Protein AF-0000000085030312 (afdb_homodimer)

Solvent-accessible surface area (backbone atoms only — not comparable to full-atom values): 20063 Å² total; per-residue (Å²): 125,85,63,44,84,90,44,65,36,48,48,61,49,51,52,49,40,48,62,71,32,66,81,46,55,58,60,67,16,56,67,50,37,46,36,27,36,19,37,31,51,57,42,30,77,76,74,48,66,57,64,68,44,38,46,56,22,34,60,34,30,62,67,14,41,64,50,23,74,74,72,66,47,59,24,31,58,47,12,23,54,49,45,67,59,50,38,62,74,49,67,42,66,71,92,47,46,64,60,22,34,48,22,17,35,18,40,39,80,89,79,29,54,80,55,85,46,67,45,14,33,41,46,27,31,21,51,54,45,58,54,36,22,46,51,13,52,45,33,44,22,13,42,24,23,59,71,63,42,49,69,64,55,39,55,49,44,38,71,74,45,52,69,52,45,41,80,69,38,70,47,70,65,46,28,55,52,28,48,55,22,41,51,49,40,51,50,44,50,53,47,30,50,58,61,57,50,50,34,110,126,84,62,44,84,91,43,66,36,49,48,62,50,50,53,49,41,48,61,71,32,67,82,45,54,58,62,66,17,55,66,50,37,47,37,27,36,18,35,30,51,56,43,29,76,76,74,48,68,58,63,68,43,37,47,55,23,34,60,35,29,61,66,14,42,65,51,23,74,74,71,66,46,59,24,30,57,47,11,22,53,49,45,66,59,49,37,62,74,49,68,42,63,72,92,46,45,64,61,21,33,48,23,16,34,20,41,40,78,90,80,29,53,80,56,84,45,68,44,14,34,42,46,27,31,20,51,53,44,58,52,36,21,46,51,13,52,44,33,44,22,14,43,24,23,58,70,64,44,50,68,64,55,39,54,49,44,37,71,74,46,52,69,54,45,40,80,69,38,70,48,71,64,46,27,55,52,30,47,55,20,40,51,50,41,50,51,43,49,52,46,30,50,58,60,57,49,50,34,112

Radius of gyration: 24.77 Å; Cα contacts (8 Å, |Δi|>4): 655; chains: 2; bounding box: 37×74×55 Å

Organism: Methanopyrus kandleri (strain AV19 / DSM 6324 / JCM 9639 / NBRC 100938) (NCBI:txid190192)

pLDDT: mean 93.35, std 8.47, range [45.31, 98.62]

InterPro domains:
  IPR003607 HD/PDEase domain [SM00471] (25-141)
  IPR003607 HD/PDEase domain [cd00077] (28-136)
  IPR006674 HD domain [PF01966] (30-131)
  IPR006674 HD domain [PS51831] (29-132)
  IPR006675 HDIG domain [TIGR00277] (30-85)

Foldseek 3Di:
DDQDPVANLLVVLLVLLQVLQVPPAPLCGSVLLVQLLVQLVVLCVVFNDDNLLLNLLSSQLQSQVVVCVVPVDDRLQVSLVVLLPRCVVSPHDPVSSVLSSQLSQQLDPPPGDDRDDPSSLSSNLSSLLCCFAPNVLVSLVSVCVVVVHDVVVSVVCCVVPNLCVLVVRDGPVSNVSSVVRSVRVVVVVVVVVVVVVVVD/DDQDPVANLLVVLLVLLQVLQVPPAPLCGSVLLVQLLVQLVVLCVVFNDDNLLLNLLSSQLQSQVVVCVVPVDDRLQVSLVVLLVRCVVSPHDPVSSVLSSLLSQQLDPPPGDDRDDPSSLSSNLSSLLCCFAPNVLVSLVSVCVVVVHDVVVSVVCCVVPNLCVLVVRDGPVSNVSSVVRSVRVVVVVVVVVVVVVVVD

Structure (mmCIF, N/CA/C/O backbone):
data_AF-0000000085030312-model_v1
#
loop_
_entity.id
_entity.type
_entity.pdbx_description
1 polymer 'Predicted HD superfamily hydrolase'
#
loop_
_atom_site.group_PDB
_atom_site.id
_atom_site.type_symbol
_atom_site.label_atom_id
_atom_site.label_alt_id
_atom_site.label_comp_id
_atom_site.label_asym_id
_atom_site.label_entity_id
_atom_site.label_seq_id
_atom_site.pdbx_PDB_ins_code
_atom_site.Cartn_x
_atom_site.Cartn_y
_atom_site.Cartn_z
_atom_site.occupancy
_atom_site.B_iso_or_equiv
_atom_site.auth_seq_id
_atom_site.auth_comp_id
_atom_site.auth_asym_id
_atom_site.auth_atom_id
_atom_site.pdbx_PDB_model_num
ATOM 1 N N . MET A 1 1 ? 16.125 16.266 22.047 1 51.19 1 MET A N 1
ATOM 2 C CA . MET A 1 1 ? 16.047 17.047 20.812 1 51.19 1 MET A CA 1
ATOM 3 C C . MET A 1 1 ? 16.25 18.531 21.094 1 51.19 1 MET A C 1
ATOM 5 O O . MET A 1 1 ? 15.711 19.062 22.078 1 51.19 1 MET A O 1
ATOM 9 N N . LYS A 1 2 ? 17.141 19.188 20.422 1 54.41 2 LYS A N 1
ATOM 10 C CA . LYS A 1 2 ? 17.531 20.562 20.703 1 54.41 2 LYS A CA 1
ATOM 11 C C . LYS A 1 2 ? 16.359 21.516 20.531 1 54.41 2 LYS A C 1
ATOM 13 O O . LYS A 1 2 ? 15.633 21.438 19.531 1 54.41 2 LYS A O 1
ATOM 18 N N . VAL A 1 3 ? 15.938 22.188 21.562 1 63.88 3 VAL A N 1
ATOM 19 C CA . VAL A 1 3 ? 14.883 23.188 21.562 1 63.88 3 VAL A CA 1
ATOM 20 C C . VAL A 1 3 ? 15.156 24.234 20.484 1 63.88 3 VAL A C 1
ATOM 22 O O . VAL A 1 3 ? 16.281 24.703 20.328 1 63.88 3 VAL A O 1
ATOM 25 N N . ASN A 1 4 ? 14.203 24.359 19.547 1 72.5 4 ASN A N 1
ATOM 26 C CA . ASN A 1 4 ? 14.258 25.438 18.578 1 72.5 4 ASN A CA 1
ATOM 27 C C . ASN A 1 4 ? 13.984 26.797 19.219 1 72.5 4 ASN A C 1
ATOM 29 O O . ASN A 1 4 ? 12.898 27.031 19.75 1 72.5 4 ASN A O 1
ATOM 33 N N . PRO A 1 5 ? 15.039 27.609 19.375 1 79.19 5 PRO A N 1
ATOM 34 C CA . PRO A 1 5 ? 14.883 28.875 20.094 1 79.19 5 PRO A CA 1
ATOM 35 C C . PRO A 1 5 ? 13.703 29.703 19.594 1 79.19 5 PRO A C 1
ATOM 37 O O . PRO A 1 5 ? 13.148 30.5 20.328 1 79.19 5 PRO A O 1
ATOM 40 N N . LYS A 1 6 ? 13.391 29.516 18.375 1 87.31 6 LYS A N 1
ATOM 41 C CA . LYS A 1 6 ? 12.281 30.281 17.812 1 87.31 6 LYS A CA 1
ATOM 42 C C . LYS A 1 6 ? 10.938 29.781 18.344 1 87.31 6 LYS A C 1
ATOM 44 O O . LYS A 1 6 ? 9.992 30.547 18.484 1 87.31 6 LYS A O 1
ATOM 49 N N . PHE A 1 7 ? 10.898 28.547 18.594 1 93.06 7 PHE A N 1
ATOM 50 C CA . PHE A 1 7 ? 9.688 27.922 19.109 1 93.06 7 PHE A CA 1
ATOM 51 C C . PHE A 1 7 ? 9.992 27.078 20.344 1 93.06 7 PHE A C 1
ATOM 53 O O . PHE A 1 7 ? 9.953 25.844 20.281 1 93.06 7 PHE A O 1
ATOM 60 N N . PRO A 1 8 ? 10.18 27.641 21.484 1 91.94 8 PRO A N 1
ATOM 61 C CA . PRO A 1 8 ? 10.625 26.938 22.688 1 91.94 8 PRO A CA 1
ATOM 62 C C . PRO A 1 8 ? 9.641 25.844 23.125 1 91.94 8 PRO A C 1
ATOM 64 O O . PRO A 1 8 ? 10.047 24.859 23.75 1 91.94 8 PRO A O 1
ATOM 67 N N . TRP A 1 9 ? 8.383 26.016 22.781 1 95.56 9 TRP A N 1
ATOM 68 C CA . TRP A 1 9 ? 7.328 25.094 23.188 1 95.56 9 TRP A CA 1
ATOM 69 C C . TRP A 1 9 ? 7.359 23.828 22.344 1 95.56 9 TRP A C 1
ATOM 71 O O . TRP A 1 9 ? 6.746 22.828 22.703 1 95.56 9 TRP A O 1
ATOM 81 N N . GLU A 1 10 ? 8 23.828 21.219 1 96.75 10 GLU A N 1
ATOM 82 C CA . GLU A 1 10 ? 7.836 22.812 20.188 1 96.75 10 GLU A CA 1
ATOM 83 C C . GLU A 1 10 ? 8.398 21.469 20.625 1 96.75 10 GLU A C 1
ATOM 85 O O . GLU A 1 10 ? 7.824 20.406 20.328 1 96.75 10 GLU A O 1
ATOM 90 N N . ARG A 1 11 ? 9.492 21.438 21.328 1 95.62 11 ARG A N 1
ATOM 91 C CA . ARG A 1 11 ? 10.125 20.203 21.766 1 95.62 11 ARG A CA 1
ATOM 92 C C . ARG A 1 11 ? 9.188 19.391 22.641 1 95.62 11 ARG A C 1
ATOM 94 O O . ARG A 1 11 ? 9.062 18.172 22.469 1 95.62 11 ARG A O 1
ATOM 101 N N . GLU A 1 12 ? 8.578 20.031 23.578 1 95.94 12 GLU A N 1
ATOM 102 C CA . GLU A 1 12 ? 7.652 19.344 24.484 1 95.94 12 GLU A CA 1
ATOM 103 C C . GLU A 1 12 ? 6.441 18.812 23.719 1 95.94 12 GLU A C 1
ATOM 105 O O . GLU A 1 12 ? 5.957 17.719 24.016 1 95.94 12 GLU A O 1
ATOM 110 N N . VAL A 1 13 ? 6.012 19.578 22.797 1 97.5 13 VAL A N 1
ATOM 111 C CA . VAL A 1 13 ? 4.871 19.156 22 1 97.5 13 VAL A CA 1
ATOM 112 C C . VAL A 1 13 ? 5.25 17.922 21.172 1 97.5 13 VAL A C 1
ATOM 114 O O . VAL A 1 13 ? 4.5 16.953 21.125 1 97.5 13 VAL A O 1
ATOM 117 N N . ILE A 1 14 ? 6.371 17.953 20.547 1 96.81 14 ILE A N 1
ATOM 118 C CA . ILE A 1 14 ? 6.852 16.859 19.719 1 96.81 14 ILE A CA 1
ATOM 119 C C . ILE A 1 14 ? 6.957 15.586 20.562 1 96.81 14 ILE A C 1
ATOM 121 O O . ILE A 1 14 ? 6.504 14.516 20.156 1 96.81 14 ILE A O 1
ATOM 125 N N . GLU A 1 15 ? 7.512 15.695 21.719 1 95.88 15 GLU A N 1
ATOM 126 C CA . GLU A 1 15 ? 7.66 14.547 22.609 1 95.88 15 GLU A CA 1
ATOM 127 C C . GLU A 1 15 ? 6.301 14 23.031 1 95.88 15 GLU A C 1
ATOM 129 O O . GLU A 1 15 ? 6.105 12.781 23.094 1 95.88 15 GLU A O 1
ATOM 134 N N . PHE A 1 16 ? 5.434 14.906 23.328 1 96 16 PHE A N 1
ATOM 135 C CA . PHE 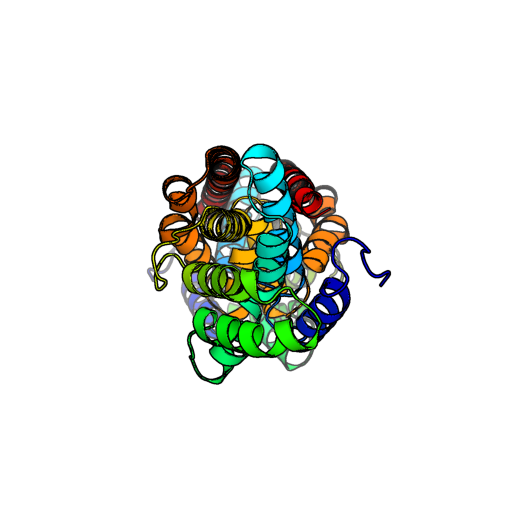A 1 16 ? 4.082 14.516 23.719 1 96 16 PHE A CA 1
ATOM 136 C C . PHE A 1 16 ? 3.396 13.758 22.578 1 96 16 PHE A C 1
ATOM 138 O O . PHE A 1 16 ? 2.83 12.688 22.812 1 96 16 PHE A O 1
ATOM 145 N N . VAL A 1 17 ? 3.457 14.32 21.375 1 96.38 17 VAL A N 1
ATOM 146 C CA . VAL A 1 17 ? 2.816 13.711 20.219 1 96.38 17 VAL A CA 1
ATOM 147 C C . VAL A 1 17 ? 3.447 12.352 19.922 1 96.38 17 VAL A C 1
ATOM 149 O O . VAL A 1 17 ? 2.742 11.375 19.688 1 96.38 17 VAL A O 1
ATOM 152 N N . ARG A 1 18 ? 4.734 12.281 19.938 1 94.69 18 ARG A N 1
ATOM 153 C CA . ARG A 1 18 ? 5.453 11.039 19.688 1 94.69 18 ARG A CA 1
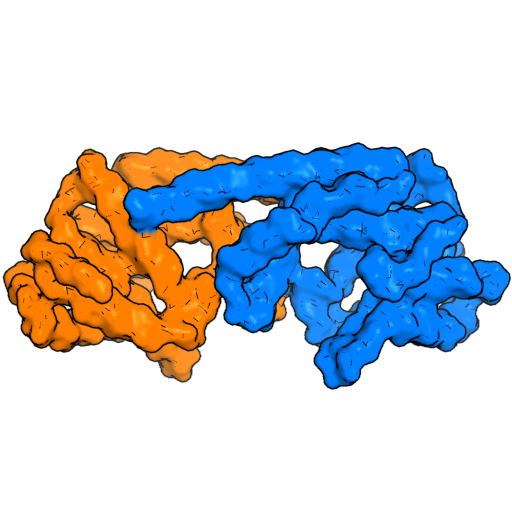ATOM 154 C C . ARG A 1 18 ? 5.008 9.945 20.656 1 94.69 18 ARG A C 1
ATOM 156 O O . ARG A 1 18 ? 4.766 8.805 20.25 1 94.69 18 ARG A O 1
ATOM 163 N N . THR A 1 19 ? 4.879 10.266 21.906 1 93.94 19 THR A N 1
ATOM 164 C CA . THR A 1 19 ? 4.484 9.32 22.938 1 93.94 19 THR A CA 1
ATOM 165 C C . THR A 1 19 ? 3.035 8.875 22.75 1 93.94 19 THR A C 1
ATOM 167 O O . THR A 1 19 ? 2.734 7.684 22.781 1 93.94 19 THR A O 1
ATOM 170 N N . GLU A 1 20 ? 2.15 9.82 22.5 1 91.62 20 GLU A N 1
ATOM 171 C CA . GLU A 1 20 ? 0.722 9.539 22.391 1 91.62 20 GLU A CA 1
ATOM 172 C C . GLU A 1 20 ? 0.405 8.711 21.156 1 91.62 20 GLU A C 1
ATOM 174 O O . GLU A 1 20 ? -0.546 7.93 21.141 1 91.62 20 GLU A O 1
ATOM 179 N N . MET A 1 21 ? 1.251 8.898 20.141 1 89.06 21 MET A N 1
ATOM 180 C CA . MET A 1 21 ? 0.926 8.266 18.859 1 89.06 21 MET A CA 1
ATOM 181 C C . MET A 1 21 ? 1.759 7.012 18.641 1 89.06 21 MET A C 1
ATOM 183 O O . MET A 1 21 ? 1.824 6.488 17.531 1 89.06 21 MET A O 1
ATOM 187 N N . SER A 1 22 ? 2.373 6.504 19.641 1 85.94 22 SER A N 1
ATOM 188 C CA . SER A 1 22 ? 3.279 5.367 19.547 1 85.94 22 SER A CA 1
ATOM 189 C C . SER A 1 22 ? 2.529 4.098 19.156 1 85.94 22 SER A C 1
ATOM 191 O O . SER A 1 22 ? 3.115 3.168 18.594 1 85.94 22 SER A O 1
ATOM 193 N N . GLU A 1 23 ? 1.256 4.035 19.375 1 81.5 23 GLU A N 1
ATOM 194 C CA . GLU A 1 23 ? 0.522 2.801 19.094 1 81.5 23 GLU A CA 1
ATOM 195 C C . GLU A 1 23 ? -0.492 2.996 17.969 1 81.5 23 GLU A C 1
ATOM 197 O O . GLU A 1 23 ? -1.322 2.119 17.719 1 81.5 23 GLU A O 1
ATOM 202 N N . VAL A 1 24 ? -0.347 4.141 17.375 1 82.5 24 VAL A N 1
ATOM 203 C CA . VAL A 1 24 ? -1.28 4.426 16.281 1 82.5 24 VAL A CA 1
ATOM 204 C C . VAL A 1 24 ? -0.843 3.689 15.023 1 82.5 24 VAL A C 1
ATOM 206 O O . VAL A 1 24 ? 0.329 3.334 14.875 1 82.5 24 VAL A O 1
ATOM 209 N N . SER A 1 25 ? -1.757 3.426 14.164 1 84.62 25 SER A N 1
ATOM 210 C CA . SER A 1 25 ? -1.537 2.672 12.938 1 84.62 25 SER A CA 1
ATOM 211 C C . SER A 1 25 ? -0.506 3.355 12.047 1 84.62 25 SER A C 1
ATOM 213 O O . SER A 1 25 ? -0.427 4.586 12.008 1 84.62 25 SER A O 1
ATOM 215 N N . PRO A 1 26 ? 0.219 2.576 11.344 1 85.56 26 PRO A N 1
ATOM 216 C CA . PRO A 1 26 ? 1.294 3.123 10.508 1 85.56 26 PRO A CA 1
ATOM 217 C C . PRO A 1 26 ? 0.781 4.082 9.438 1 85.56 26 PRO A C 1
ATOM 219 O O . PRO A 1 26 ? 1.525 4.949 8.969 1 85.56 26 PRO A O 1
ATOM 222 N N . SER A 1 27 ? -0.441 3.955 9.07 1 87.19 27 SER A N 1
ATOM 223 C CA . SER A 1 27 ? -0.995 4.832 8.047 1 87.19 27 SER A CA 1
ATOM 224 C C . SER A 1 27 ? -1.277 6.223 8.602 1 87.19 27 SER A C 1
ATOM 226 O O . SER A 1 27 ? -1.505 7.168 7.848 1 87.19 27 SER A O 1
ATOM 228 N N . HIS A 1 28 ? -1.249 6.395 9.93 1 86.56 28 HIS A N 1
ATOM 229 C CA . HIS A 1 28 ? -1.527 7.676 10.562 1 86.56 28 HIS A CA 1
ATOM 230 C C . HIS A 1 28 ? -0.555 7.949 11.703 1 86.56 28 HIS A C 1
ATOM 232 O O . HIS A 1 28 ? -0.902 8.633 12.672 1 86.56 28 HIS A O 1
ATOM 238 N N . ASP A 1 29 ? 0.643 7.531 11.547 1 87.38 29 ASP A N 1
ATOM 239 C CA . ASP A 1 29 ? 1.552 7.555 12.688 1 87.38 29 ASP A CA 1
ATOM 240 C C . ASP A 1 29 ? 2.324 8.875 12.742 1 87.38 29 ASP A C 1
ATOM 242 O O . ASP A 1 29 ? 1.975 9.836 12.055 1 87.38 29 ASP A O 1
ATOM 246 N N . PHE A 1 30 ? 3.232 8.898 13.711 1 93.31 30 PHE A N 1
ATOM 247 C CA . PHE A 1 30 ? 4.043 10.078 13.984 1 93.31 30 PHE A CA 1
ATOM 248 C C . PHE A 1 30 ? 4.727 10.57 12.711 1 93.31 30 PHE A C 1
ATOM 250 O O . PHE A 1 30 ? 4.887 11.781 12.516 1 93.31 30 PHE A O 1
ATOM 257 N N . GLU A 1 31 ? 5.066 9.672 11.836 1 92.31 31 GLU A N 1
ATOM 258 C CA . GLU A 1 31 ? 5.723 10.047 10.586 1 92.31 31 GLU A CA 1
ATOM 259 C C . GLU A 1 31 ? 4.789 10.852 9.688 1 92.31 31 GLU A C 1
ATOM 261 O O . GLU A 1 31 ? 5.227 11.766 8.984 1 92.31 31 GLU A O 1
ATOM 266 N N . HIS A 1 32 ? 3.52 10.492 9.68 1 94.38 32 HIS A N 1
ATOM 267 C CA . HIS A 1 32 ? 2.531 11.289 8.969 1 94.38 32 HIS A CA 1
ATOM 268 C C . HIS A 1 32 ? 2.51 12.727 9.484 1 94.38 32 HIS A C 1
ATOM 270 O O . HIS A 1 32 ? 2.51 13.672 8.695 1 94.38 32 HIS A O 1
ATOM 276 N N . VAL A 1 33 ? 2.529 12.906 10.82 1 95.81 33 VAL A N 1
ATOM 277 C CA . VAL A 1 33 ? 2.486 14.234 11.43 1 95.81 33 VAL A CA 1
ATOM 278 C C . VAL A 1 33 ? 3.711 15.039 11.008 1 95.81 33 VAL A C 1
ATOM 280 O O . VAL A 1 33 ? 3.592 16.203 10.617 1 95.81 33 VAL A O 1
ATOM 283 N N . LYS A 1 34 ? 4.871 14.398 11.008 1 94.75 34 LYS A N 1
ATOM 284 C CA . LYS A 1 34 ? 6.102 15.062 10.594 1 94.75 34 LYS A CA 1
ATOM 285 C C . LYS A 1 34 ? 6 15.555 9.148 1 94.75 34 LYS A C 1
ATOM 287 O O . LYS A 1 34 ? 6.418 16.672 8.836 1 94.75 34 LYS A O 1
ATOM 292 N N . ARG A 1 35 ? 5.461 14.703 8.359 1 95.12 35 ARG A N 1
ATOM 293 C CA . ARG A 1 35 ? 5.328 15.078 6.953 1 95.12 35 ARG A CA 1
ATOM 294 C C . ARG A 1 35 ? 4.359 16.25 6.793 1 95.12 35 ARG A C 1
ATOM 296 O O . ARG A 1 35 ? 4.605 17.156 6.004 1 95.12 35 ARG A O 1
ATOM 303 N N . VAL A 1 36 ? 3.309 16.234 7.52 1 97.06 36 VAL A N 1
ATOM 304 C CA . VAL A 1 36 ? 2.328 17.312 7.441 1 97.06 36 VAL A CA 1
ATOM 305 C C . VAL A 1 36 ? 2.955 18.625 7.926 1 97.06 36 VAL A C 1
ATOM 307 O O . VAL A 1 36 ? 2.744 19.672 7.324 1 97.06 36 VAL A O 1
ATOM 310 N N . VAL A 1 37 ? 3.75 18.547 8.992 1 96.94 37 VAL A N 1
ATOM 311 C CA . VAL A 1 37 ? 4.453 19.734 9.477 1 96.94 37 VAL A CA 1
ATOM 312 C C . VAL A 1 37 ? 5.363 20.281 8.375 1 96.94 37 VAL A C 1
ATOM 314 O O . VAL A 1 37 ? 5.375 21.484 8.117 1 96.94 37 VAL A O 1
ATOM 317 N N . GLY A 1 38 ? 6.09 19.391 7.754 1 96.31 38 GLY A N 1
ATOM 318 C CA . GLY A 1 38 ? 6.965 19.797 6.664 1 96.31 38 GLY A CA 1
ATOM 319 C C . GLY A 1 38 ? 6.215 20.422 5.5 1 96.31 38 GLY A C 1
ATOM 320 O O . GLY A 1 38 ? 6.645 21.438 4.953 1 96.31 38 GLY A O 1
ATOM 321 N N . LEU A 1 39 ? 5.121 19.859 5.117 1 97.25 39 LEU A N 1
ATOM 322 C CA . LEU A 1 39 ? 4.305 20.359 4.023 1 97.25 39 LEU A CA 1
ATOM 323 C C . LEU A 1 39 ? 3.725 21.734 4.367 1 97.25 39 LEU A C 1
ATOM 325 O O . LEU A 1 39 ? 3.66 22.609 3.512 1 97.25 39 LEU A O 1
ATOM 329 N N . CYS A 1 40 ? 3.295 21.844 5.602 1 97.62 40 CYS A N 1
ATOM 330 C CA . CYS A 1 40 ? 2.814 23.141 6.059 1 97.62 40 CYS A CA 1
ATOM 331 C C . CYS A 1 40 ? 3.887 24.219 5.879 1 97.62 40 CYS A C 1
ATOM 333 O O . CYS A 1 40 ? 3.605 25.297 5.363 1 97.62 40 CYS A O 1
ATOM 335 N N . GLU A 1 41 ? 5.027 23.891 6.312 1 96.56 41 GLU A N 1
ATOM 336 C CA . GLU A 1 41 ? 6.125 24.844 6.195 1 96.56 41 GLU A CA 1
ATOM 337 C C . GLU A 1 41 ? 6.422 25.172 4.734 1 96.56 41 GLU A C 1
ATOM 339 O O . GLU A 1 41 ? 6.66 26.328 4.387 1 96.56 41 GLU A O 1
ATOM 344 N N . PHE A 1 42 ? 6.414 24.188 3.934 1 96.56 42 PHE A N 1
ATOM 345 C CA . PHE A 1 42 ? 6.672 24.391 2.512 1 96.56 42 PHE A CA 1
ATOM 346 C C . PHE A 1 42 ? 5.648 25.344 1.906 1 96.56 42 PHE A C 1
ATOM 348 O O . PHE A 1 42 ? 6.016 26.297 1.22 1 96.56 42 PHE A O 1
ATOM 355 N N . ILE A 1 43 ? 4.387 25.078 2.129 1 97.81 43 ILE A N 1
ATOM 356 C CA . ILE A 1 43 ? 3.318 25.891 1.582 1 97.81 43 ILE A CA 1
ATOM 357 C C . ILE A 1 43 ? 3.404 27.312 2.164 1 97.81 43 ILE A C 1
ATOM 359 O O . ILE A 1 43 ? 3.289 28.297 1.435 1 97.81 43 ILE A O 1
ATOM 363 N N . ARG A 1 44 ? 3.637 27.422 3.475 1 97.75 44 ARG A N 1
ATOM 364 C CA . ARG A 1 44 ? 3.717 28.703 4.164 1 97.75 44 ARG A CA 1
ATOM 365 C C . ARG A 1 44 ? 4.781 29.594 3.533 1 97.75 44 ARG A C 1
ATOM 367 O O . ARG A 1 44 ? 4.59 30.812 3.414 1 97.75 44 ARG A O 1
ATOM 374 N N . ARG A 1 45 ? 5.895 29.016 3.186 1 97.12 45 ARG A N 1
ATOM 375 C CA . ARG A 1 45 ? 7 29.766 2.615 1 97.12 45 ARG A CA 1
ATOM 376 C C . ARG A 1 45 ? 6.586 30.453 1.313 1 97.12 45 ARG A C 1
ATOM 378 O O . ARG A 1 45 ? 7.125 31.5 0.955 1 97.12 45 ARG A O 1
ATOM 385 N N . LYS A 1 46 ? 5.605 29.953 0.662 1 97.44 46 LYS A N 1
ATOM 386 C CA . LYS A 1 46 ? 5.168 30.484 -0.624 1 97.44 46 LYS A CA 1
ATOM 387 C C . LYS A 1 46 ? 3.893 31.312 -0.47 1 97.44 46 LYS A C 1
ATOM 389 O O . LYS A 1 46 ? 3.67 32.25 -1.222 1 97.44 46 LYS A O 1
ATOM 394 N N . GLU A 1 47 ? 3.053 30.906 0.48 1 97.75 47 GLU A N 1
ATOM 395 C CA . GLU A 1 47 ? 1.707 31.469 0.562 1 97.75 47 GLU A CA 1
ATOM 396 C C . GLU A 1 47 ? 1.58 32.406 1.744 1 97.75 47 GLU A C 1
ATOM 398 O O . GLU A 1 47 ? 0.636 33.219 1.811 1 97.75 47 GLU A O 1
ATOM 403 N N . GLY A 1 48 ? 2.508 32.344 2.711 1 97.81 48 GLY A N 1
ATOM 404 C CA . GLY A 1 48 ? 2.43 33.125 3.922 1 97.81 48 GLY A CA 1
ATOM 405 C C . GLY A 1 48 ? 1.814 32.375 5.09 1 97.81 48 GLY A C 1
ATOM 406 O O . GLY A 1 48 ? 1.66 31.172 5.043 1 97.81 48 GLY A O 1
ATOM 407 N N . GLY A 1 49 ? 1.56 33.125 6.211 1 97.44 49 GLY A N 1
ATOM 408 C CA . GLY A 1 49 ? 0.982 32.531 7.414 1 97.44 49 GLY A CA 1
ATOM 409 C C . GLY A 1 49 ? 1.916 32.594 8.609 1 97.44 49 GLY A C 1
ATOM 410 O O . GLY A 1 49 ? 3.133 32.719 8.445 1 97.44 49 GLY A O 1
ATOM 411 N N . ASP A 1 50 ? 1.345 32.5 9.719 1 98.06 50 ASP A N 1
ATOM 412 C CA . ASP A 1 50 ? 2.109 32.562 10.961 1 98.06 50 ASP A CA 1
ATOM 413 C C . ASP A 1 50 ? 2.725 31.188 11.273 1 98.06 50 ASP A C 1
ATOM 415 O O . ASP A 1 50 ? 2.006 30.203 11.5 1 98.06 50 ASP A O 1
ATOM 419 N N . PRO A 1 51 ? 4.02 31.062 11.273 1 97 51 PRO A N 1
ATOM 420 C CA . PRO A 1 51 ? 4.664 29.766 11.438 1 97 51 PRO A CA 1
ATOM 421 C C . PRO A 1 51 ? 4.375 29.125 12.789 1 97 51 PRO A C 1
ATOM 423 O O . PRO A 1 51 ? 4.32 27.906 12.906 1 97 51 PRO A O 1
ATOM 426 N N . GLU A 1 52 ? 4.215 29.953 13.75 1 97.12 52 GLU A N 1
ATOM 427 C CA . GLU A 1 52 ? 3.98 29.406 15.086 1 97.12 52 GLU A CA 1
ATOM 428 C C . GLU A 1 52 ? 2.615 28.734 15.18 1 97.12 52 GLU A C 1
ATOM 430 O O . GLU A 1 52 ? 2.492 27.641 15.734 1 97.12 52 GLU A O 1
ATOM 435 N N . ILE A 1 53 ? 1.588 29.391 14.617 1 98.12 53 ILE A N 1
ATOM 436 C CA . ILE A 1 53 ? 0.243 28.812 14.586 1 98.12 53 ILE A CA 1
ATOM 437 C C . ILE A 1 53 ? 0.244 27.531 13.758 1 98.12 53 ILE A C 1
ATOM 439 O O . ILE A 1 53 ? -0.272 26.5 14.203 1 98.12 53 ILE A O 1
ATOM 443 N N . LEU A 1 54 ? 0.875 27.594 12.664 1 97.88 54 LEU A N 1
ATOM 444 C CA . LEU A 1 54 ? 0.875 26.469 11.734 1 97.88 54 LEU A CA 1
ATOM 445 C C . LEU A 1 54 ? 1.593 25.266 12.328 1 97.88 54 LEU A C 1
ATOM 447 O O . LEU A 1 54 ? 1.09 24.141 12.266 1 97.88 54 LEU A O 1
ATOM 451 N N . ARG A 1 55 ? 2.74 25.469 12.891 1 97.62 55 ARG A N 1
ATOM 452 C CA . ARG A 1 55 ? 3.521 24.375 13.453 1 97.62 55 ARG A CA 1
ATOM 453 C C . ARG A 1 55 ? 2.783 23.703 14.617 1 97.62 55 ARG A C 1
ATOM 455 O O . ARG A 1 55 ? 2.68 22.484 14.672 1 97.62 55 ARG A O 1
ATOM 462 N N . ALA A 1 56 ? 2.277 24.531 15.516 1 98.44 56 ALA A N 1
ATOM 463 C CA . ALA A 1 56 ? 1.547 23.984 16.656 1 98.44 56 ALA A CA 1
ATOM 464 C C . ALA A 1 56 ? 0.341 23.172 16.188 1 98.44 56 ALA A C 1
ATOM 466 O O . ALA A 1 56 ? 0.134 22.031 16.641 1 98.44 56 ALA A O 1
ATOM 467 N N . ALA A 1 57 ? -0.433 23.719 15.258 1 98.62 57 ALA A N 1
ATOM 468 C CA . ALA A 1 57 ? -1.622 23.047 14.75 1 98.62 57 ALA A CA 1
ATOM 469 C C . ALA A 1 57 ? -1.252 21.75 14.031 1 98.62 57 ALA A C 1
ATOM 471 O O . ALA A 1 57 ? -1.913 20.719 14.211 1 98.62 57 ALA A O 1
ATOM 472 N N . ALA A 1 58 ? -0.226 21.797 13.258 1 98.25 58 ALA A N 1
ATOM 473 C CA . ALA A 1 58 ? 0.195 20.641 12.477 1 98.25 58 ALA A CA 1
ATOM 474 C C . ALA A 1 58 ? 0.652 19.5 13.391 1 98.25 58 ALA A C 1
ATOM 476 O O . ALA A 1 58 ? 0.26 18.344 13.195 1 98.25 58 ALA A O 1
ATOM 477 N N . TRP A 1 59 ? 1.445 19.812 14.398 1 97.75 59 TRP A N 1
ATOM 478 C CA . TRP A 1 59 ? 1.93 18.797 15.32 1 97.75 59 TRP A CA 1
ATOM 479 C C . TRP A 1 59 ? 0.771 18.141 16.062 1 97.75 59 TRP A C 1
ATOM 481 O O . TRP A 1 59 ? 0.812 16.953 16.375 1 97.75 59 TRP A O 1
ATOM 491 N N . LEU A 1 60 ? -0.306 18.875 16.281 1 98.25 60 LEU A N 1
ATOM 492 C CA . LEU A 1 60 ? -1.302 18.406 17.234 1 98.25 60 LEU A CA 1
ATOM 493 C C . LEU A 1 60 ? -2.586 17.984 16.516 1 98.25 60 LEU A C 1
ATOM 495 O O . LEU A 1 60 ? -3.508 17.469 17.141 1 98.25 60 LEU A O 1
ATOM 499 N N . HIS A 1 61 ? -2.693 18.156 15.203 1 97.88 61 HIS A N 1
ATOM 500 C CA . HIS A 1 61 ? -3.969 18.047 14.508 1 97.88 61 HIS A CA 1
ATOM 501 C C . HIS A 1 61 ? -4.574 16.656 14.664 1 97.88 61 HIS A C 1
ATOM 503 O O . HIS A 1 61 ? -5.793 16.516 14.758 1 97.88 61 HIS A O 1
ATOM 509 N N . ASP A 1 62 ? -3.742 15.688 14.766 1 95.88 62 ASP A N 1
ATOM 510 C CA . ASP A 1 62 ? -4.223 14.305 14.781 1 95.88 62 ASP A CA 1
ATOM 511 C C . ASP A 1 62 ? -4 13.656 16.141 1 95.88 62 ASP A C 1
ATOM 513 O O . ASP A 1 62 ? -4.129 12.438 16.281 1 95.88 62 ASP A O 1
ATOM 517 N N . ILE A 1 63 ? -3.666 14.383 17.156 1 95.81 63 ILE A N 1
ATOM 518 C CA . ILE A 1 63 ? -3.281 13.836 18.438 1 95.81 63 ILE A CA 1
ATOM 519 C C . ILE A 1 63 ? -4.48 13.148 19.094 1 95.81 63 ILE A C 1
ATOM 521 O O . ILE A 1 63 ? -4.32 12.336 20 1 95.81 63 ILE A O 1
ATOM 525 N N . GLY A 1 64 ? -5.672 13.43 18.641 1 94.44 64 GLY A N 1
ATOM 526 C CA . GLY A 1 64 ? -6.895 12.836 19.156 1 94.44 64 GLY A CA 1
ATOM 527 C C . GLY A 1 64 ? -7.27 11.547 18.438 1 94.44 64 GLY A C 1
ATOM 528 O O . GLY A 1 64 ? -8.297 10.938 18.75 1 94.44 64 GLY A O 1
ATOM 529 N N . ARG A 1 65 ? -6.473 11.031 17.562 1 91.06 65 ARG A N 1
ATOM 530 C CA . ARG A 1 65 ? -6.773 9.844 16.766 1 91.06 65 ARG A CA 1
ATOM 531 C C . ARG A 1 65 ? -6.898 8.609 17.641 1 91.06 65 ARG A C 1
ATOM 533 O O . ARG A 1 65 ? -7.801 7.793 17.453 1 91.06 65 ARG A O 1
ATOM 540 N N . PRO A 1 66 ? -6.012 8.383 18.594 1 88.12 66 PRO A N 1
ATOM 541 C CA . PRO A 1 66 ? -6.18 7.23 19.469 1 88.12 66 PRO A CA 1
ATOM 542 C C . PRO A 1 66 ? -7.547 7.203 20.156 1 88.12 66 PRO A C 1
ATOM 544 O O . PRO A 1 66 ? -8.148 6.137 20.297 1 88.12 66 PRO A O 1
ATOM 547 N N . ALA A 1 67 ? -7.988 8.375 20.562 1 88.62 67 ALA A N 1
ATOM 548 C CA . ALA A 1 67 ? -9.305 8.469 21.188 1 88.62 67 ALA A CA 1
ATOM 549 C C . ALA A 1 67 ? -10.406 8.078 20.203 1 88.62 67 ALA A C 1
ATOM 551 O O . ALA A 1 67 ? -11.359 7.383 20.562 1 88.62 67 ALA A O 1
ATOM 552 N N . GLU A 1 68 ? -10.289 8.516 19.016 1 87.62 68 GLU A N 1
ATOM 553 C CA . GLU A 1 68 ? -11.266 8.148 18 1 87.62 68 GLU A CA 1
ATOM 554 C C . GLU A 1 68 ? -11.273 6.641 17.766 1 87.62 68 GLU A C 1
ATOM 556 O O . GLU A 1 68 ? -12.344 6.039 17.594 1 87.62 68 GLU A O 1
ATOM 561 N N . GLU A 1 69 ? -10.133 6.047 17.766 1 83.56 69 GLU A N 1
ATOM 562 C CA . GLU A 1 69 ? -10.031 4.605 17.562 1 83.56 69 GLU A CA 1
ATOM 563 C C . GLU A 1 69 ? -10.672 3.842 18.719 1 83.56 69 GLU A C 1
ATOM 565 O O . GLU A 1 69 ? -11.289 2.795 18.516 1 83.56 69 GLU A O 1
ATOM 570 N N . ARG A 1 70 ? -10.578 4.352 19.875 1 85.69 70 ARG A N 1
ATOM 571 C CA . ARG A 1 70 ? -11.055 3.672 21.078 1 85.69 70 ARG A CA 1
ATOM 572 C C . ARG A 1 70 ? -12.547 3.914 21.281 1 85.69 70 ARG A C 1
ATOM 574 O O . ARG A 1 70 ? -13.297 2.988 21.609 1 85.69 70 ARG A O 1
ATOM 581 N N . SER A 1 71 ? -13 5.215 21.094 1 91 71 SER A N 1
ATOM 582 C CA . SER A 1 71 ? -14.352 5.543 21.547 1 91 71 SER A CA 1
ATOM 583 C C . SER A 1 71 ? -15.18 6.152 20.422 1 91 71 SER A C 1
ATOM 585 O O . SER A 1 71 ? -16.344 6.488 20.625 1 91 71 SER A O 1
ATOM 587 N N . GLY A 1 72 ? -14.656 6.391 19.266 1 88.5 72 GLY A N 1
ATOM 588 C CA . GLY A 1 72 ? -15.398 6.914 18.125 1 88.5 72 GLY A CA 1
ATOM 589 C C . GLY A 1 72 ? -15.531 8.422 18.141 1 88.5 72 GLY A C 1
ATOM 590 O O . GLY A 1 72 ? -16.203 9.008 17.297 1 88.5 72 GLY A O 1
ATOM 591 N N . GLU A 1 73 ? -14.891 9.086 19.125 1 90.06 73 GLU A N 1
ATOM 592 C CA . GLU A 1 73 ? -14.922 10.547 19.203 1 90.06 73 GLU A CA 1
ATOM 593 C C . GLU A 1 73 ? -14.258 11.18 17.984 1 90.06 73 GLU A C 1
ATOM 595 O O . GLU A 1 73 ? -13.359 10.586 17.391 1 90.06 73 GLU A O 1
ATOM 600 N N . ASP A 1 74 ? -14.727 12.32 17.688 1 92.25 74 ASP A N 1
ATOM 601 C CA . ASP A 1 74 ? -14.117 13.055 16.594 1 92.25 74 ASP A CA 1
ATOM 602 C C . ASP A 1 74 ? -12.695 13.484 16.938 1 92.25 74 ASP A C 1
ATOM 604 O O . ASP A 1 74 ? -12.484 14.305 17.828 1 92.25 74 ASP A O 1
ATOM 608 N N . HIS A 1 75 ? -11.742 13.039 16.188 1 93.25 75 HIS A N 1
ATOM 609 C CA . HIS A 1 75 ? -10.352 13.281 16.562 1 93.25 75 HIS A CA 1
ATOM 610 C C . HIS A 1 75 ? -9.984 14.75 16.422 1 93.25 75 HIS A C 1
ATOM 612 O O . HIS A 1 75 ? -9.102 15.25 17.125 1 93.25 75 HIS A O 1
ATOM 618 N N . ALA A 1 76 ? -10.656 15.461 15.492 1 95.19 76 ALA A N 1
ATOM 619 C CA . ALA A 1 76 ? -10.344 16.875 15.344 1 95.19 76 ALA A CA 1
ATOM 620 C C . ALA A 1 76 ? -10.734 17.656 16.594 1 95.19 76 ALA A C 1
ATOM 622 O O . ALA A 1 76 ? -9.969 18.5 17.078 1 95.19 76 ALA A O 1
ATOM 623 N N . GLU A 1 77 ? -11.883 17.344 17.109 1 95.62 77 GLU A N 1
ATOM 624 C CA . GLU A 1 77 ? -12.352 18.016 18.328 1 95.62 77 GLU A CA 1
ATOM 625 C C . GLU A 1 77 ? -11.484 17.641 19.531 1 95.62 77 GLU A C 1
ATOM 627 O O . GLU A 1 77 ? -11.07 18.516 20.297 1 95.62 77 GLU A O 1
ATOM 632 N N . VAL A 1 78 ? -11.234 16.375 19.688 1 96.19 78 VAL A N 1
ATOM 633 C CA . VAL A 1 78 ? -10.406 15.906 20.781 1 96.19 78 VAL A CA 1
ATOM 634 C C . VAL A 1 78 ? -9.016 16.531 20.688 1 96.19 78 VAL A C 1
ATOM 636 O O . VAL A 1 78 ? -8.438 16.953 21.688 1 96.19 78 VAL A O 1
ATOM 639 N N . SER A 1 79 ? -8.492 16.594 19.484 1 97.62 79 SER A N 1
ATOM 640 C CA . SER A 1 79 ? -7.176 17.203 19.266 1 97.62 79 SER A CA 1
ATOM 641 C C . SER A 1 79 ? -7.16 18.672 19.672 1 97.62 79 SER A C 1
ATOM 643 O O . SER A 1 79 ? -6.203 19.125 20.297 1 97.62 79 SER A O 1
ATOM 645 N N . ALA A 1 80 ? -8.195 19.375 19.312 1 97.56 80 ALA A N 1
ATOM 646 C CA . ALA A 1 80 ? -8.289 20.781 19.688 1 97.56 80 ALA A CA 1
ATOM 647 C C . ALA A 1 80 ? -8.336 20.953 21.203 1 97.56 80 ALA A C 1
ATOM 649 O O . ALA A 1 80 ? -7.695 21.844 21.75 1 97.56 80 ALA A O 1
ATOM 650 N N . GLU A 1 81 ? -9.07 20.109 21.875 1 97.62 81 GLU A N 1
ATOM 651 C CA . GLU A 1 81 ? -9.164 20.156 23.328 1 97.62 81 GLU A CA 1
ATOM 652 C C . GLU A 1 81 ? -7.816 19.875 23.984 1 97.62 81 GLU A C 1
ATOM 654 O O . GLU A 1 81 ? -7.426 20.562 24.938 1 97.62 81 GLU A O 1
ATOM 659 N N . ILE A 1 82 ? -7.164 18.922 23.484 1 97.62 82 ILE A N 1
ATOM 660 C CA . ILE A 1 82 ? -5.84 18.594 24 1 97.62 82 ILE A CA 1
ATOM 661 C C . ILE A 1 82 ? -4.895 19.766 23.797 1 97.62 82 ILE A C 1
ATOM 663 O O . ILE A 1 82 ? -4.121 20.125 24.688 1 97.62 82 ILE A O 1
ATOM 667 N N . ALA A 1 83 ? -4.973 20.359 22.625 1 98.06 83 ALA A N 1
ATOM 668 C CA . ALA A 1 83 ? -4.137 21.516 22.328 1 98.06 83 ALA A CA 1
ATOM 669 C C . ALA A 1 83 ? -4.43 22.672 23.297 1 98.06 83 ALA A C 1
ATOM 671 O O . ALA A 1 83 ? -3.508 23.328 23.781 1 98.06 83 ALA A O 1
ATOM 672 N N . GLU A 1 84 ? -5.66 22.906 23.594 1 97.75 84 GLU A N 1
ATOM 673 C CA . GLU A 1 84 ? -6.086 23.969 24.484 1 97.75 84 GLU A CA 1
ATOM 674 C C . GLU A 1 84 ? -5.5 23.781 25.891 1 97.75 84 GLU A C 1
ATOM 676 O O . GLU A 1 84 ? -5.211 24.75 26.578 1 97.75 84 GLU A O 1
ATOM 681 N N . ASP A 1 85 ? -5.352 22.578 26.25 1 97.44 85 ASP A N 1
ATOM 682 C CA . ASP A 1 85 ? -4.836 22.266 27.578 1 97.44 85 ASP A CA 1
ATOM 683 C C . ASP A 1 85 ? -3.309 22.266 27.578 1 97.44 85 ASP A C 1
ATOM 685 O O . ASP A 1 85 ? -2.689 22.797 28.5 1 97.44 85 ASP A O 1
ATOM 689 N N . LEU A 1 86 ? -2.709 21.688 26.578 1 97.81 86 LEU A N 1
ATOM 690 C CA . LEU A 1 86 ? -1.273 21.438 26.547 1 97.81 86 LEU A CA 1
ATOM 691 C C . LEU A 1 86 ? -0.5 22.719 26.25 1 97.81 86 LEU A C 1
ATOM 693 O O . LEU A 1 86 ? 0.506 23 26.891 1 97.81 86 LEU A O 1
ATOM 697 N N . LEU A 1 87 ? -0.953 23.5 25.281 1 98.12 87 LEU A N 1
ATOM 698 C CA . LEU A 1 87 ? -0.149 24.578 24.719 1 98.12 87 LEU A CA 1
ATOM 699 C C . LEU A 1 87 ? 0.126 25.656 25.766 1 98.12 87 LEU A C 1
ATOM 701 O O . LEU A 1 87 ? 1.264 26.109 25.906 1 98.12 87 LEU A O 1
ATOM 705 N N . PRO A 1 88 ? -0.9 26.062 26.609 1 97 88 PRO A N 1
ATOM 706 C CA . PRO A 1 88 ? -0.595 27.031 27.672 1 97 88 PRO A CA 1
ATOM 707 C C . PRO A 1 88 ? 0.454 26.516 28.656 1 97 88 PRO A C 1
ATOM 709 O O . PRO A 1 88 ? 1.308 27.297 29.109 1 97 88 PRO A O 1
ATOM 712 N N . ARG A 1 89 ? 0.499 25.297 28.859 1 96.31 89 ARG A N 1
ATOM 713 C CA . ARG A 1 89 ? 1.387 24.703 29.844 1 96.31 89 ARG A CA 1
ATOM 714 C C . ARG A 1 89 ? 2.83 24.703 29.359 1 96.31 89 ARG A C 1
ATOM 716 O O . ARG A 1 89 ? 3.766 24.703 30.156 1 96.31 89 ARG A O 1
ATOM 723 N N . VAL A 1 90 ? 2.955 24.75 28.078 1 96.12 90 VAL A N 1
ATOM 724 C CA . VAL A 1 90 ? 4.312 24.641 27.562 1 96.12 90 VAL A CA 1
ATOM 725 C C . VAL A 1 90 ? 4.789 26 27.062 1 96.12 90 VAL A C 1
ATOM 727 O O . VAL A 1 90 ? 5.781 26.094 26.344 1 96.12 90 VAL A O 1
ATOM 730 N N . GLY A 1 91 ? 4.074 27.031 27.328 1 94.94 91 GLY A N 1
ATOM 731 C CA . GLY A 1 91 ? 4.539 28.375 27.078 1 94.94 91 GLY A CA 1
ATOM 732 C C . GLY A 1 91 ? 4.16 28.906 25.719 1 94.94 91 GLY A C 1
ATOM 733 O O . GLY A 1 91 ? 4.781 29.844 25.203 1 94.94 91 GLY A O 1
ATOM 734 N N . PHE A 1 92 ? 3.189 28.281 25.031 1 96.81 92 PHE A N 1
ATOM 735 C CA . PHE A 1 92 ? 2.711 28.781 23.75 1 96.81 92 PHE A CA 1
ATOM 736 C C . PHE A 1 92 ? 1.955 30.094 23.922 1 96.81 92 PHE A C 1
ATOM 738 O O . PHE A 1 92 ? 1.224 30.266 24.906 1 96.81 92 PHE A O 1
ATOM 745 N N . PRO A 1 93 ? 2.164 31.016 23.016 1 95.94 93 PRO A N 1
ATOM 746 C CA . PRO A 1 93 ? 1.49 32.312 23.125 1 95.94 93 PRO A CA 1
ATOM 747 C C . PRO A 1 93 ? -0.029 32.188 23.203 1 95.94 93 PRO A C 1
ATOM 749 O O . PRO A 1 93 ? -0.651 31.641 22.281 1 95.94 93 PRO A O 1
ATOM 752 N N . SER A 1 94 ? -0.639 32.75 24.203 1 94.88 94 SER A N 1
ATOM 753 C CA . SER A 1 94 ? -2.064 32.594 24.469 1 94.88 94 SER A CA 1
ATOM 754 C C . SER A 1 94 ? -2.906 33.281 23.406 1 94.88 94 SER A C 1
ATOM 756 O O . SER A 1 94 ? -4.016 32.844 23.109 1 94.88 94 SER A O 1
ATOM 758 N N . ASP A 1 95 ? -2.389 34.375 22.828 1 96.75 95 ASP A N 1
ATOM 759 C CA . ASP A 1 95 ? -3.146 35.156 21.859 1 96.75 95 ASP A CA 1
ATOM 760 C C . ASP A 1 95 ? -3.291 34.406 20.547 1 96.75 95 ASP A C 1
ATOM 762 O O . ASP A 1 95 ? -4.113 34.781 19.703 1 96.75 95 ASP A O 1
ATOM 766 N N . LYS A 1 96 ? -2.57 33.344 20.375 1 97.75 96 LYS A N 1
ATOM 767 C CA . LYS A 1 96 ? -2.607 32.562 19.125 1 97.75 96 LYS A CA 1
ATOM 768 C C . LYS A 1 96 ? -3.357 31.25 19.312 1 97.75 96 LYS A C 1
ATOM 770 O O . LYS A 1 96 ? -3.59 30.531 18.344 1 97.75 96 LYS A O 1
ATOM 775 N N . LEU A 1 97 ? -3.719 30.938 20.516 1 98.12 97 LEU A N 1
ATOM 776 C CA . LEU A 1 97 ? -4.305 29.656 20.859 1 98.12 97 LEU A CA 1
ATOM 777 C C . LEU A 1 97 ? -5.609 29.438 20.094 1 98.12 97 LEU A C 1
ATOM 779 O O . LEU A 1 97 ? -5.871 28.328 19.609 1 98.12 97 LEU A O 1
ATOM 783 N N . GLY A 1 98 ? -6.418 30.438 19.984 1 98.06 98 GLY A N 1
ATOM 784 C CA . GLY A 1 98 ? -7.684 30.328 19.281 1 98.06 98 GLY A CA 1
ATOM 785 C C . GLY A 1 98 ? -7.527 29.938 17.828 1 98.06 98 GLY A C 1
ATOM 786 O O . GLY A 1 98 ? -8.266 29.078 17.328 1 98.06 98 GLY A O 1
ATOM 787 N N . GLU A 1 99 ? -6.586 30.469 17.156 1 98.19 99 GLU A N 1
ATOM 788 C CA . GLU A 1 99 ? -6.355 30.172 15.758 1 98.19 99 GLU A CA 1
ATOM 789 C C . GLU A 1 99 ? -5.809 28.75 15.578 1 98.19 99 GLU A C 1
ATOM 791 O O . GLU A 1 99 ? -6.129 28.078 14.602 1 98.19 99 GLU A O 1
ATOM 796 N N . VAL A 1 100 ? -4.977 28.344 16.531 1 98.62 100 VAL A N 1
ATOM 797 C CA . VAL A 1 100 ? -4.453 26.984 16.484 1 98.62 100 VAL A CA 1
ATOM 798 C C . VAL A 1 100 ? -5.602 25.984 16.609 1 98.62 100 VAL A C 1
ATOM 800 O O . VAL A 1 100 ? -5.719 25.062 15.797 1 98.62 100 VAL A O 1
ATOM 803 N N . THR A 1 101 ? -6.441 26.203 17.594 1 98.19 101 THR A N 1
ATOM 804 C CA . THR A 1 101 ? -7.527 25.266 17.844 1 98.19 101 THR A CA 1
ATOM 805 C C . THR A 1 101 ? -8.547 25.312 16.719 1 98.19 101 THR A C 1
ATOM 807 O O . THR A 1 101 ? -9.133 24.281 16.359 1 98.19 101 THR A O 1
ATOM 810 N N . HIS A 1 102 ? -8.742 26.453 16.125 1 97.94 102 HIS A N 1
ATOM 811 C CA . HIS A 1 102 ? -9.602 26.547 14.953 1 97.94 102 HIS A CA 1
ATOM 812 C C . HIS A 1 102 ? -9.047 25.719 13.797 1 97.94 102 HIS A C 1
ATOM 814 O O . HIS A 1 102 ? -9.781 24.953 13.164 1 97.94 102 HIS A O 1
ATOM 820 N N . ALA A 1 103 ? -7.762 25.891 13.523 1 98.31 103 ALA A N 1
ATOM 821 C CA . ALA A 1 103 ? -7.129 25.156 12.438 1 98.31 103 ALA A CA 1
ATOM 822 C C . ALA A 1 103 ? -7.262 23.656 12.656 1 98.31 103 ALA A C 1
ATOM 824 O O . ALA A 1 103 ? -7.535 22.906 11.711 1 98.31 103 ALA A O 1
ATOM 825 N N . ILE A 1 104 ? -7.062 23.188 13.883 1 98.31 104 ILE A N 1
ATOM 826 C CA . ILE A 1 104 ? -7.148 21.781 14.211 1 98.31 104 ILE A CA 1
ATOM 827 C C . ILE A 1 104 ? -8.578 21.281 13.992 1 98.31 104 ILE A C 1
ATOM 829 O O . ILE A 1 104 ? -8.789 20.25 13.344 1 98.31 104 ILE A O 1
ATOM 833 N N . ARG A 1 105 ? -9.539 22.031 14.414 1 97.12 105 ARG A N 1
ATOM 834 C CA . ARG A 1 105 ? -10.938 21.625 14.281 1 97.12 105 ARG A CA 1
ATOM 835 C C . ARG A 1 105 ? -11.359 21.594 12.82 1 97.12 105 ARG A C 1
ATOM 837 O O . ARG A 1 105 ? -12.172 20.766 12.422 1 97.12 105 ARG A O 1
ATOM 844 N N . ALA A 1 106 ? -10.781 22.422 12.062 1 96.12 106 ALA A N 1
ATOM 845 C CA . ALA A 1 106 ? -11.234 22.625 10.688 1 96.12 106 ALA A CA 1
ATOM 846 C C . ALA A 1 106 ? -10.453 21.734 9.719 1 96.12 106 ALA A C 1
ATOM 848 O O . ALA A 1 106 ? -10.672 21.797 8.5 1 96.12 106 ALA A O 1
ATOM 849 N N . HIS A 1 107 ? -9.531 20.922 10.188 1 94.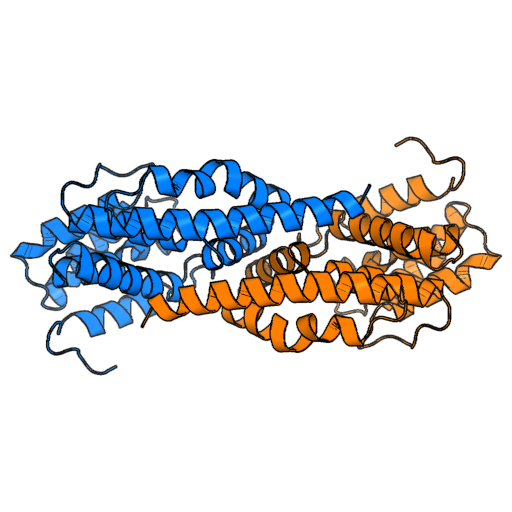56 107 HIS A N 1
ATOM 850 C CA . HIS A 1 107 ? -8.617 20.312 9.234 1 94.56 107 HIS A CA 1
ATOM 851 C C . HIS A 1 107 ? -9.273 19.141 8.508 1 94.56 107 HIS A C 1
ATOM 853 O O . HIS A 1 107 ? -8.758 18.656 7.504 1 94.56 107 HIS A O 1
ATOM 859 N N . ARG A 1 108 ? -10.445 18.844 9.039 1 89.38 108 ARG A N 1
ATOM 860 C CA . ARG A 1 108 ? -11.195 17.797 8.352 1 89.38 108 ARG A CA 1
ATOM 861 C C . ARG A 1 108 ? -12.125 18.391 7.301 1 89.38 108 ARG A C 1
ATOM 863 O O . ARG A 1 108 ? -12.891 19.312 7.598 1 89.38 108 ARG A O 1
ATOM 870 N N . PHE A 1 109 ? -12.062 18 6.129 1 73.5 109 PHE A N 1
ATOM 871 C CA . PHE A 1 109 ? -12.914 18.547 5.082 1 73.5 109 PHE A CA 1
ATOM 872 C C . PHE A 1 109 ? -14.359 18.109 5.273 1 73.5 109 PHE A C 1
ATOM 874 O O . PHE A 1 109 ? -15.281 18.906 5.16 1 73.5 109 PHE A O 1
ATOM 881 N N . SER A 1 110 ? -14.57 16.938 5.574 1 72.06 110 SER A N 1
ATOM 882 C CA . SER A 1 110 ? -15.898 16.344 5.516 1 72.06 110 SER A CA 1
ATOM 883 C C . SER A 1 110 ? -16.719 16.703 6.742 1 72.06 110 SER A C 1
ATOM 885 O O . SER A 1 110 ? -17.938 16.891 6.648 1 72.06 110 SER A O 1
ATOM 887 N N . THR A 1 111 ? -16.078 16.844 7.793 1 72 111 THR A N 1
ATOM 888 C CA . THR A 1 111 ? -16.875 16.938 9.008 1 72 111 THR A CA 1
ATOM 889 C C . THR A 1 111 ? -16.562 18.219 9.766 1 72 111 THR A C 1
ATOM 891 O O . THR A 1 111 ? -17.297 18.594 10.688 1 72 111 THR A O 1
ATOM 894 N N . GLY A 1 112 ? -15.539 18.891 9.328 1 76.06 112 GLY A N 1
ATOM 895 C CA . GLY A 1 112 ? -15.141 20.062 10.102 1 76.06 112 GLY A CA 1
ATOM 896 C C . GLY A 1 112 ? -15.695 21.359 9.562 1 76.06 112 GLY A C 1
ATOM 897 O O . GLY A 1 112 ? -16.344 21.375 8.508 1 76.06 112 GLY A O 1
ATOM 898 N N . PRO A 1 113 ? -15.586 22.359 10.438 1 84.31 113 PRO A N 1
ATOM 899 C CA . PRO A 1 113 ? -15.93 23.703 9.945 1 84.31 113 PRO A CA 1
ATOM 900 C C . PRO A 1 113 ? -15.047 24.156 8.789 1 84.31 113 PRO A C 1
ATOM 902 O O . PRO A 1 113 ? -13.977 23.594 8.57 1 84.31 113 PRO A O 1
ATOM 905 N N . GLU A 1 114 ? -15.578 25.109 8.109 1 92.75 114 GLU A N 1
ATOM 906 C CA . GLU A 1 114 ? -14.773 25.703 7.039 1 92.75 114 GLU A CA 1
ATOM 907 C C . GLU A 1 114 ? -13.555 26.438 7.598 1 92.75 114 GLU A C 1
ATOM 909 O O . GLU A 1 114 ? -13.664 27.172 8.578 1 92.75 114 GLU A O 1
ATOM 914 N N . PRO A 1 115 ? -12.43 26.172 7.055 1 96.5 115 PRO A N 1
ATOM 915 C CA . PRO A 1 115 ? -11.258 26.922 7.504 1 96.5 115 PRO A CA 1
ATOM 916 C C . PRO A 1 115 ? -11.359 28.406 7.199 1 96.5 115 PRO A C 1
ATOM 918 O O . PRO A 1 115 ? -11.547 28.797 6.047 1 96.5 115 PRO A O 1
ATOM 921 N N . GLN A 1 116 ? -11.133 29.203 8.219 1 96.31 116 GLN A N 1
ATOM 922 C CA . GLN A 1 116 ? -11.344 30.641 8.094 1 96.31 116 GLN A CA 1
ATOM 923 C C . GLN A 1 116 ? -10.016 31.391 7.98 1 96.31 116 GLN A C 1
ATOM 925 O O . GLN A 1 116 ? -9.977 32.531 7.496 1 96.31 116 GLN A O 1
ATOM 930 N N . THR A 1 117 ? -8.969 30.875 8.469 1 97.75 117 THR A N 1
ATOM 931 C CA . THR A 1 117 ? -7.664 31.516 8.453 1 97.75 117 THR A CA 1
ATOM 932 C C . THR A 1 117 ? -6.75 30.875 7.418 1 97.75 117 THR A C 1
ATOM 934 O O . THR A 1 117 ? -7.004 29.75 6.98 1 97.75 117 THR A O 1
ATOM 937 N N . LEU A 1 118 ? -5.836 31.594 7.004 1 98.38 118 LEU A N 1
ATOM 938 C CA . LEU A 1 118 ? -4.863 31.047 6.062 1 98.38 118 LEU A CA 1
ATOM 939 C C . LEU A 1 118 ? -4.172 29.828 6.645 1 98.38 118 LEU A C 1
ATOM 941 O O . LEU A 1 118 ? -3.957 28.828 5.938 1 98.38 118 LEU A O 1
ATOM 945 N N . GLU A 1 119 ? -3.818 29.891 7.93 1 98.62 119 GLU A N 1
ATOM 946 C CA . GLU A 1 119 ? -3.164 28.781 8.602 1 98.62 119 GLU A CA 1
ATOM 947 C C . GLU A 1 119 ? -4.043 27.531 8.578 1 98.62 119 GLU A C 1
ATOM 949 O O . GLU A 1 119 ? -3.553 26.422 8.336 1 98.62 119 GLU A O 1
ATOM 954 N N . ALA A 1 120 ? -5.324 27.719 8.82 1 98.38 120 ALA A N 1
ATOM 955 C CA . ALA A 1 120 ? -6.254 26.594 8.781 1 98.38 120 ALA A CA 1
ATOM 956 C C . ALA A 1 120 ? -6.328 26 7.379 1 98.38 120 ALA A C 1
ATOM 958 O O . ALA A 1 120 ? -6.348 24.766 7.219 1 98.38 120 ALA A O 1
ATOM 959 N N . LYS A 1 121 ? -6.352 26.859 6.398 1 98.44 121 LYS A N 1
ATOM 960 C CA . LYS A 1 121 ? -6.383 26.406 5.008 1 98.44 121 LYS A CA 1
ATOM 961 C C . LYS A 1 121 ? -5.109 25.656 4.645 1 98.44 121 LYS A C 1
ATOM 963 O O . LYS A 1 121 ? -5.176 24.594 4.008 1 98.44 121 LYS A O 1
ATOM 968 N N . ILE A 1 122 ? -3.971 26.141 5.059 1 98.5 122 ILE A N 1
ATOM 969 C CA . ILE A 1 122 ? -2.688 25.5 4.77 1 98.5 122 ILE A CA 1
ATOM 970 C C . ILE A 1 122 ? -2.619 24.141 5.449 1 98.5 122 ILE A C 1
ATOM 972 O O . ILE A 1 122 ? -2.158 23.156 4.852 1 98.5 122 ILE A O 1
ATOM 976 N N . LEU A 1 123 ? -3.059 24.062 6.711 1 98.5 123 LEU A N 1
ATOM 977 C CA . LEU A 1 123 ? -3.033 22.797 7.418 1 98.5 123 LEU A CA 1
ATOM 978 C C . LEU A 1 123 ? -3.889 21.75 6.699 1 98.5 123 LEU A C 1
ATOM 980 O O . LEU A 1 123 ? -3.457 20.625 6.5 1 98.5 123 LEU A O 1
ATOM 984 N N . GLN A 1 124 ? -5.102 22.141 6.332 1 97.88 124 GLN A N 1
ATOM 985 C CA . GLN A 1 124 ? -5.977 21.219 5.602 1 97.88 124 GLN A CA 1
ATOM 986 C C . GLN A 1 124 ? -5.336 20.781 4.293 1 97.88 124 GLN A C 1
ATOM 988 O O . GLN A 1 124 ? -5.363 19.594 3.957 1 97.88 124 GLN A O 1
ATOM 993 N N . ASP A 1 125 ? -4.766 21.719 3.562 1 97.94 125 ASP A N 1
ATOM 994 C CA . ASP A 1 125 ? -4.07 21.406 2.318 1 97.94 125 ASP A CA 1
ATOM 995 C C . ASP A 1 125 ? -2.945 20.406 2.551 1 97.94 125 ASP A C 1
ATOM 997 O O . ASP A 1 125 ? -2.838 19.406 1.831 1 97.94 125 ASP A O 1
ATOM 1001 N N . ALA A 1 126 ? -2.137 20.719 3.525 1 97.75 126 ALA A N 1
ATOM 1002 C CA . ALA A 1 126 ? -0.976 19.875 3.816 1 97.75 126 ALA A CA 1
ATOM 1003 C C . ALA A 1 126 ? -1.399 18.453 4.168 1 97.75 126 ALA A C 1
ATOM 1005 O O . ALA A 1 126 ? -0.808 17.484 3.684 1 97.75 126 ALA A O 1
ATOM 1006 N N . ASP A 1 127 ? -2.369 18.359 5.004 1 97 127 ASP A N 1
ATOM 1007 C CA . ASP A 1 127 ? -2.881 17.047 5.398 1 97 127 ASP A CA 1
ATOM 1008 C C . ASP A 1 127 ? -3.402 16.281 4.191 1 97 127 ASP A C 1
ATOM 1010 O O . ASP A 1 127 ? -3.111 15.086 4.035 1 97 127 ASP A O 1
ATOM 1014 N N . ASN A 1 128 ? -4.137 16.938 3.367 1 96.75 128 ASN A N 1
ATOM 1015 C CA . ASN A 1 128 ? -4.676 16.312 2.164 1 96.75 128 ASN A CA 1
ATOM 1016 C C . ASN A 1 128 ? -3.572 15.969 1.169 1 96.75 128 ASN A C 1
ATOM 1018 O O . ASN A 1 128 ? -3.666 14.969 0.461 1 96.75 128 ASN A O 1
ATOM 1022 N N . LEU A 1 129 ? -2.549 16.812 1.095 1 97.31 129 LEU A N 1
ATOM 1023 C CA . LEU A 1 129 ? -1.429 16.547 0.198 1 97.31 129 LEU A CA 1
ATOM 1024 C C . LEU A 1 129 ? -0.724 15.242 0.579 1 97.31 129 LEU A C 1
ATOM 1026 O O . LEU A 1 129 ? -0.262 14.508 -0.293 1 97.31 129 LEU A O 1
ATOM 1030 N N . ASP A 1 130 ? -0.657 15.008 1.884 1 96.44 130 ASP A N 1
ATOM 1031 C CA . ASP A 1 130 ? 0.015 13.797 2.346 1 96.44 130 ASP A CA 1
ATOM 1032 C C . ASP A 1 130 ? -0.782 12.547 1.969 1 96.44 130 ASP A C 1
ATOM 1034 O O . ASP A 1 130 ? -0.259 11.438 2.018 1 96.44 130 ASP A O 1
ATOM 1038 N N . ALA A 1 131 ? -2.037 12.695 1.592 1 96.44 131 ALA A N 1
ATOM 1039 C CA . ALA A 1 131 ? -2.885 11.586 1.156 1 96.44 131 ALA A CA 1
ATOM 1040 C C . ALA A 1 131 ? -2.764 11.367 -0.349 1 96.44 131 ALA A C 1
ATOM 1042 O O . ALA A 1 131 ? -3.393 10.461 -0.9 1 96.44 131 ALA A O 1
ATOM 1043 N N . LEU A 1 132 ? -1.966 12.133 -1.014 1 97.69 132 LEU A N 1
ATOM 1044 C CA . LEU A 1 132 ? -1.821 12.047 -2.463 1 97.69 132 LEU A CA 1
ATOM 1045 C C . LEU A 1 132 ? -0.417 11.594 -2.842 1 97.69 132 LEU A C 1
ATOM 1047 O O . LEU A 1 132 ? 0.471 11.523 -1.99 1 97.69 132 LEU A O 1
ATOM 1051 N N . GLY A 1 133 ? -0.245 11.227 -4.152 1 97.88 133 GLY A N 1
ATOM 1052 C CA . GLY A 1 133 ? 1.059 10.859 -4.68 1 97.88 133 GLY A CA 1
ATOM 1053 C C . GLY A 1 133 ? 1.501 9.469 -4.258 1 97.88 133 GLY A C 1
ATOM 1054 O O . GLY A 1 133 ? 0.667 8.602 -3.998 1 97.88 133 GLY A O 1
ATOM 1055 N N . ALA A 1 134 ? 2.824 9.273 -4.301 1 98.06 134 ALA A N 1
ATOM 1056 C CA . ALA A 1 134 ? 3.396 7.98 -3.92 1 98.06 134 ALA A CA 1
ATOM 1057 C C . ALA A 1 134 ? 3.135 7.68 -2.447 1 98.06 134 ALA A C 1
ATOM 1059 O O . ALA A 1 134 ? 2.818 6.543 -2.086 1 98.06 134 ALA A O 1
ATOM 1060 N N . MET A 1 135 ? 3.26 8.703 -1.657 1 96.69 135 MET A N 1
ATOM 1061 C CA . MET A 1 135 ? 2.975 8.539 -0.235 1 96.69 135 MET A CA 1
ATOM 1062 C C . MET A 1 135 ? 1.517 8.148 -0.014 1 96.69 135 MET A C 1
ATOM 1064 O O . MET A 1 135 ? 1.225 7.254 0.781 1 96.69 135 MET A O 1
ATOM 1068 N N . GLY A 1 136 ? 0.646 8.836 -0.713 1 96.94 136 GLY A N 1
ATOM 1069 C CA . GLY A 1 136 ? -0.764 8.492 -0.63 1 96.94 136 GLY A CA 1
ATOM 1070 C C . GLY A 1 136 ? -1.055 7.062 -1.041 1 96.94 136 GLY A C 1
ATOM 1071 O O . GLY A 1 136 ? -1.871 6.383 -0.413 1 96.94 136 GLY A O 1
ATOM 1072 N N . ILE A 1 137 ? -0.42 6.633 -2.078 1 98.06 137 ILE A N 1
ATOM 1073 C CA . ILE A 1 137 ? -0.554 5.25 -2.531 1 98.06 137 ILE A CA 1
ATOM 1074 C C . ILE A 1 137 ? -0.125 4.301 -1.417 1 98.06 137 ILE A C 1
ATOM 1076 O O . ILE A 1 137 ? -0.866 3.383 -1.057 1 98.06 137 ILE A O 1
ATOM 1080 N N . ALA A 1 138 ? 1.049 4.531 -0.872 1 97.38 138 ALA A N 1
ATOM 1081 C CA . ALA A 1 138 ? 1.59 3.684 0.189 1 97.38 138 ALA A CA 1
ATOM 1082 C C . ALA A 1 138 ? 0.657 3.656 1.396 1 97.38 138 ALA A C 1
ATOM 1084 O O . ALA A 1 138 ? 0.329 2.584 1.911 1 97.38 138 ALA A O 1
ATOM 1085 N N . ARG A 1 139 ? 0.207 4.766 1.747 1 96.12 139 ARG A N 1
ATOM 1086 C CA . ARG A 1 139 ? -0.636 4.879 2.932 1 96.12 139 ARG A CA 1
ATOM 1087 C C . ARG A 1 139 ? -1.999 4.234 2.699 1 96.12 139 ARG A C 1
ATOM 1089 O O . ARG A 1 139 ? -2.57 3.631 3.609 1 96.12 139 ARG A O 1
ATOM 1096 N N . CYS A 1 140 ? -2.541 4.43 1.566 1 96.88 140 CYS A N 1
ATOM 1097 C CA . CYS A 1 140 ? -3.84 3.855 1.238 1 96.88 140 CYS A CA 1
ATOM 1098 C C . CYS A 1 140 ? -3.809 2.336 1.354 1 96.88 140 CYS A C 1
ATOM 1100 O O . CYS A 1 140 ? -4.656 1.742 2.021 1 96.88 140 CYS A O 1
ATOM 1102 N N . PHE A 1 141 ? -2.826 1.731 0.777 1 97.38 141 PHE A N 1
ATOM 1103 C CA . PHE A 1 141 ? -2.785 0.274 0.805 1 97.38 141 PHE A CA 1
ATOM 1104 C C . PHE A 1 141 ? -2.344 -0.229 2.174 1 97.38 141 PHE A C 1
ATOM 1106 O O . PHE A 1 141 ? -2.756 -1.307 2.607 1 97.38 141 PHE A O 1
ATOM 1113 N N . CYS A 1 142 ? -1.521 0.535 2.846 1 96.56 142 CYS A N 1
ATOM 1114 C CA . CYS A 1 142 ? -1.234 0.215 4.238 1 96.56 142 CYS A CA 1
ATOM 1115 C C . CYS A 1 142 ? -2.516 0.155 5.059 1 96.56 142 CYS A C 1
ATOM 1117 O O . CYS A 1 142 ? -2.734 -0.798 5.812 1 96.56 142 CYS A O 1
ATOM 1119 N N . ALA A 1 143 ? -3.383 1.134 4.906 1 95.38 143 ALA A N 1
ATOM 1120 C CA . ALA A 1 143 ? -4.66 1.173 5.613 1 95.38 143 ALA A CA 1
ATOM 1121 C C . ALA A 1 143 ? -5.531 -0.022 5.234 1 95.38 143 ALA A C 1
ATOM 1123 O O . ALA A 1 143 ? -6.25 -0.565 6.078 1 95.38 143 ALA A O 1
ATOM 1124 N N . VAL A 1 144 ? -5.508 -0.385 3.99 1 95.5 144 VAL A N 1
ATOM 1125 C CA . VAL A 1 144 ? -6.23 -1.56 3.514 1 95.5 144 VAL A CA 1
ATOM 1126 C C . VAL A 1 144 ? -5.789 -2.791 4.301 1 95.5 144 VAL A C 1
ATOM 1128 O O . VAL A 1 144 ? -6.625 -3.572 4.762 1 95.5 144 VAL A O 1
ATOM 1131 N N . GLY A 1 145 ? -4.469 -2.965 4.41 1 94.94 145 GLY A N 1
ATOM 1132 C CA . GLY A 1 145 ? -3.928 -4.066 5.188 1 94.94 145 GLY A CA 1
ATOM 1133 C C . GLY A 1 145 ? -4.34 -4.027 6.648 1 94.94 145 GLY A C 1
ATOM 1134 O O . GLY A 1 145 ? -4.699 -5.055 7.227 1 94.94 145 GLY A O 1
ATOM 1135 N N . GLU A 1 146 ? -4.336 -2.834 7.227 1 93.38 146 GLU A N 1
ATOM 1136 C CA . GLU A 1 146 ? -4.727 -2.641 8.617 1 93.38 146 GLU A CA 1
ATOM 1137 C C . GLU A 1 146 ? -6.176 -3.059 8.852 1 93.38 146 GLU A C 1
ATOM 1139 O O . GLU A 1 146 ? -6.496 -3.674 9.867 1 93.38 146 GLU A O 1
ATOM 1144 N N . ARG A 1 147 ? -7.02 -2.744 7.902 1 93.06 147 ARG A N 1
ATOM 1145 C CA . ARG A 1 147 ? -8.453 -2.98 8.039 1 93.06 147 ARG A CA 1
ATOM 1146 C C . ARG A 1 147 ? -8.82 -4.395 7.602 1 93.06 147 ARG A C 1
ATOM 1148 O O . ARG A 1 147 ? -9.914 -4.875 7.895 1 93.06 147 ARG A O 1
ATOM 1155 N N . GLY A 1 148 ? -7.953 -4.98 6.855 1 92.38 148 GLY A N 1
ATOM 1156 C CA . GLY A 1 148 ? -8.242 -6.312 6.348 1 92.38 148 GLY A CA 1
ATOM 1157 C C . GLY A 1 148 ? -9.234 -6.312 5.203 1 92.38 148 GLY A C 1
ATOM 1158 O O . GLY A 1 148 ? -10.055 -7.23 5.086 1 92.38 148 GLY A O 1
ATOM 1159 N N . THR A 1 149 ? -9.258 -5.266 4.469 1 92.31 149 THR A N 1
ATOM 1160 C CA . THR A 1 149 ? -10.133 -5.184 3.309 1 92.31 149 THR A CA 1
ATOM 1161 C C . THR A 1 149 ? -9.383 -5.566 2.035 1 92.31 149 THR A C 1
ATOM 1163 O O . THR A 1 149 ? -8.18 -5.84 2.074 1 92.31 149 THR A O 1
ATOM 1166 N N . SER A 1 150 ? -10.078 -5.605 0.971 1 91.94 150 SER A N 1
ATOM 1167 C CA . SER A 1 150 ? -9.492 -6.051 -0.289 1 91.94 150 SER A CA 1
ATOM 1168 C C . SER A 1 150 ? -8.688 -4.938 -0.949 1 91.94 150 SER A C 1
ATOM 1170 O O . SER A 1 150 ? -8.93 -3.758 -0.694 1 91.94 150 SER A O 1
ATOM 1172 N N . LEU A 1 151 ? -7.742 -5.297 -1.814 1 93.5 151 LEU A N 1
ATOM 1173 C CA . LEU A 1 151 ? -6.992 -4.32 -2.594 1 93.5 151 LEU A CA 1
ATOM 1174 C C . LEU A 1 151 ? -7.926 -3.469 -3.445 1 93.5 151 LEU A C 1
ATOM 1176 O O . LEU A 1 151 ? -7.668 -2.281 -3.662 1 93.5 151 LEU A O 1
ATOM 1180 N N . GLU A 1 152 ? -9 -4.031 -3.906 1 92.44 152 GLU A N 1
ATOM 1181 C CA . GLU A 1 152 ? -10.008 -3.326 -4.695 1 92.44 152 GLU A CA 1
ATOM 1182 C C . GLU A 1 152 ? -10.602 -2.158 -3.916 1 92.44 152 GLU A C 1
ATOM 1184 O O . GLU A 1 152 ? -10.93 -1.12 -4.492 1 92.44 152 GLU A O 1
ATOM 1189 N N . SER A 1 153 ? -10.727 -2.416 -2.682 1 93.94 153 SER A N 1
ATOM 1190 C CA . SER A 1 153 ? -11.258 -1.337 -1.855 1 93.94 153 SER A CA 1
ATOM 1191 C C . SER A 1 153 ? -10.32 -0.135 -1.844 1 93.94 153 SER A C 1
ATOM 1193 O O . SER A 1 153 ? -10.773 1.01 -1.775 1 93.94 153 SER A O 1
ATOM 1195 N N . GLY A 1 154 ? -9.008 -0.372 -1.83 1 94.31 154 GLY A N 1
ATOM 1196 C CA . GLY A 1 154 ? -8.047 0.711 -1.947 1 94.31 154 GLY A CA 1
ATOM 1197 C C . GLY A 1 154 ? -8.18 1.492 -3.24 1 94.31 154 GLY A C 1
ATOM 1198 O O . GLY A 1 154 ? -8.156 2.725 -3.232 1 94.31 154 GLY A O 1
ATOM 1199 N N . VAL A 1 155 ? -8.398 0.783 -4.309 1 95 155 VAL A N 1
ATOM 1200 C CA . VAL A 1 155 ? -8.57 1.4 -5.621 1 95 155 VAL A CA 1
ATOM 1201 C C . VAL A 1 155 ? -9.844 2.238 -5.641 1 95 155 VAL A C 1
ATOM 1203 O O . VAL A 1 155 ? -9.867 3.34 -6.191 1 95 155 VAL A O 1
ATOM 1206 N N . GLU A 1 156 ? -10.867 1.691 -5.094 1 95.31 156 GLU A N 1
ATOM 1207 C CA . GLU A 1 156 ? -12.125 2.434 -4.992 1 95.31 156 GLU A CA 1
ATOM 1208 C C . GLU A 1 156 ? -11.938 3.736 -4.223 1 95.31 156 GLU A C 1
ATOM 1210 O O . GLU A 1 156 ? -12.508 4.766 -4.586 1 95.31 156 GLU A O 1
ATOM 1215 N N . HIS A 1 157 ? -11.172 3.602 -3.18 1 95 157 HIS A N 1
ATOM 1216 C CA . HIS A 1 157 ? -10.906 4.781 -2.363 1 95 157 HIS A CA 1
ATOM 1217 C C . HIS A 1 157 ? -10.203 5.867 -3.174 1 95 157 HIS A C 1
ATOM 1219 O O . HIS A 1 157 ? -10.477 7.055 -2.988 1 95 157 HIS A O 1
ATOM 1225 N N . PHE A 1 158 ? -9.297 5.496 -4.055 1 94.94 158 PHE A N 1
ATOM 1226 C CA . PHE A 1 158 ? -8.664 6.453 -4.953 1 94.94 158 PHE A CA 1
ATOM 1227 C C . PHE A 1 158 ? -9.711 7.258 -5.707 1 94.94 158 PHE A C 1
ATOM 1229 O O . PHE A 1 158 ? -9.711 8.492 -5.668 1 94.94 158 PHE A O 1
ATOM 1236 N N . HIS A 1 159 ? -10.609 6.543 -6.324 1 93.38 159 HIS A N 1
ATOM 1237 C CA . HIS A 1 159 ? -11.586 7.152 -7.223 1 93.38 159 HIS A CA 1
ATOM 1238 C C . HIS A 1 159 ? -12.625 7.953 -6.441 1 93.38 159 HIS A C 1
ATOM 1240 O O . HIS A 1 159 ? -13.062 9.016 -6.887 1 93.38 159 HIS A O 1
ATOM 1246 N N . GLU A 1 160 ? -12.961 7.5 -5.352 1 91.69 160 GLU A N 1
ATOM 1247 C CA . GLU A 1 160 ? -14.031 8.117 -4.574 1 91.69 160 GLU A CA 1
ATOM 1248 C C . GLU A 1 160 ? -13.547 9.383 -3.871 1 91.69 160 GLU A C 1
ATOM 1250 O O . GLU A 1 160 ? -14.32 10.328 -3.684 1 91.69 160 GLU A O 1
ATOM 1255 N N . LYS A 1 161 ? -12.297 9.398 -3.518 1 91.12 161 LYS A N 1
ATOM 1256 C CA . LYS A 1 161 ? -11.898 10.477 -2.623 1 91.12 161 LYS A CA 1
ATOM 1257 C C . LYS A 1 161 ? -10.57 11.086 -3.057 1 91.12 161 LYS A C 1
ATOM 1259 O O . LYS A 1 161 ? -10.484 12.289 -3.314 1 91.12 161 LYS A O 1
ATOM 1264 N N . LEU A 1 162 ? -9.586 10.336 -3.234 1 93.81 162 LEU A N 1
ATOM 1265 C CA . LEU A 1 162 ? -8.227 10.859 -3.318 1 93.81 162 LEU A CA 1
ATOM 1266 C C . LEU A 1 162 ? -8.023 11.648 -4.609 1 93.81 162 LEU A C 1
ATOM 1268 O O . LEU A 1 162 ? -7.43 12.727 -4.594 1 93.81 162 LEU A O 1
ATOM 1272 N N . LEU A 1 163 ? -8.547 11.18 -5.652 1 95.62 163 LEU A N 1
ATOM 1273 C CA . LEU A 1 163 ? -8.312 11.805 -6.945 1 95.62 163 LEU A CA 1
ATOM 1274 C C . LEU A 1 163 ? -9.062 13.125 -7.059 1 95.62 163 LEU A C 1
ATOM 1276 O O . LEU A 1 163 ? -8.797 13.93 -7.961 1 95.62 163 LEU A O 1
ATOM 1280 N N . ARG A 1 164 ? -9.922 13.438 -6.133 1 94.62 164 ARG A N 1
ATOM 1281 C CA . ARG A 1 164 ? -10.688 14.68 -6.148 1 94.62 164 ARG A CA 1
ATOM 1282 C C . ARG A 1 164 ? -10.055 15.727 -5.242 1 94.62 164 ARG A C 1
ATOM 1284 O O . ARG A 1 164 ? -10.445 16.891 -5.27 1 94.62 164 ARG A O 1
ATOM 1291 N N . LEU A 1 165 ? -9.062 15.391 -4.535 1 94.88 165 LEU A N 1
ATOM 1292 C CA . LEU A 1 165 ? -8.484 16.25 -3.498 1 94.88 165 LEU A CA 1
ATOM 1293 C C . LEU A 1 165 ? -7.891 17.516 -4.102 1 94.88 165 LEU A C 1
ATOM 1295 O O . LEU A 1 165 ? -7.98 18.594 -3.51 1 94.88 165 LEU A O 1
ATOM 1299 N N . PRO A 1 166 ? -7.309 17.438 -5.309 1 95.88 166 PRO A N 1
ATOM 1300 C CA . PRO A 1 166 ? -6.742 18.672 -5.867 1 95.88 166 PRO A CA 1
ATOM 1301 C C . PRO A 1 166 ? -7.777 19.781 -6.02 1 95.88 166 PRO A C 1
ATOM 1303 O O . PRO A 1 166 ? -7.461 20.953 -5.816 1 95.88 166 PRO A O 1
ATOM 1306 N N . GLU A 1 167 ? -9.031 19.406 -6.277 1 95 167 GLU A N 1
ATOM 1307 C CA . GLU A 1 167 ? -10.102 20.391 -6.449 1 95 167 GLU A CA 1
ATOM 1308 C C . GLU A 1 167 ? -10.469 21.031 -5.121 1 95 167 GLU A C 1
ATOM 1310 O O . GLU A 1 167 ? -11.117 22.094 -5.098 1 95 167 GLU A O 1
ATOM 1315 N N . LEU A 1 168 ? -10.055 20.469 -4.039 1 94.38 168 LEU A N 1
ATOM 1316 C CA . LEU A 1 168 ? -10.453 20.922 -2.713 1 94.38 168 LEU A CA 1
ATOM 1317 C C . LEU A 1 168 ? -9.336 21.734 -2.055 1 94.38 168 LEU A C 1
ATOM 1319 O O . LEU A 1 168 ? -9.5 22.219 -0.937 1 94.38 168 LEU A O 1
ATOM 1323 N N . MET A 1 169 ? -8.211 21.891 -2.764 1 97.31 169 MET A N 1
ATOM 1324 C CA . MET A 1 169 ? -7.094 22.656 -2.201 1 97.31 169 MET A CA 1
ATOM 1325 C C . MET A 1 169 ? -7.441 24.125 -2.098 1 97.31 169 MET A C 1
ATOM 1327 O O . MET A 1 169 ? -8.109 24.672 -2.979 1 97.31 169 MET A O 1
ATOM 1331 N N . HIS A 1 170 ? -6.941 24.75 -1.109 1 97.75 170 HIS A N 1
ATOM 1332 C CA . HIS A 1 170 ? -7.223 26.156 -0.886 1 97.75 170 HIS A CA 1
ATOM 1333 C C . HIS A 1 170 ? -6.125 27.047 -1.479 1 97.75 170 HIS A C 1
ATOM 1335 O O . HIS A 1 170 ? -6.414 28.078 -2.086 1 97.75 170 HIS A O 1
ATOM 1341 N N . THR A 1 171 ? -4.902 26.734 -1.301 1 98.25 171 THR A N 1
ATOM 1342 C CA . THR A 1 171 ? -3.783 27.578 -1.711 1 98.25 171 THR A CA 1
ATOM 1343 C C . THR A 1 171 ? -3.283 27.172 -3.096 1 98.25 171 THR A C 1
ATOM 1345 O O . THR A 1 171 ? -3.404 26.016 -3.492 1 98.25 171 THR A O 1
ATOM 1348 N N . GLU A 1 172 ? -2.715 28.109 -3.807 1 98.06 172 GLU A N 1
ATOM 1349 C CA . GLU A 1 172 ? -2.195 27.844 -5.145 1 98.06 172 GLU A CA 1
ATOM 1350 C C . GLU A 1 172 ? -1.05 26.828 -5.102 1 98.06 172 GLU A C 1
ATOM 1352 O O . GLU A 1 172 ? -0.978 25.938 -5.941 1 98.06 172 GLU A O 1
ATOM 1357 N N . THR A 1 173 ? -0.197 26.984 -4.109 1 98 173 THR A N 1
ATOM 1358 C CA . THR A 1 173 ? 0.932 26.078 -3.959 1 98 173 THR A CA 1
ATOM 1359 C C . THR A 1 173 ? 0.448 24.641 -3.758 1 98 173 THR A C 1
ATOM 1361 O O . THR A 1 173 ? 0.943 23.719 -4.406 1 98 173 THR A O 1
ATOM 1364 N N . ALA A 1 174 ? -0.486 24.469 -2.9 1 98.19 174 ALA A N 1
ATOM 1365 C CA . ALA A 1 174 ? -1.02 23.141 -2.627 1 98.19 174 ALA A CA 1
ATOM 1366 C C . ALA A 1 174 ? -1.71 22.562 -3.859 1 98.19 174 ALA A C 1
ATOM 1368 O O . ALA A 1 174 ? -1.605 21.359 -4.133 1 98.19 174 ALA A O 1
ATOM 1369 N N . ARG A 1 175 ? -2.402 23.422 -4.574 1 98.12 175 ARG A N 1
ATOM 1370 C CA . ARG A 1 175 ? -3.096 22.969 -5.773 1 98.12 175 ARG A CA 1
ATOM 1371 C C . ARG A 1 175 ? -2.109 22.438 -6.805 1 98.12 175 ARG A C 1
ATOM 1373 O O . ARG A 1 175 ? -2.34 21.375 -7.402 1 98.12 175 ARG A O 1
ATOM 1380 N N . ARG A 1 176 ? -1.056 23.078 -7.016 1 97.75 176 ARG A N 1
ATOM 1381 C CA . ARG A 1 176 ? -0.036 22.641 -7.969 1 97.75 176 ARG A CA 1
ATOM 1382 C C . ARG A 1 176 ? 0.577 21.312 -7.555 1 97.75 176 ARG A C 1
ATOM 1384 O O . ARG A 1 176 ? 0.708 20.406 -8.375 1 97.75 176 ARG A O 1
ATOM 1391 N N . LEU A 1 177 ? 0.948 21.234 -6.297 1 97.38 177 LEU A N 1
ATOM 1392 C CA . LEU A 1 177 ? 1.534 20 -5.785 1 97.38 177 LEU A CA 1
ATOM 1393 C C . LEU A 1 177 ? 0.539 18.859 -5.879 1 97.38 177 LEU A C 1
ATOM 1395 O O . LEU A 1 177 ? 0.911 17.734 -6.238 1 97.38 177 LEU A O 1
ATOM 1399 N N . ALA A 1 178 ? -0.692 19.156 -5.543 1 98.25 178 ALA A N 1
ATOM 1400 C CA . ALA A 1 178 ? -1.736 18.125 -5.555 1 98.25 178 ALA A CA 1
ATOM 1401 C C . ALA A 1 178 ? -1.953 17.578 -6.961 1 98.25 178 ALA A C 1
ATOM 1403 O O . ALA A 1 178 ? -2.158 16.375 -7.141 1 98.25 178 ALA A O 1
ATOM 1404 N N . GLU A 1 179 ? -1.933 18.453 -7.918 1 98.31 179 GLU A N 1
ATOM 1405 C CA 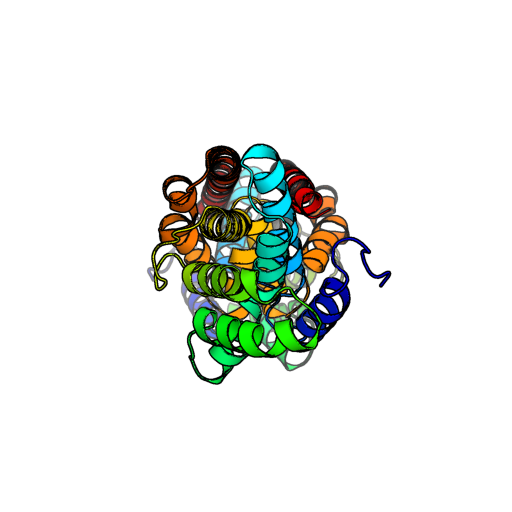. GLU A 1 179 ? -2.123 18.016 -9.297 1 98.31 179 GLU A CA 1
ATOM 1406 C C . GLU A 1 179 ? -0.979 17.109 -9.758 1 98.31 179 GLU A C 1
ATOM 1408 O O . GLU A 1 179 ? -1.205 16.125 -10.453 1 98.31 179 GLU A O 1
ATOM 1413 N N . GLU A 1 180 ? 0.189 17.5 -9.391 1 97.75 180 GLU A N 1
ATOM 1414 C CA . GLU A 1 180 ? 1.341 16.656 -9.695 1 97.75 180 GLU A CA 1
ATOM 1415 C C . GLU A 1 180 ? 1.198 15.273 -9.055 1 97.75 180 GLU A C 1
ATOM 1417 O O . GLU A 1 180 ? 1.442 14.25 -9.703 1 97.75 180 GLU A O 1
ATOM 1422 N N . ARG A 1 181 ? 0.822 15.258 -7.84 1 97.94 181 ARG A N 1
ATOM 1423 C CA . ARG A 1 181 ? 0.683 14.008 -7.102 1 97.94 181 ARG A CA 1
ATOM 1424 C C . ARG A 1 181 ? -0.491 13.188 -7.629 1 97.94 181 ARG A C 1
ATOM 1426 O O . ARG A 1 181 ? -0.434 11.961 -7.652 1 97.94 181 ARG A O 1
ATOM 1433 N N . ARG A 1 182 ? -1.531 13.883 -8.008 1 98.12 182 ARG A N 1
ATOM 1434 C CA . ARG A 1 182 ? -2.652 13.203 -8.641 1 98.12 182 ARG A CA 1
ATOM 1435 C C . ARG A 1 182 ? -2.211 12.492 -9.914 1 98.12 182 ARG A C 1
ATOM 1437 O O . ARG A 1 182 ? -2.619 11.359 -10.172 1 98.12 182 ARG A O 1
ATOM 1444 N N . ARG A 1 183 ? -1.381 13.109 -10.727 1 98 183 ARG A N 1
ATOM 1445 C CA . ARG A 1 183 ? -0.887 12.508 -11.961 1 98 183 ARG A CA 1
ATOM 1446 C C . ARG A 1 183 ? -0.112 11.227 -11.672 1 98 183 ARG A C 1
ATOM 1448 O O . ARG A 1 183 ? -0.222 10.242 -12.414 1 98 183 ARG A O 1
ATOM 1455 N N . ARG A 1 184 ? 0.671 11.25 -10.602 1 98.38 184 ARG A N 1
ATOM 1456 C CA . ARG A 1 184 ? 1.396 10.055 -10.195 1 98.38 184 ARG A CA 1
ATOM 1457 C C . ARG A 1 184 ? 0.435 8.922 -9.852 1 98.38 184 ARG A C 1
ATOM 1459 O O . ARG A 1 184 ? 0.648 7.777 -10.25 1 98.38 184 ARG A O 1
ATOM 1466 N N . MET A 1 185 ? -0.607 9.273 -9.195 1 98.44 185 MET A N 1
ATOM 1467 C CA . MET A 1 185 ? -1.59 8.273 -8.781 1 98.44 185 MET A CA 1
ATOM 1468 C C . MET A 1 185 ? -2.332 7.707 -9.984 1 98.44 185 MET A C 1
ATOM 1470 O O . MET A 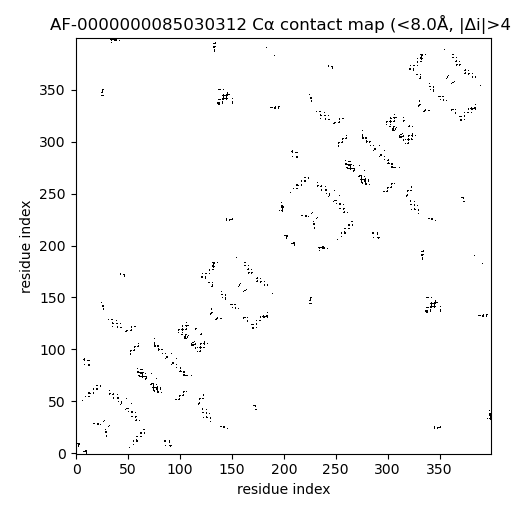1 185 ? -2.609 6.508 -10.039 1 98.44 185 MET A O 1
ATOM 1474 N N . VAL A 1 186 ? -2.658 8.562 -10.883 1 98.31 186 VAL A N 1
ATOM 1475 C CA . VAL A 1 186 ? -3.352 8.125 -12.086 1 98.31 186 VAL A CA 1
ATOM 1476 C C . VAL A 1 186 ? -2.459 7.164 -12.875 1 98.31 186 VAL A C 1
ATOM 1478 O O . VAL A 1 186 ? -2.924 6.129 -13.359 1 98.31 186 VAL A O 1
ATOM 1481 N N . LEU A 1 187 ? -1.229 7.512 -13.016 1 98.38 187 LEU A N 1
ATOM 1482 C CA . LEU A 1 187 ? -0.295 6.629 -13.703 1 98.38 187 LEU A CA 1
ATOM 1483 C C . LEU A 1 187 ? -0.196 5.285 -12.992 1 98.38 187 LEU A C 1
ATOM 1485 O O . LEU A 1 187 ? -0.206 4.234 -13.641 1 98.38 187 LEU A O 1
ATOM 1489 N N . PHE A 1 188 ? -0.107 5.285 -11.711 1 98.56 188 PHE A N 1
ATOM 1490 C CA . PHE A 1 188 ? -0.095 4.066 -10.914 1 98.56 188 PHE A CA 1
ATOM 1491 C C . PHE A 1 188 ? -1.33 3.221 -11.195 1 98.56 188 PHE A C 1
ATOM 1493 O O . PHE A 1 188 ? -1.229 2.006 -11.383 1 98.56 188 PHE A O 1
ATOM 1500 N N . LEU A 1 189 ? -2.449 3.84 -11.203 1 97.56 189 LEU A N 1
ATOM 1501 C CA . LEU A 1 189 ? -3.695 3.125 -11.453 1 97.56 189 LEU A CA 1
ATOM 1502 C C . LEU A 1 189 ? -3.701 2.518 -12.852 1 97.56 189 LEU A C 1
ATOM 1504 O O . LEU A 1 189 ? -4.254 1.435 -13.055 1 97.56 189 LEU A O 1
ATOM 1508 N N . GLU A 1 190 ? -3.158 3.211 -13.828 1 97.25 190 GLU A N 1
ATOM 1509 C CA . GLU A 1 190 ? -3.031 2.664 -15.172 1 97.25 190 GLU A CA 1
ATOM 1510 C C . GLU A 1 190 ? -2.178 1.398 -15.18 1 97.25 190 GLU A C 1
ATOM 1512 O O . GLU A 1 190 ? -2.535 0.406 -15.812 1 97.25 190 GLU A O 1
ATOM 1517 N N . TRP A 1 191 ? -1.031 1.514 -14.469 1 97.31 191 TRP A N 1
ATOM 1518 C CA . TRP A 1 191 ? -0.186 0.332 -14.336 1 97.31 191 TRP A CA 1
ATOM 1519 C C . TRP A 1 191 ? -0.954 -0.817 -13.695 1 97.31 191 TRP A C 1
ATOM 1521 O O . TRP A 1 191 ? -0.891 -1.956 -14.164 1 97.31 191 TRP A O 1
ATOM 1531 N N . LEU A 1 192 ? -1.639 -0.506 -12.602 1 96.75 192 LEU A N 1
ATOM 1532 C CA . LEU A 1 192 ? -2.365 -1.511 -11.828 1 96.75 192 LEU A CA 1
ATOM 1533 C C . LEU A 1 192 ? -3.436 -2.182 -12.688 1 96.75 192 LEU A C 1
ATOM 1535 O O . LEU A 1 192 ? -3.594 -3.404 -12.641 1 96.75 192 LEU A O 1
ATOM 1539 N N . GLU A 1 193 ? -4.156 -1.398 -13.438 1 93.75 193 GLU A N 1
ATOM 1540 C CA . GLU A 1 193 ? -5.195 -1.922 -14.32 1 93.75 193 GLU A CA 1
ATOM 1541 C C . GLU A 1 193 ? -4.605 -2.859 -15.367 1 93.75 193 GLU A C 1
ATOM 1543 O O . GLU A 1 193 ? -5.172 -3.918 -15.648 1 93.75 193 GLU A O 1
ATOM 1548 N N . LYS A 1 194 ? -3.516 -2.488 -15.961 1 92.44 194 LYS A N 1
ATOM 1549 C CA . LYS A 1 194 ? -2.836 -3.326 -16.938 1 92.44 194 LYS A CA 1
ATOM 1550 C C . LYS A 1 194 ? -2.406 -4.656 -16.328 1 92.44 194 LYS A C 1
ATOM 1552 O O . LYS A 1 194 ? -2.518 -5.703 -16.969 1 92.44 194 LYS A O 1
ATOM 1557 N N . GLU A 1 195 ? -1.944 -4.582 -15.102 1 92.31 195 GLU A N 1
ATOM 1558 C CA . GLU A 1 195 ? -1.464 -5.781 -14.422 1 92.31 195 GLU A CA 1
ATOM 1559 C C . GLU A 1 195 ? -2.625 -6.645 -13.938 1 92.31 195 GLU A C 1
ATOM 1561 O O . GLU A 1 195 ? -2.518 -7.875 -13.891 1 92.31 195 GLU A O 1
ATOM 1566 N N . TRP A 1 196 ? -3.725 -5.98 -13.547 1 84.38 196 TRP A N 1
ATOM 1567 C CA . TRP A 1 196 ? -4.918 -6.684 -13.086 1 84.38 196 TRP A CA 1
ATOM 1568 C C . TRP A 1 196 ? -5.562 -7.469 -14.219 1 84.38 196 TRP A C 1
ATOM 1570 O O . TRP A 1 196 ? -6.086 -8.562 -14 1 84.38 196 TRP A O 1
ATOM 1580 N N . ARG A 1 197 ? -5.516 -6.961 -15.453 1 73.94 197 ARG A N 1
ATOM 1581 C CA . ARG A 1 197 ? -6.129 -7.566 -16.625 1 73.94 197 ARG A CA 1
ATOM 1582 C C . ARG A 1 197 ? -5.34 -8.789 -17.094 1 73.94 197 ARG A C 1
ATOM 1584 O O . ARG A 1 197 ? -5.871 -9.648 -17.797 1 73.94 197 ARG A O 1
ATOM 1591 N N . MET A 1 198 ? -4.047 -8.773 -16.797 1 65.12 198 MET A N 1
ATOM 1592 C CA . MET A 1 198 ? -3.309 -9.969 -17.203 1 65.12 198 MET A CA 1
ATOM 1593 C C . MET A 1 198 ? -3.848 -11.211 -16.5 1 65.12 198 MET A C 1
ATOM 1595 O O . MET A 1 198 ? -3.41 -12.328 -16.766 1 65.12 198 MET A O 1
ATOM 1599 N N . ARG A 1 199 ? -4.859 -11.109 -15.445 1 56.5 199 ARG A N 1
ATOM 1600 C CA . ARG A 1 199 ? -5.562 -12.203 -14.789 1 56.5 199 ARG A CA 1
ATOM 1601 C C . ARG A 1 199 ? -6.445 -12.961 -15.773 1 56.5 199 ARG A C 1
ATOM 1603 O O . ARG A 1 199 ? -6.695 -14.156 -15.602 1 56.5 199 ARG A O 1
ATOM 1610 N N . SER A 1 200 ? -7.273 -12.148 -16.703 1 45.34 200 SER A N 1
ATOM 1611 C CA . SER A 1 200 ? -8.352 -12.773 -17.453 1 45.34 200 SER A CA 1
ATOM 1612 C C . SER A 1 200 ? -7.887 -13.188 -18.844 1 45.34 200 SER A C 1
ATOM 1614 O O . SER A 1 200 ? -7.043 -12.523 -19.453 1 45.34 200 SER A O 1
ATOM 1616 N N . MET B 1 1 ? -19.969 -22.234 -10.836 1 52.34 1 MET B N 1
ATOM 1617 C CA . MET B 1 1 ? -19.062 -21.859 -11.914 1 52.34 1 MET B CA 1
ATOM 1618 C C . MET B 1 1 ? -18.984 -22.969 -12.969 1 52.34 1 MET B C 1
ATOM 1620 O O . MET B 1 1 ? -18.922 -24.141 -12.633 1 52.34 1 MET B O 1
ATOM 1624 N N . LYS B 1 2 ? -19.172 -22.641 -14.219 1 55.03 2 LYS B N 1
ATOM 1625 C CA . LYS B 1 2 ? -19.266 -23.609 -15.297 1 55.03 2 LYS B CA 1
ATOM 1626 C C . LYS B 1 2 ? -17.969 -24.406 -15.438 1 55.03 2 LYS B C 1
ATOM 1628 O O . LYS B 1 2 ? -16.875 -23.844 -15.445 1 55.03 2 LYS B O 1
ATOM 1633 N N . VAL B 1 3 ? -18.016 -25.703 -15.25 1 64.5 3 VAL B N 1
ATOM 1634 C CA . VAL B 1 3 ? -16.891 -26.625 -15.422 1 64.5 3 VAL B CA 1
ATOM 1635 C C . VAL B 1 3 ? -16.25 -26.406 -16.781 1 64.5 3 VAL B C 1
ATOM 1637 O O . VAL B 1 3 ? -16.953 -26.281 -17.797 1 64.5 3 VAL B O 1
ATOM 1640 N N . ASN B 1 4 ? -14.945 -26.094 -16.781 1 72.5 4 ASN B N 1
ATOM 1641 C CA . ASN B 1 4 ? -14.172 -26.047 -18.016 1 72.5 4 ASN B CA 1
ATOM 1642 C C . ASN B 1 4 ? -13.938 -27.438 -18.578 1 72.5 4 ASN B C 1
ATOM 1644 O O . ASN B 1 4 ? -13.281 -28.266 -17.938 1 72.5 4 ASN B O 1
ATOM 1648 N N . PRO B 1 5 ? -14.625 -27.781 -19.672 1 79.5 5 PRO B N 1
ATOM 1649 C CA . PRO B 1 5 ? -14.531 -29.141 -20.203 1 79.5 5 PRO B CA 1
ATOM 1650 C C . PRO B 1 5 ? -13.094 -29.609 -20.391 1 79.5 5 PRO B C 1
ATOM 1652 O O . PRO B 1 5 ? -12.82 -30.812 -20.359 1 79.5 5 PRO B O 1
ATOM 1655 N N . LYS B 1 6 ? -12.242 -28.688 -20.609 1 87.31 6 LYS B N 1
ATOM 1656 C CA . LYS B 1 6 ? -10.844 -29.062 -20.812 1 87.31 6 LYS B CA 1
ATOM 1657 C C . LYS B 1 6 ? -10.195 -29.484 -19.5 1 87.31 6 LYS B C 1
ATOM 1659 O O . LYS B 1 6 ? -9.297 -30.328 -19.484 1 87.31 6 LYS B O 1
ATOM 1664 N N . PHE B 1 7 ? -10.641 -28.906 -18.469 1 93 7 PHE B N 1
ATOM 1665 C CA . PHE B 1 7 ? -10.117 -29.203 -17.141 1 93 7 PHE B CA 1
ATOM 1666 C C . PHE B 1 7 ? -11.25 -29.484 -16.156 1 93 7 PHE B C 1
ATOM 1668 O O . PHE B 1 7 ? -11.531 -28.672 -15.281 1 93 7 PHE B O 1
ATOM 1675 N N . PRO B 1 8 ? -11.844 -30.625 -16.172 1 91.88 8 PRO B N 1
ATOM 1676 C CA . PRO B 1 8 ? -13.039 -30.922 -15.383 1 91.88 8 PRO B CA 1
ATOM 1677 C C . PRO B 1 8 ? -12.789 -30.828 -13.883 1 91.88 8 PRO B C 1
ATOM 1679 O O . PRO B 1 8 ? -13.719 -30.562 -13.117 1 91.88 8 PRO B O 1
ATOM 1682 N N . TRP B 1 9 ? -11.555 -31.031 -13.484 1 95.5 9 TRP B N 1
ATOM 1683 C CA . TRP B 1 9 ? -11.172 -31.031 -12.07 1 95.5 9 TRP B CA 1
ATOM 1684 C C . TRP B 1 9 ? -11.086 -29.594 -11.539 1 95.5 9 TRP B C 1
ATOM 1686 O O . TRP B 1 9 ? -11.062 -29.391 -10.32 1 95.5 9 TRP B O 1
ATOM 1696 N N . GLU B 1 10 ? -11.016 -28.609 -12.367 1 96.69 10 GLU B N 1
ATOM 1697 C CA . GLU B 1 10 ? -10.602 -27.25 -12 1 96.69 10 GLU B CA 1
ATOM 1698 C C . GLU B 1 10 ? -11.656 -26.578 -11.125 1 96.69 10 GLU B C 1
ATOM 1700 O O . GLU B 1 10 ? -11.32 -25.844 -10.188 1 96.69 10 GLU B O 1
ATOM 1705 N N . ARG B 1 11 ? -12.906 -26.766 -11.391 1 95.56 11 ARG B N 1
ATOM 1706 C CA . ARG B 1 11 ? -13.984 -26.141 -10.641 1 95.56 11 ARG B CA 1
ATOM 1707 C C . ARG B 1 11 ? -13.922 -26.516 -9.164 1 95.56 11 ARG B C 1
ATOM 1709 O O . ARG B 1 11 ? -14.055 -25.656 -8.289 1 95.56 11 ARG B O 1
ATOM 1716 N N . GLU B 1 12 ? -13.758 -27.766 -8.906 1 95.88 12 GLU B N 1
ATOM 1717 C CA . GLU B 1 12 ? -13.68 -28.234 -7.527 1 95.88 12 GLU B CA 1
ATOM 1718 C C . GLU B 1 12 ? -12.453 -27.672 -6.816 1 95.88 12 GLU B C 1
ATOM 1720 O O . GLU B 1 12 ? -12.516 -27.328 -5.637 1 95.88 12 GLU B O 1
ATOM 1725 N N . VAL B 1 13 ? -11.414 -27.625 -7.543 1 97.44 13 VAL B N 1
ATOM 1726 C CA . VAL B 1 13 ? -10.18 -27.078 -6.98 1 97.44 13 VAL B CA 1
ATOM 1727 C C . VAL B 1 13 ? -10.375 -25.594 -6.645 1 97.44 13 VAL B C 1
ATOM 1729 O O . VAL B 1 13 ? -10.016 -25.156 -5.551 1 97.44 13 VAL B O 1
ATOM 1732 N N . ILE B 1 14 ? -10.938 -24.859 -7.543 1 96.75 14 ILE B N 1
ATOM 1733 C CA . ILE B 1 14 ? -11.18 -23.422 -7.359 1 96.75 14 ILE B CA 1
ATOM 1734 C C . ILE B 1 14 ? -12.062 -23.203 -6.129 1 96.75 14 ILE B C 1
ATOM 1736 O O . ILE B 1 14 ? -11.758 -22.359 -5.289 1 96.75 14 ILE B O 1
ATOM 1740 N N . GLU B 1 15 ? -13.086 -23.969 -6 1 95.81 15 GLU B N 1
ATOM 1741 C CA . GLU B 1 15 ? -13.984 -23.844 -4.859 1 95.81 15 GLU B CA 1
ATOM 1742 C C . GLU B 1 15 ? -13.273 -24.172 -3.553 1 95.81 15 GLU B C 1
ATOM 1744 O O . GLU B 1 15 ? -13.484 -23.5 -2.539 1 95.81 15 GLU B O 1
ATOM 1749 N N . PHE B 1 16 ? -12.492 -25.203 -3.623 1 95.94 16 PHE B N 1
ATOM 1750 C CA . PHE B 1 16 ? -11.727 -25.594 -2.449 1 95.94 16 PHE B CA 1
ATOM 1751 C C . PHE B 1 16 ? -10.773 -24.484 -2.021 1 95.94 16 PHE B C 1
ATOM 1753 O O . PHE B 1 16 ? -10.727 -24.125 -0.844 1 95.94 16 PHE B O 1
ATOM 1760 N N . VAL B 1 17 ? -10.016 -23.953 -2.984 1 96.31 17 VAL B N 1
ATOM 1761 C CA . VAL B 1 17 ? -9.047 -22.891 -2.707 1 96.31 17 VAL B CA 1
ATOM 1762 C C . VAL B 1 17 ? -9.766 -21.656 -2.186 1 96.31 17 VAL B C 1
ATOM 1764 O O . VAL B 1 17 ? -9.328 -21.047 -1.207 1 96.31 17 VAL B O 1
ATOM 1767 N N . ARG B 1 18 ? -10.828 -21.266 -2.816 1 94.62 18 ARG B N 1
ATOM 1768 C CA . ARG B 1 18 ? -11.609 -20.094 -2.406 1 94.62 18 ARG B CA 1
ATOM 1769 C C . ARG B 1 18 ? -12.062 -20.234 -0.955 1 94.62 18 ARG B C 1
ATOM 1771 O O . ARG B 1 18 ? -11.961 -19.281 -0.182 1 94.62 18 ARG B O 1
ATOM 1778 N N . THR B 1 19 ? -12.523 -21.359 -0.578 1 93.75 19 THR B N 1
ATOM 1779 C CA . THR B 1 19 ? -13.016 -21.625 0.771 1 93.75 19 THR B CA 1
ATOM 1780 C C . THR B 1 19 ? -11.867 -21.594 1.778 1 93.75 19 THR B C 1
ATOM 1782 O O . THR B 1 19 ? -11.969 -20.938 2.82 1 93.75 19 THR B O 1
ATOM 1785 N N . GLU B 1 20 ? -10.773 -22.25 1.456 1 91.44 20 GLU B N 1
ATOM 1786 C CA . GLU B 1 20 ? -9.648 -22.375 2.377 1 91.44 20 GLU B CA 1
ATOM 1787 C C . GLU B 1 20 ? -8.961 -21.031 2.598 1 91.44 20 GLU B C 1
ATOM 1789 O O . GLU B 1 20 ? -8.406 -20.781 3.67 1 91.44 20 GLU B O 1
ATOM 1794 N N . MET B 1 21 ? -9.055 -20.203 1.566 1 88.75 21 MET B N 1
ATOM 1795 C CA . MET B 1 21 ? -8.281 -18.953 1.631 1 88.75 21 MET B CA 1
ATOM 1796 C C . MET B 1 21 ? -9.172 -17.781 2.016 1 88.75 21 MET B C 1
ATOM 1798 O O . MET B 1 21 ? -8.773 -16.625 1.878 1 88.75 21 MET B O 1
ATOM 1802 N N . SER B 1 22 ? -10.336 -18.016 2.496 1 85.69 22 SER B N 1
ATOM 1803 C CA . SER B 1 22 ? -11.312 -16.984 2.799 1 85.69 22 SER B CA 1
ATOM 1804 C C . SER B 1 22 ? -10.852 -16.109 3.959 1 85.69 22 SER B C 1
ATOM 1806 O O . SER B 1 22 ? -11.266 -14.953 4.082 1 85.69 22 SER B O 1
ATOM 1808 N N . GLU B 1 23 ? -9.969 -16.562 4.77 1 81.06 23 GLU B N 1
ATOM 1809 C CA . GLU B 1 23 ? -9.57 -15.789 5.945 1 81.06 23 GLU B CA 1
ATOM 1810 C C . GLU B 1 23 ? -8.102 -15.375 5.863 1 81.06 23 GLU B C 1
ATOM 1812 O O . GLU B 1 23 ? -7.543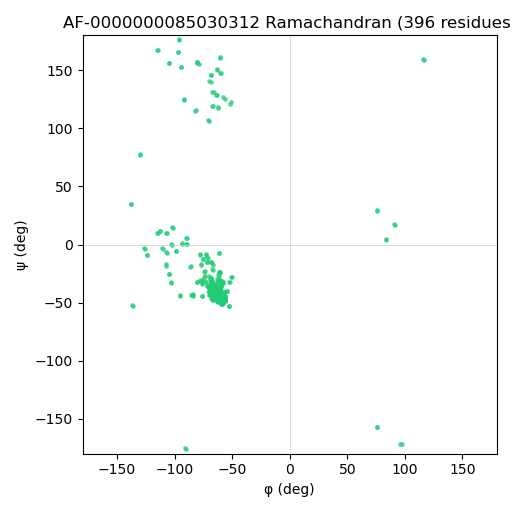 -14.867 6.836 1 81.06 23 GLU B O 1
ATOM 1817 N N . VAL B 1 24 ? -7.586 -15.609 4.691 1 82.25 24 VAL B N 1
ATOM 1818 C CA . VAL B 1 24 ? -6.184 -15.25 4.52 1 82.25 24 VAL B CA 1
ATOM 1819 C C . VAL B 1 24 ? -6.055 -13.758 4.262 1 82.25 24 VAL B C 1
ATOM 1821 O O . VAL B 1 24 ? -7.016 -13.109 3.84 1 82.25 24 VAL B O 1
ATOM 1824 N N . SER B 1 25 ? -4.934 -13.211 4.555 1 84.44 25 SER B N 1
ATOM 1825 C CA . SER B 1 25 ? -4.652 -11.781 4.449 1 84.44 25 SER B CA 1
ATOM 1826 C C . SER B 1 25 ? -4.82 -11.297 3.014 1 84.44 25 SER B C 1
ATOM 1828 O O . SER B 1 25 ? -4.547 -12.031 2.062 1 84.44 25 SER B O 1
ATOM 1830 N N . PRO B 1 26 ? -5.234 -10.102 2.889 1 85.44 26 PRO B N 1
ATOM 1831 C CA . PRO B 1 26 ? -5.492 -9.555 1.557 1 85.44 26 PRO B CA 1
ATOM 1832 C C . PRO B 1 26 ? -4.246 -9.531 0.673 1 85.44 26 PRO B C 1
ATOM 1834 O O . PRO B 1 26 ? -4.355 -9.539 -0.555 1 85.44 26 PRO B O 1
ATOM 1837 N N . SER B 1 27 ? -3.117 -9.523 1.26 1 86.88 27 SER B N 1
ATOM 1838 C CA . SER B 1 27 ? -1.885 -9.5 0.478 1 86.88 27 SER B CA 1
ATOM 1839 C C . SER B 1 27 ? -1.589 -10.867 -0.127 1 86.88 27 SER B C 1
ATOM 1841 O O . SER B 1 27 ? -0.741 -10.992 -1.014 1 86.88 27 SER B O 1
ATOM 1843 N N . HIS B 1 28 ? -2.281 -11.914 0.313 1 86.31 28 HIS B N 1
ATOM 1844 C CA . HIS B 1 28 ? -2.062 -13.273 -0.185 1 86.31 28 HIS B CA 1
ATOM 1845 C C . HIS B 1 28 ? -3.385 -13.992 -0.417 1 86.31 28 HIS B C 1
ATOM 1847 O O . HIS B 1 28 ? -3.455 -15.219 -0.304 1 86.31 28 HIS B O 1
ATOM 1853 N N . ASP B 1 29 ? -4.355 -13.289 -0.824 1 87.19 29 ASP B N 1
ATOM 1854 C CA . ASP B 1 29 ? -5.691 -13.867 -0.843 1 87.19 29 ASP B CA 1
ATOM 1855 C C . ASP B 1 29 ? -5.98 -14.539 -2.184 1 87.19 29 ASP B C 1
ATOM 1857 O O . ASP B 1 29 ? -5.07 -14.75 -2.988 1 87.19 29 ASP B O 1
ATOM 1861 N N . PHE B 1 30 ? -7.223 -15.008 -2.271 1 93.19 30 PHE B N 1
ATOM 1862 C CA . PHE B 1 30 ? -7.695 -15.734 -3.441 1 93.19 30 PHE B CA 1
ATOM 1863 C C . PHE B 1 30 ? -7.426 -14.945 -4.715 1 93.19 30 PHE B C 1
ATOM 1865 O O . PHE B 1 30 ? -7.117 -15.523 -5.762 1 93.19 30 PHE B O 1
ATOM 1872 N N . GLU B 1 31 ? -7.469 -13.648 -4.633 1 92.19 31 GLU B N 1
ATOM 1873 C CA . GLU B 1 31 ? -7.219 -12.805 -5.797 1 92.19 31 GLU B CA 1
ATOM 1874 C C . GLU B 1 31 ? -5.77 -12.914 -6.262 1 92.19 31 GLU B C 1
ATOM 1876 O O . GLU B 1 31 ? -5.492 -12.875 -7.461 1 92.19 31 GLU B O 1
ATOM 1881 N N . HIS B 1 32 ? -4.859 -13.016 -5.316 1 94.31 32 HIS B N 1
ATOM 1882 C CA . HIS B 1 32 ? -3.469 -13.273 -5.668 1 94.31 32 HIS B CA 1
ATOM 1883 C C . HIS B 1 32 ? -3.336 -14.562 -6.477 1 94.31 32 HIS B C 1
ATOM 1885 O O . HIS B 1 32 ? -2.65 -14.594 -7.5 1 94.31 32 HIS B O 1
ATOM 1891 N N . VAL B 1 33 ? -4.02 -15.648 -6.035 1 95.75 33 VAL B N 1
ATOM 1892 C CA . VAL B 1 33 ? -3.951 -16.938 -6.703 1 95.75 33 VAL B CA 1
ATOM 1893 C C . VAL B 1 33 ? -4.477 -16.812 -8.133 1 95.75 33 VAL B C 1
ATOM 1895 O O . VAL B 1 33 ? -3.855 -17.297 -9.078 1 95.75 33 VAL B O 1
ATOM 1898 N N . LYS B 1 34 ? -5.574 -16.094 -8.297 1 94.62 34 LYS B N 1
ATOM 1899 C CA . LYS B 1 34 ? -6.152 -15.891 -9.617 1 94.62 34 LYS B CA 1
ATOM 1900 C C . LYS B 1 34 ? -5.164 -15.18 -10.547 1 94.62 34 LYS B C 1
ATOM 1902 O O . LYS B 1 34 ? -5.027 -15.555 -11.711 1 94.62 34 LYS B O 1
ATOM 1907 N N . ARG B 1 35 ? -4.543 -14.211 -9.992 1 95.06 35 ARG B N 1
ATOM 1908 C CA . ARG B 1 35 ? -3.578 -13.477 -10.797 1 95.06 35 ARG B CA 1
ATOM 1909 C C . ARG B 1 35 ? -2.402 -14.359 -11.195 1 95.06 35 ARG B C 1
ATOM 1911 O O . ARG B 1 35 ? -1.928 -14.305 -12.328 1 95.06 35 ARG B O 1
ATOM 1918 N N . VAL B 1 36 ? -1.957 -15.164 -10.289 1 97 36 VAL B N 1
ATOM 1919 C CA . VAL B 1 36 ? -0.84 -16.062 -10.586 1 97 36 VAL B CA 1
ATOM 1920 C C . VAL B 1 36 ? -1.249 -17.062 -11.656 1 97 36 VAL B C 1
ATOM 1922 O O . VAL B 1 36 ? -0.473 -17.359 -12.562 1 97 36 VAL B O 1
ATOM 1925 N N . VAL B 1 37 ? -2.473 -17.562 -11.57 1 96.94 37 VAL B N 1
ATOM 1926 C CA . VAL B 1 37 ? -2.977 -18.484 -12.594 1 96.94 37 VAL B CA 1
ATOM 1927 C C . VAL B 1 37 ? -2.963 -17.781 -13.953 1 96.94 37 VAL B C 1
ATOM 1929 O O . VAL B 1 37 ? -2.508 -18.359 -14.945 1 96.94 37 VAL B O 1
ATOM 1932 N N . GLY B 1 38 ? -3.455 -16.578 -13.984 1 96.31 38 GLY B N 1
ATOM 1933 C CA . GLY B 1 38 ? -3.455 -15.82 -15.219 1 96.31 38 GLY B CA 1
ATOM 1934 C C . GLY B 1 38 ? -2.062 -15.578 -15.773 1 96.31 38 GLY B C 1
ATOM 1935 O O . GLY B 1 38 ? -1.837 -15.711 -16.969 1 96.31 38 GLY B O 1
ATOM 1936 N N . LEU B 1 39 ? -1.138 -15.219 -14.93 1 97.25 39 LEU B N 1
ATOM 1937 C CA . LEU B 1 39 ? 0.242 -14.977 -15.336 1 97.25 39 LEU B CA 1
ATOM 1938 C C . LEU B 1 39 ? 0.891 -16.25 -15.867 1 97.25 39 LEU B C 1
ATOM 1940 O O . LEU B 1 39 ? 1.642 -16.203 -16.844 1 97.25 39 LEU B O 1
ATOM 1944 N N . CYS B 1 40 ? 0.602 -17.344 -15.18 1 97.62 40 CYS B N 1
ATOM 1945 C CA . CYS B 1 40 ? 1.091 -18.641 -15.664 1 97.62 40 CYS B CA 1
ATOM 1946 C C . CYS B 1 40 ? 0.621 -18.891 -17.094 1 97.62 40 CYS B C 1
ATOM 1948 O O . CYS B 1 40 ? 1.414 -19.281 -17.953 1 97.62 40 CYS B O 1
ATOM 1950 N N . GLU B 1 41 ? -0.612 -18.672 -17.281 1 96.56 41 GLU B N 1
ATOM 1951 C CA . GLU B 1 41 ? -1.168 -18.906 -18.625 1 96.56 41 GLU B CA 1
ATOM 1952 C C . GLU B 1 41 ? -0.53 -17.969 -19.641 1 96.56 41 GLU B C 1
ATOM 1954 O O . GLU B 1 41 ? -0.218 -18.391 -20.766 1 96.56 41 GLU B O 1
ATOM 1959 N N . PHE B 1 42 ? -0.364 -16.766 -19.281 1 96.56 42 PHE B N 1
ATOM 1960 C CA . PHE B 1 42 ? 0.251 -15.797 -20.172 1 96.56 42 PHE B CA 1
ATOM 1961 C C . PHE B 1 42 ? 1.65 -16.234 -20.578 1 96.56 42 PHE B C 1
ATOM 1963 O O . PHE B 1 42 ? 1.983 -16.25 -21.766 1 96.56 42 PHE B O 1
ATOM 1970 N N . ILE B 1 43 ? 2.459 -16.578 -19.609 1 97.81 43 ILE B N 1
ATOM 1971 C CA . ILE B 1 43 ? 3.832 -17 -19.875 1 97.81 43 ILE B CA 1
ATOM 1972 C C . ILE B 1 43 ? 3.828 -18.281 -20.688 1 97.81 43 ILE B C 1
ATOM 1974 O O . ILE B 1 43 ? 4.578 -18.422 -21.656 1 97.81 43 ILE B O 1
ATOM 1978 N N . ARG B 1 44 ? 2.967 -19.25 -20.328 1 97.75 44 ARG B N 1
ATOM 1979 C CA . ARG B 1 44 ? 2.877 -20.531 -21 1 97.75 44 ARG B CA 1
ATOM 1980 C C . ARG B 1 44 ? 2.607 -20.359 -22.484 1 97.75 44 ARG B C 1
ATOM 1982 O O . ARG B 1 44 ? 3.152 -21.094 -23.312 1 97.75 44 ARG B O 1
ATOM 1989 N N . ARG B 1 45 ? 1.746 -19.422 -22.812 1 97.12 45 ARG B N 1
ATOM 1990 C CA . ARG B 1 45 ? 1.372 -19.203 -24.203 1 97.12 45 ARG B CA 1
ATOM 1991 C C . ARG B 1 45 ? 2.584 -18.797 -25.031 1 97.12 45 ARG B C 1
ATOM 1993 O O . ARG B 1 45 ? 2.627 -19.047 -26.25 1 97.12 45 ARG B O 1
ATOM 2000 N N . LYS B 1 46 ? 3.584 -18.266 -24.438 1 97.44 46 LYS B N 1
ATOM 2001 C CA . LYS B 1 46 ? 4.77 -17.797 -25.141 1 97.44 46 LYS B CA 1
ATOM 2002 C C . LYS B 1 46 ? 5.93 -18.766 -25 1 97.44 46 LYS B C 1
ATOM 2004 O O . LYS B 1 46 ? 6.77 -18.891 -25.891 1 97.44 46 LYS B O 1
ATOM 2009 N N . GLU B 1 47 ? 5.988 -19.438 -23.844 1 97.75 47 GLU B N 1
ATOM 2010 C CA . GLU B 1 47 ? 7.172 -20.219 -23.484 1 97.75 47 GLU B CA 1
ATOM 2011 C C . GLU B 1 47 ? 6.895 -21.719 -23.594 1 97.75 47 GLU B C 1
ATOM 2013 O O . GLU B 1 47 ? 7.828 -22.531 -23.641 1 97.75 47 GLU B O 1
ATOM 2018 N N . GLY B 1 48 ? 5.609 -22.109 -23.609 1 97.81 48 GLY B N 1
ATOM 2019 C CA . GLY B 1 48 ? 5.238 -23.516 -23.609 1 97.81 48 GLY B CA 1
ATOM 2020 C C . GLY B 1 48 ? 4.902 -24.047 -22.234 1 97.81 48 GLY B C 1
ATOM 2021 O O . GLY B 1 48 ? 4.715 -23.281 -21.297 1 97.81 48 GLY B O 1
ATOM 2022 N N . GLY B 1 49 ? 4.711 -25.391 -22.141 1 97.44 49 GLY B N 1
ATOM 2023 C CA . GLY B 1 49 ? 4.371 -26.062 -20.891 1 97.44 49 GLY B CA 1
ATOM 2024 C C . GLY B 1 49 ? 2.996 -26.703 -20.922 1 97.44 49 GLY B C 1
ATOM 2025 O O . GLY B 1 49 ? 2.145 -26.344 -21.734 1 97.44 49 GLY B O 1
ATOM 2026 N N . ASP B 1 50 ? 2.84 -27.609 -20.062 1 98.06 50 ASP B N 1
ATOM 2027 C CA . ASP B 1 50 ? 1.571 -28.328 -19.969 1 98.06 50 ASP B CA 1
ATOM 2028 C C . ASP B 1 50 ? 0.544 -27.516 -19.172 1 98.06 50 ASP B C 1
ATOM 2030 O O . ASP B 1 50 ? 0.732 -27.25 -17.984 1 98.06 50 ASP B O 1
ATOM 2034 N N . PRO B 1 51 ? -0.524 -27.094 -19.781 1 97 51 PRO B N 1
ATOM 2035 C CA . PRO B 1 51 ? -1.481 -26.219 -19.125 1 97 51 PRO B CA 1
ATOM 2036 C C . PRO B 1 51 ? -2.15 -26.875 -17.922 1 97 51 PRO B C 1
ATOM 2038 O O . PRO B 1 51 ? -2.5 -26.188 -16.953 1 97 51 PRO B O 1
ATOM 2041 N N . GLU B 1 52 ? -2.318 -28.125 -18 1 97.12 52 GLU B N 1
ATOM 2042 C CA . GLU B 1 52 ? -2.994 -28.812 -16.906 1 97.12 52 GLU B CA 1
ATOM 2043 C C . GLU B 1 52 ? -2.133 -28.812 -15.648 1 97.12 52 GLU B C 1
ATOM 2045 O O . GLU B 1 52 ? -2.631 -28.562 -14.555 1 97.12 52 GLU B O 1
ATOM 2050 N N . ILE B 1 53 ? -0.842 -29.109 -15.812 1 98.12 53 ILE B N 1
ATOM 2051 C CA . ILE B 1 53 ? 0.101 -29.094 -14.695 1 98.12 53 ILE B CA 1
ATOM 2052 C C . ILE B 1 53 ? 0.193 -27.672 -14.125 1 98.12 53 ILE B C 1
ATOM 2054 O O . ILE B 1 53 ? 0.091 -27.484 -12.906 1 98.12 53 ILE B O 1
ATOM 2058 N N . LEU B 1 54 ? 0.292 -26.734 -14.977 1 97.94 54 LEU B N 1
ATOM 2059 C CA . LEU B 1 54 ? 0.489 -25.359 -14.57 1 97.94 54 LEU B CA 1
ATOM 2060 C C . LEU B 1 54 ? -0.732 -24.828 -13.82 1 97.94 54 LEU B C 1
ATOM 2062 O O . LEU B 1 54 ? -0.597 -24.203 -12.766 1 97.94 54 LEU B O 1
ATOM 2066 N N . ARG B 1 55 ? -1.89 -25.062 -14.344 1 97.56 55 ARG B N 1
ATOM 2067 C CA . ARG B 1 55 ? -3.113 -24.562 -13.719 1 97.56 55 ARG B CA 1
ATOM 2068 C C . ARG B 1 55 ? -3.324 -25.172 -12.344 1 97.56 55 ARG B C 1
ATOM 2070 O O . ARG B 1 55 ? -3.605 -24.469 -11.375 1 97.56 55 ARG B O 1
ATOM 2077 N N . ALA B 1 56 ? -3.182 -26.484 -12.281 1 98.44 56 ALA B N 1
ATOM 2078 C CA . ALA B 1 56 ? -3.359 -27.156 -10.992 1 98.44 56 ALA B CA 1
ATOM 2079 C C . ALA B 1 56 ? -2.365 -26.641 -9.961 1 98.44 56 ALA B C 1
ATOM 2081 O O . ALA B 1 56 ? -2.746 -26.297 -8.836 1 98.44 56 ALA B O 1
ATOM 2082 N N . ALA B 1 57 ? -1.103 -26.531 -10.352 1 98.62 57 ALA B N 1
ATOM 2083 C CA . ALA B 1 57 ? -0.058 -26.062 -9.445 1 98.62 57 ALA B CA 1
ATOM 2084 C C . ALA B 1 57 ? -0.322 -24.625 -9.016 1 98.62 57 ALA B C 1
ATOM 2086 O O . ALA B 1 57 ? -0.162 -24.281 -7.84 1 98.62 57 ALA B O 1
ATOM 2087 N N . ALA B 1 58 ? -0.719 -23.812 -9.945 1 98.25 58 ALA B N 1
ATOM 2088 C CA . ALA B 1 58 ? -0.948 -22.391 -9.664 1 98.25 58 ALA B CA 1
ATOM 2089 C C . ALA B 1 58 ? -2.109 -22.203 -8.695 1 98.25 58 ALA B C 1
ATOM 2091 O O . ALA B 1 58 ? -2.006 -21.438 -7.73 1 98.25 58 ALA B O 1
ATOM 2092 N N . TRP B 1 59 ? -3.191 -22.922 -8.898 1 97.75 59 TRP B N 1
ATOM 2093 C CA . TRP B 1 59 ? -4.352 -22.812 -8.023 1 97.75 59 TRP B CA 1
ATOM 2094 C C . TRP B 1 59 ? -4 -23.25 -6.605 1 97.75 59 TRP B C 1
ATOM 2096 O O . TRP B 1 59 ? -4.516 -22.703 -5.629 1 97.75 59 TRP B O 1
ATOM 2106 N N . LEU B 1 60 ? -3.053 -24.156 -6.469 1 98.25 60 LEU B N 1
ATOM 2107 C CA . LEU B 1 60 ? -2.898 -24.812 -5.18 1 98.25 60 LEU B CA 1
ATOM 2108 C C . LEU B 1 60 ? -1.601 -24.391 -4.5 1 98.25 60 LEU B C 1
ATOM 2110 O O . LEU B 1 60 ? -1.344 -24.766 -3.352 1 98.25 60 LEU B O 1
ATOM 2114 N N . HIS B 1 61 ? -0.771 -23.578 -5.129 1 97.81 61 HIS B N 1
ATOM 2115 C CA . HIS B 1 61 ? 0.598 -23.359 -4.68 1 97.81 61 HIS B CA 1
ATOM 2116 C C . HIS B 1 61 ? 0.624 -22.75 -3.279 1 97.81 61 HIS B C 1
ATOM 2118 O O . HIS B 1 61 ? 1.512 -23.062 -2.48 1 97.81 61 HIS B O 1
ATOM 2124 N N . ASP B 1 62 ? -0.363 -21.984 -2.967 1 95.81 62 ASP B N 1
ATOM 2125 C CA . ASP B 1 62 ? -0.35 -21.25 -1.708 1 95.81 62 ASP B CA 1
ATOM 2126 C C . ASP B 1 62 ? -1.43 -21.75 -0.758 1 95.81 62 ASP B C 1
ATOM 2128 O O . ASP B 1 62 ? -1.721 -21.125 0.26 1 95.81 62 ASP B O 1
ATOM 2132 N N . ILE B 1 63 ? -2.051 -22.859 -1.027 1 95.75 63 ILE B N 1
ATOM 2133 C CA . ILE B 1 63 ? -3.201 -23.328 -0.27 1 95.75 63 ILE B CA 1
ATOM 2134 C C . ILE B 1 63 ? -2.77 -23.703 1.149 1 95.75 63 ILE B C 1
ATOM 2136 O O . ILE B 1 63 ? -3.604 -23.797 2.053 1 95.75 63 ILE B O 1
ATOM 2140 N N . GLY B 1 64 ? -1.491 -23.859 1.383 1 94.31 64 GLY B N 1
ATOM 2141 C CA . GLY B 1 64 ? -0.946 -24.188 2.689 1 94.31 64 GLY B CA 1
ATOM 2142 C C . GLY B 1 64 ? -0.609 -22.969 3.521 1 94.31 64 GLY B C 1
ATOM 2143 O O . GLY B 1 64 ? -0.11 -23.094 4.641 1 94.31 64 GLY B O 1
ATOM 2144 N N . ARG B 1 65 ? -0.922 -21.797 3.084 1 91 65 ARG B N 1
ATOM 2145 C CA . ARG B 1 65 ? -0.567 -20.547 3.76 1 91 65 ARG B CA 1
ATOM 2146 C C . ARG B 1 65 ? -1.271 -20.438 5.109 1 91 65 ARG B C 1
ATOM 2148 O O . ARG B 1 65 ? -0.663 -20.031 6.102 1 91 65 ARG B O 1
ATOM 2155 N N . PRO B 1 66 ? -2.533 -20.734 5.219 1 88.06 66 PRO B N 1
ATOM 2156 C CA . PRO B 1 66 ? -3.18 -20.688 6.535 1 88.06 66 PRO B CA 1
ATOM 2157 C C . PRO B 1 66 ? -2.457 -21.547 7.574 1 88.06 66 PRO B C 1
ATOM 2159 O O . PRO B 1 66 ? -2.332 -21.141 8.734 1 88.06 66 PRO B O 1
ATOM 2162 N N . ALA B 1 67 ? -2.008 -22.703 7.129 1 88.62 67 ALA B N 1
ATOM 2163 C CA . ALA B 1 67 ? -1.256 -23.578 8.031 1 88.62 67 ALA B CA 1
ATOM 2164 C C . ALA B 1 67 ? 0.045 -22.906 8.477 1 88.62 67 ALA B C 1
ATOM 2166 O O . ALA B 1 67 ? 0.428 -23 9.648 1 88.62 67 ALA B O 1
ATOM 2167 N N . GLU B 1 68 ? 0.699 -22.297 7.586 1 87.62 68 GLU B N 1
ATOM 2168 C CA . GLU B 1 68 ? 1.929 -21.594 7.93 1 87.62 68 GLU B CA 1
ATOM 2169 C C . GLU B 1 68 ? 1.66 -20.469 8.93 1 87.62 68 GLU B C 1
ATOM 2171 O O . GLU B 1 68 ? 2.438 -20.266 9.859 1 87.62 68 GLU B O 1
ATOM 2176 N N . GLU B 1 69 ? 0.583 -19.781 8.758 1 83.56 69 GLU B N 1
ATOM 2177 C CA . GLU B 1 69 ? 0.217 -18.703 9.664 1 83.56 69 GLU B CA 1
ATOM 2178 C C . GLU B 1 69 ? -0.094 -19.234 11.062 1 83.56 69 GLU B C 1
ATOM 2180 O O . GLU B 1 69 ? 0.235 -18.594 12.062 1 83.56 69 GLU B O 1
ATOM 2185 N N . ARG B 1 70 ? -0.66 -20.375 11.133 1 85.75 70 ARG B N 1
ATOM 2186 C CA . ARG B 1 70 ? -1.102 -20.938 12.406 1 85.75 70 ARG B CA 1
ATOM 2187 C C . ARG B 1 70 ? 0.046 -21.656 13.117 1 85.75 70 ARG B C 1
ATOM 2189 O O . ARG B 1 70 ? 0.218 -21.5 14.328 1 85.75 70 ARG B O 1
ATOM 2196 N N . SER B 1 71 ? 0.863 -22.453 12.32 1 91 71 SER B N 1
ATOM 2197 C CA . SER B 1 71 ? 1.781 -23.359 13 1 91 71 SER B CA 1
ATOM 2198 C C . SER B 1 71 ? 3.213 -23.172 12.508 1 91 71 SER B C 1
ATOM 2200 O O . SER B 1 71 ? 4.129 -23.859 12.969 1 91 71 SER B O 1
ATOM 2202 N N . GLY B 1 72 ? 3.482 -22.344 11.555 1 88.44 72 GLY B N 1
ATOM 2203 C CA . GLY B 1 72 ? 4.824 -22.062 11.07 1 88.44 72 GLY B CA 1
ATOM 2204 C C . GLY B 1 72 ? 5.32 -23.062 10.055 1 88.44 72 GLY B C 1
ATOM 2205 O O . GLY B 1 72 ? 6.469 -23 9.617 1 88.44 72 GLY B O 1
ATOM 2206 N N . GLU B 1 73 ? 4.445 -24.016 9.664 1 90.06 73 GLU B N 1
ATOM 2207 C CA . GLU B 1 73 ? 4.809 -25 8.656 1 90.06 73 GLU B CA 1
ATOM 2208 C C . GLU B 1 73 ? 5.105 -24.344 7.312 1 90.06 73 GLU B C 1
ATOM 2210 O O . GLU B 1 73 ? 4.547 -23.281 7 1 90.06 73 GLU B O 1
ATOM 2215 N N . ASP B 1 74 ? 5.949 -24.969 6.605 1 92.31 74 ASP B N 1
ATOM 2216 C CA . ASP B 1 74 ? 6.254 -24.469 5.27 1 92.31 74 ASP B CA 1
ATOM 2217 C C . ASP B 1 74 ? 5.043 -24.594 4.348 1 92.31 74 ASP B C 1
ATOM 2219 O O . ASP B 1 74 ? 4.613 -25.703 4.027 1 92.31 74 ASP B O 1
ATOM 2223 N N . HIS B 1 75 ? 4.574 -23.5 3.84 1 93.25 75 HIS B N 1
ATOM 2224 C CA . HIS B 1 75 ? 3.322 -23.562 3.094 1 93.25 75 HIS B CA 1
ATOM 2225 C C . HIS B 1 75 ? 3.5 -24.281 1.765 1 93.25 75 HIS B C 1
ATOM 2227 O O . HIS B 1 75 ? 2.549 -24.859 1.24 1 93.25 75 HIS B O 1
ATOM 2233 N N . ALA B 1 76 ? 4.715 -24.25 1.201 1 95.19 76 ALA B N 1
ATOM 2234 C CA . ALA B 1 76 ? 4.93 -24.953 -0.058 1 95.19 76 ALA B CA 1
ATOM 2235 C C . ALA B 1 76 ? 4.777 -26.469 0.13 1 95.19 76 ALA B C 1
ATOM 2237 O O . ALA B 1 76 ? 4.133 -27.141 -0.68 1 95.19 76 ALA B O 1
ATOM 2238 N N . GLU B 1 77 ? 5.34 -26.953 1.2 1 95.62 77 GLU B N 1
ATOM 2239 C CA . GLU B 1 77 ? 5.238 -28.375 1.493 1 95.62 77 GLU B CA 1
ATOM 2240 C C . GLU B 1 77 ? 3.803 -28.766 1.817 1 95.62 77 GLU B C 1
ATOM 2242 O O . GLU B 1 77 ? 3.293 -29.766 1.294 1 95.62 77 GLU B O 1
ATOM 2247 N N . VAL B 1 78 ? 3.184 -28.016 2.672 1 96.19 78 VAL B N 1
ATOM 2248 C CA . VAL B 1 78 ? 1.798 -28.297 3.043 1 96.19 78 VAL B CA 1
ATOM 2249 C C . VAL B 1 78 ? 0.91 -28.234 1.803 1 96.19 78 VAL B C 1
ATOM 2251 O O . VAL B 1 78 ? 0.024 -29.078 1.629 1 96.19 78 VAL B O 1
ATOM 2254 N N . SER B 1 79 ? 1.141 -27.266 0.947 1 97.56 79 SER B N 1
ATOM 2255 C CA . SER B 1 79 ? 0.367 -27.125 -0.283 1 97.56 79 SER B CA 1
ATOM 2256 C C . SER B 1 79 ? 0.533 -28.359 -1.18 1 97.56 79 SER B C 1
ATOM 2258 O O . SER B 1 79 ? -0.439 -28.844 -1.757 1 97.56 79 SER B O 1
ATOM 2260 N N . ALA B 1 80 ? 1.746 -28.812 -1.292 1 97.5 80 ALA B N 1
ATOM 2261 C CA . ALA B 1 80 ? 2.008 -30 -2.105 1 97.5 80 ALA B CA 1
ATOM 2262 C C . ALA B 1 80 ? 1.282 -31.219 -1.548 1 97.5 80 ALA B C 1
ATOM 2264 O O . ALA B 1 80 ? 0.713 -32 -2.303 1 97.5 80 ALA B O 1
ATOM 2265 N N . GLU B 1 81 ? 1.274 -31.375 -0.252 1 97.62 81 GLU B N 1
ATOM 2266 C CA . GLU B 1 81 ? 0.584 -32.469 0.393 1 97.62 81 GLU B CA 1
ATOM 2267 C C . GLU B 1 81 ? -0.921 -32.406 0.155 1 97.62 81 GLU B C 1
ATOM 2269 O O . GLU B 1 81 ? -1.558 -33.438 -0.14 1 97.62 81 GLU B O 1
ATOM 2274 N N . ILE B 1 82 ? -1.435 -31.281 0.289 1 97.62 82 ILE B N 1
ATOM 2275 C CA . ILE B 1 82 ? -2.857 -31.078 0.041 1 97.62 82 ILE B CA 1
ATOM 2276 C C . ILE B 1 82 ? -3.182 -31.406 -1.412 1 97.62 82 ILE B C 1
ATOM 2278 O O . ILE B 1 82 ? -4.184 -32.062 -1.694 1 97.62 82 ILE B O 1
ATOM 2282 N N . ALA B 1 83 ? -2.334 -30.953 -2.311 1 98.06 83 ALA B N 1
ATOM 2283 C CA . ALA B 1 83 ? -2.527 -31.25 -3.729 1 98.06 83 ALA B CA 1
ATOM 2284 C C . ALA B 1 83 ? -2.504 -32.75 -3.984 1 98.06 83 ALA B C 1
ATOM 2286 O O . ALA B 1 83 ? -3.326 -33.281 -4.742 1 98.06 83 ALA B O 1
ATOM 2287 N N . GLU B 1 84 ? -1.603 -33.469 -3.367 1 97.75 84 GLU B N 1
ATOM 2288 C CA . GLU B 1 84 ? -1.459 -34.906 -3.52 1 97.75 84 GLU B CA 1
ATOM 2289 C C . GLU B 1 84 ? -2.729 -35.625 -3.09 1 97.75 84 GLU B C 1
ATOM 2291 O O . GLU B 1 84 ? -3.072 -36.688 -3.652 1 97.75 84 GLU B O 1
ATOM 2296 N N . ASP B 1 85 ? -3.365 -35.094 -2.139 1 97.44 85 ASP B N 1
ATOM 2297 C CA . ASP B 1 85 ? -4.578 -35.719 -1.609 1 97.44 85 ASP B CA 1
ATOM 2298 C C . ASP B 1 85 ? -5.801 -35.312 -2.424 1 97.44 85 ASP B C 1
ATOM 2300 O O . ASP B 1 85 ? -6.648 -36.156 -2.744 1 97.44 85 ASP B O 1
ATOM 2304 N N . LEU B 1 86 ? -5.906 -34.062 -2.762 1 97.81 86 LEU B N 1
ATOM 2305 C CA . LEU B 1 86 ? -7.105 -33.469 -3.359 1 97.81 86 LEU B CA 1
ATOM 2306 C C . LEU B 1 86 ? -7.219 -33.844 -4.832 1 97.81 86 LEU B C 1
ATOM 2308 O O . LEU B 1 86 ? -8.297 -34.25 -5.293 1 97.81 86 LEU B O 1
ATOM 2312 N N . LEU B 1 87 ? -6.133 -33.781 -5.57 1 98.12 87 LEU B N 1
ATOM 2313 C CA . LEU B 1 87 ? -6.18 -33.844 -7.027 1 98.12 87 LEU B CA 1
ATOM 2314 C C . LEU B 1 87 ? -6.668 -35.219 -7.504 1 98.12 87 LEU B C 1
ATOM 2316 O O . LEU B 1 87 ? -7.535 -35.281 -8.383 1 98.12 87 LEU B O 1
ATOM 2320 N N . PRO B 1 88 ? -6.188 -36.344 -6.891 1 96.94 88 PRO B N 1
ATOM 2321 C CA . PRO B 1 88 ? -6.734 -37.656 -7.297 1 96.94 88 PRO B CA 1
ATOM 2322 C C . PRO B 1 88 ? -8.242 -37.75 -7.062 1 96.94 88 PRO B C 1
ATOM 2324 O O . PRO B 1 88 ? -8.961 -38.344 -7.879 1 96.94 88 PRO B O 1
ATOM 2327 N N . ARG B 1 89 ? -8.719 -37.125 -6.102 1 96.25 89 ARG B N 1
ATOM 2328 C CA . ARG B 1 89 ? -10.125 -37.219 -5.715 1 96.25 89 ARG B CA 1
ATOM 2329 C C . ARG B 1 89 ? -11.016 -36.469 -6.695 1 96.25 89 ARG B C 1
ATOM 2331 O O . ARG B 1 89 ? -12.195 -36.781 -6.848 1 96.25 89 ARG B O 1
ATOM 2338 N N . VAL B 1 90 ? -10.422 -35.562 -7.359 1 96.06 90 VAL B N 1
ATOM 2339 C CA . VAL B 1 90 ? -11.258 -34.719 -8.234 1 96.06 90 VAL B CA 1
ATOM 2340 C C . VAL B 1 90 ? -11 -35.094 -9.688 1 96.06 90 VAL B C 1
ATOM 2342 O O . VAL B 1 90 ? -11.383 -34.375 -10.602 1 96.06 90 VAL B O 1
ATOM 2345 N N . GLY B 1 91 ? -10.289 -36.156 -9.938 1 94.81 91 GLY B N 1
ATOM 2346 C CA . GLY B 1 91 ? -10.164 -36.688 -11.273 1 94.81 91 GLY B CA 1
ATOM 2347 C C . GLY B 1 91 ? -8.977 -36.125 -12.039 1 94.81 91 GLY B C 1
ATOM 2348 O O . GLY B 1 91 ? -8.953 -36.188 -13.273 1 94.81 91 GLY B O 1
ATOM 2349 N N . PHE B 1 92 ? -8 -35.531 -11.375 1 96.81 92 PHE B N 1
ATOM 2350 C CA . PHE B 1 92 ? -6.797 -35.031 -12.031 1 96.81 92 PHE B CA 1
ATOM 2351 C C . PHE B 1 92 ? -5.934 -36.219 -12.508 1 96.81 92 PHE B C 1
ATOM 2353 O O . PHE B 1 92 ? -5.824 -37.219 -11.812 1 96.81 92 PHE B O 1
ATOM 2360 N N . PRO B 1 93 ? -5.363 -36.062 -13.672 1 95.88 93 PRO B N 1
ATOM 2361 C CA . PRO B 1 93 ? -4.539 -37.156 -14.195 1 95.88 93 PRO B CA 1
ATOM 2362 C C . PRO B 1 93 ? -3.398 -37.531 -13.258 1 95.88 93 PRO B C 1
ATOM 2364 O O . PRO B 1 93 ? -2.553 -36.688 -12.93 1 95.88 93 PRO B O 1
ATOM 2367 N N . SER B 1 94 ? -3.297 -38.781 -12.914 1 94.88 94 SER B N 1
ATOM 2368 C CA . SER B 1 94 ? -2.344 -39.281 -11.922 1 94.88 94 SER B CA 1
ATOM 2369 C C . SER B 1 94 ? -0.911 -39.188 -12.438 1 94.88 94 SER B C 1
ATOM 2371 O O . SER B 1 94 ? 0.02 -38.969 -11.648 1 94.88 94 SER B O 1
ATOM 2373 N N . ASP B 1 95 ? -0.717 -39.312 -13.75 1 96.75 95 ASP B N 1
ATOM 2374 C CA . ASP B 1 95 ? 0.621 -39.312 -14.336 1 96.75 95 ASP B CA 1
ATOM 2375 C C . ASP B 1 95 ? 1.241 -37.906 -14.289 1 96.75 95 ASP B C 1
ATOM 2377 O O . ASP B 1 95 ? 2.449 -37.75 -14.484 1 96.75 95 ASP B O 1
ATOM 2381 N N . LYS B 1 96 ? 0.456 -36.906 -13.961 1 97.75 96 LYS B N 1
ATOM 2382 C CA . LYS B 1 96 ? 0.949 -35.531 -13.93 1 97.75 96 LYS B CA 1
ATOM 2383 C C . LYS B 1 96 ? 1.097 -35.031 -12.492 1 97.75 96 LYS B C 1
ATOM 2385 O O . LYS B 1 96 ? 1.604 -33.938 -12.266 1 97.75 96 LYS B O 1
ATOM 2390 N N . LEU B 1 97 ? 0.662 -35.812 -11.547 1 98.12 97 LEU B N 1
ATOM 2391 C CA . LEU B 1 97 ? 0.602 -35.406 -10.148 1 98.12 97 LEU B CA 1
ATOM 2392 C C . LEU B 1 97 ? 1.992 -35.062 -9.625 1 98.12 97 LEU B C 1
ATOM 2394 O O . LEU B 1 97 ? 2.166 -34.094 -8.891 1 98.12 97 LEU B O 1
ATOM 2398 N N . GLY B 1 98 ? 2.967 -35.844 -9.969 1 98.06 98 GLY B N 1
ATOM 2399 C CA . GLY B 1 98 ? 4.332 -35.594 -9.523 1 98.06 98 GLY B CA 1
ATOM 2400 C C . GLY B 1 98 ? 4.875 -34.25 -9.945 1 98.06 98 GLY B C 1
ATOM 2401 O O . GLY B 1 98 ? 5.508 -33.562 -9.148 1 98.06 98 GLY B O 1
ATOM 2402 N N . GLU B 1 99 ? 4.625 -33.875 -11.125 1 98.19 99 GLU B N 1
ATOM 2403 C CA . GLU B 1 99 ? 5.109 -32.594 -11.641 1 98.19 99 GLU B CA 1
ATOM 2404 C C . GLU B 1 99 ? 4.383 -31.406 -10.984 1 98.19 99 GLU B C 1
ATOM 2406 O O . GLU B 1 99 ? 4.98 -30.359 -10.742 1 98.19 99 GLU B O 1
ATOM 2411 N N . VAL B 1 100 ? 3.096 -31.609 -10.727 1 98.62 100 VAL B N 1
ATOM 2412 C CA . VAL B 1 100 ? 2.33 -30.578 -10.039 1 98.62 100 VAL B CA 1
ATOM 2413 C C . VAL B 1 100 ? 2.916 -30.344 -8.648 1 98.62 100 VAL B C 1
ATOM 2415 O O . VAL B 1 100 ? 3.199 -29.203 -8.273 1 98.62 100 VAL B O 1
ATOM 2418 N N . THR B 1 101 ? 3.115 -31.438 -7.93 1 98.19 101 THR B N 1
ATOM 2419 C CA . THR B 1 101 ? 3.596 -31.312 -6.559 1 98.19 101 THR B CA 1
ATOM 2420 C C . THR B 1 101 ? 5.031 -30.797 -6.531 1 98.19 101 THR B C 1
ATOM 2422 O O . THR B 1 101 ? 5.41 -30.047 -5.629 1 98.19 101 THR B O 1
ATOM 2425 N N . HIS B 1 102 ? 5.816 -31.156 -7.508 1 97.94 102 HIS B N 1
ATOM 2426 C CA . HIS B 1 102 ? 7.16 -30.594 -7.625 1 97.94 102 HIS B CA 1
ATOM 2427 C C . HIS B 1 102 ? 7.109 -29.094 -7.828 1 97.94 102 HIS B C 1
ATOM 2429 O O . HIS B 1 102 ? 7.836 -28.344 -7.16 1 97.94 102 HIS B O 1
ATOM 2435 N N . ALA B 1 103 ? 6.273 -28.656 -8.758 1 98.31 103 ALA B N 1
ATOM 2436 C CA . ALA B 1 103 ? 6.148 -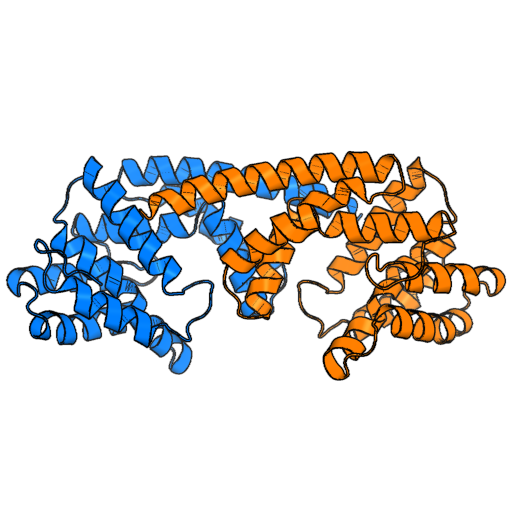27.219 -9.031 1 98.31 103 ALA B CA 1
ATOM 2437 C C . ALA B 1 103 ? 5.734 -26.453 -7.781 1 98.31 103 ALA B C 1
ATOM 2439 O O . ALA B 1 103 ? 6.262 -25.375 -7.504 1 98.31 103 ALA B O 1
ATOM 2440 N N . ILE B 1 104 ? 4.805 -27 -7.02 1 98.31 104 ILE B N 1
ATOM 2441 C CA . ILE B 1 104 ? 4.316 -26.359 -5.805 1 98.31 104 ILE B CA 1
ATOM 2442 C C . ILE B 1 104 ? 5.441 -26.281 -4.777 1 98.31 104 ILE B C 1
ATOM 2444 O O . ILE B 1 104 ? 5.688 -25.219 -4.199 1 98.31 104 ILE B O 1
ATOM 2448 N N . ARG B 1 105 ? 6.188 -27.328 -4.625 1 97.12 105 ARG B N 1
ATOM 2449 C CA . ARG B 1 105 ? 7.27 -27.344 -3.645 1 97.12 105 ARG B CA 1
ATOM 2450 C C . ARG B 1 105 ? 8.383 -26.375 -4.031 1 97.12 105 ARG B C 1
ATOM 2452 O O . ARG B 1 105 ? 9.023 -25.781 -3.162 1 97.12 105 ARG B O 1
ATOM 2459 N N . ALA B 1 106 ? 8.547 -26.203 -5.27 1 96.06 106 ALA B N 1
ATOM 2460 C CA . ALA B 1 106 ? 9.703 -25.453 -5.762 1 96.06 106 ALA B CA 1
ATOM 2461 C C . ALA B 1 106 ? 9.359 -23.984 -5.957 1 96.06 106 ALA B C 1
ATOM 2463 O O . ALA B 1 106 ? 10.203 -23.203 -6.402 1 96.06 106 ALA B O 1
ATOM 2464 N N . HIS B 1 107 ? 8.148 -23.562 -5.664 1 94.56 107 HIS B N 1
ATOM 2465 C CA . HIS B 1 107 ? 7.758 -22.234 -6.117 1 94.56 107 HIS B CA 1
ATOM 2466 C C . HIS B 1 107 ? 8.359 -21.141 -5.23 1 94.56 107 HIS B C 1
ATOM 2468 O O . HIS B 1 107 ? 8.352 -19.969 -5.59 1 94.56 107 HIS B O 1
ATOM 2474 N N . ARG B 1 108 ? 8.922 -21.672 -4.148 1 89.25 108 ARG B N 1
ATOM 2475 C CA . ARG B 1 108 ? 9.609 -20.703 -3.287 1 89.25 108 ARG B CA 1
ATOM 2476 C C . ARG B 1 108 ? 11.078 -20.578 -3.674 1 89.25 108 ARG B C 1
ATOM 2478 O O . ARG B 1 108 ? 11.781 -21.578 -3.795 1 89.25 108 ARG B O 1
ATOM 2485 N N . PHE B 1 109 ? 11.531 -19.484 -3.955 1 73.44 109 PHE B N 1
ATOM 2486 C CA . PHE B 1 109 ? 12.914 -19.297 -4.359 1 73.44 109 PHE B CA 1
ATOM 2487 C C . PHE B 1 109 ? 13.859 -19.531 -3.188 1 73.44 109 PHE B C 1
ATOM 2489 O O . PHE B 1 109 ? 14.867 -20.219 -3.324 1 73.44 109 PHE B O 1
ATOM 2496 N N . SER B 1 110 ? 13.578 -19.062 -2.1 1 71.56 110 SER B N 1
ATOM 2497 C CA . SER B 1 110 ? 14.516 -18.984 -0.984 1 71.56 110 SER B CA 1
ATOM 2498 C C . SER B 1 110 ? 14.617 -20.328 -0.257 1 71.56 110 SER B C 1
ATOM 2500 O O . SER B 1 110 ? 15.695 -20.719 0.2 1 71.56 110 SER B O 1
ATOM 2502 N N . THR B 1 111 ? 13.555 -21 -0.246 1 72.12 111 THR B N 1
ATOM 2503 C CA . THR B 1 111 ? 13.57 -22.141 0.649 1 72.12 111 THR B CA 1
ATOM 2504 C C . THR B 1 111 ? 13.258 -23.438 -0.116 1 72.12 111 THR B C 1
ATOM 2506 O O . THR B 1 111 ? 13.453 -24.531 0.406 1 72.12 111 THR B O 1
ATOM 2509 N N . GLY B 1 112 ? 12.852 -23.266 -1.354 1 76.25 112 GLY B N 1
ATOM 2510 C CA . GLY B 1 112 ? 12.438 -24.469 -2.072 1 76.25 112 GLY B CA 1
ATOM 2511 C C . GLY B 1 112 ? 13.523 -25.047 -2.947 1 76.25 112 GLY B C 1
ATOM 2512 O O . GLY B 1 112 ? 14.609 -24.469 -3.064 1 76.25 112 GLY B O 1
ATOM 2513 N N . PRO B 1 113 ? 13.234 -26.281 -3.342 1 84.25 113 PRO B N 1
ATOM 2514 C CA . PRO B 1 113 ? 14.141 -26.875 -4.332 1 84.25 113 PRO B CA 1
ATOM 2515 C C . PRO B 1 113 ? 14.18 -26.078 -5.641 1 84.25 113 PRO B C 1
ATOM 2517 O O . PRO B 1 113 ? 13.281 -25.281 -5.906 1 84.25 113 PRO B O 1
ATOM 2520 N N . GLU B 1 114 ? 15.227 -26.359 -6.355 1 92.62 114 GLU B N 1
ATOM 2521 C CA . GLU B 1 114 ? 15.32 -25.734 -7.676 1 92.62 114 GLU B CA 1
ATOM 2522 C C . GLU B 1 114 ? 14.242 -26.281 -8.617 1 92.62 114 GLU B C 1
ATOM 2524 O O . GLU B 1 114 ? 14.008 -27.484 -8.664 1 92.62 114 GLU B O 1
ATOM 2529 N N . PRO B 1 115 ? 13.562 -25.406 -9.266 1 96.44 115 PRO B N 1
ATOM 2530 C CA . PRO B 1 115 ? 12.586 -25.891 -10.242 1 96.44 115 PRO B CA 1
ATOM 2531 C C . PRO B 1 115 ? 13.234 -26.656 -11.398 1 96.44 115 PRO B C 1
ATOM 2533 O O . PRO B 1 115 ? 14.102 -26.109 -12.086 1 96.44 115 PRO B O 1
ATOM 2536 N N . GLN B 1 116 ? 12.719 -27.828 -11.648 1 96.25 116 GLN B N 1
ATOM 2537 C CA . GLN B 1 116 ? 13.352 -28.703 -12.633 1 96.25 116 GLN B CA 1
ATOM 2538 C C . GLN B 1 116 ? 12.547 -28.734 -13.922 1 96.25 116 GLN B C 1
ATOM 2540 O O . GLN B 1 116 ? 13.07 -29.109 -14.977 1 96.25 116 GLN B O 1
ATOM 2545 N N . THR B 1 117 ? 11.312 -28.484 -13.906 1 97.81 117 THR B N 1
ATOM 2546 C CA . THR B 1 117 ? 10.445 -28.516 -15.078 1 97.81 117 THR B CA 1
ATOM 2547 C C . THR B 1 117 ? 10.094 -27.109 -15.547 1 97.81 117 THR B C 1
ATOM 2549 O O . THR B 1 117 ? 10.234 -26.156 -14.789 1 97.81 117 THR B O 1
ATOM 2552 N N . LEU B 1 118 ? 9.781 -27.031 -16.75 1 98.38 118 LEU B N 1
ATOM 2553 C CA . LEU B 1 118 ? 9.359 -25.734 -17.281 1 98.38 118 LEU B CA 1
ATOM 2554 C C . LEU B 1 118 ? 8.164 -25.188 -16.516 1 98.38 118 LEU B C 1
ATOM 2556 O O . LEU B 1 118 ? 8.102 -24 -16.219 1 98.38 118 LEU B O 1
ATOM 2560 N N . GLU B 1 119 ? 7.219 -26.078 -16.188 1 98.62 119 GLU B N 1
ATOM 2561 C CA . GLU B 1 119 ? 6.031 -25.672 -15.438 1 98.62 119 GLU B CA 1
ATOM 2562 C C . GLU B 1 119 ? 6.41 -25.109 -14.078 1 98.62 119 GLU B C 1
ATOM 2564 O O . GLU B 1 119 ? 5.848 -24.094 -13.641 1 98.62 119 GLU B O 1
ATOM 2569 N N . ALA B 1 120 ? 7.355 -25.75 -13.422 1 98.38 120 ALA B N 1
ATOM 2570 C CA . ALA B 1 120 ? 7.816 -25.25 -12.125 1 98.38 120 ALA B CA 1
ATOM 2571 C C . ALA B 1 120 ? 8.461 -23.875 -12.258 1 98.38 120 ALA B C 1
ATOM 2573 O O . ALA B 1 120 ? 8.227 -22.984 -11.43 1 98.38 120 ALA B O 1
ATOM 2574 N N . LYS B 1 121 ? 9.242 -23.719 -13.297 1 98.44 121 LYS B N 1
ATOM 2575 C CA . LYS B 1 121 ? 9.891 -22.438 -13.562 1 98.44 121 LYS B CA 1
ATOM 2576 C C . LYS B 1 121 ? 8.859 -21.359 -13.844 1 98.44 121 LYS B C 1
ATOM 2578 O O . LYS B 1 121 ? 8.969 -20.234 -13.328 1 98.44 121 LYS B O 1
ATOM 2583 N N . ILE B 1 122 ? 7.859 -21.656 -14.633 1 98.5 122 ILE B N 1
ATOM 2584 C CA . ILE B 1 122 ? 6.82 -20.688 -14.984 1 98.5 122 ILE B CA 1
ATOM 2585 C C . ILE B 1 122 ? 6.027 -20.297 -13.742 1 98.5 122 ILE B C 1
ATOM 2587 O O . ILE B 1 122 ? 5.715 -19.125 -13.539 1 98.5 122 ILE B O 1
ATOM 2591 N N . LEU B 1 123 ? 5.688 -21.281 -12.914 1 98.5 123 LEU B N 1
ATOM 2592 C CA . LEU B 1 123 ? 4.941 -20.984 -11.695 1 98.5 123 LEU B CA 1
ATOM 2593 C C . LEU B 1 123 ? 5.73 -20.031 -10.797 1 98.5 123 LEU B C 1
ATOM 2595 O O . LEU B 1 123 ? 5.184 -19.047 -10.289 1 98.5 123 LEU B O 1
ATOM 2599 N N . GLN B 1 124 ? 7 -20.328 -10.586 1 97.81 124 GLN B N 1
ATOM 2600 C CA . GLN B 1 124 ? 7.844 -19.469 -9.766 1 97.81 124 GLN B CA 1
ATOM 2601 C C . GLN B 1 124 ? 7.914 -18.062 -10.352 1 97.81 124 GLN B C 1
ATOM 2603 O O . GLN B 1 124 ? 7.801 -17.078 -9.625 1 97.81 124 GLN B O 1
ATOM 2608 N N . ASP B 1 125 ? 8.102 -17.984 -11.664 1 97.94 125 ASP B N 1
ATOM 2609 C CA . ASP B 1 125 ? 8.133 -16.703 -12.352 1 97.94 125 ASP B CA 1
ATOM 2610 C C . ASP B 1 125 ? 6.836 -15.922 -12.125 1 97.94 125 ASP B C 1
ATOM 2612 O O . ASP B 1 125 ? 6.867 -14.742 -11.773 1 97.94 125 ASP B O 1
ATOM 2616 N N . ALA B 1 126 ? 5.754 -16.609 -12.359 1 97.75 126 ALA B N 1
ATOM 2617 C CA . ALA B 1 126 ? 4.445 -15.969 -12.25 1 97.75 126 ALA B CA 1
ATOM 2618 C C . ALA B 1 126 ? 4.207 -15.438 -10.844 1 97.75 126 ALA B C 1
ATOM 2620 O O . ALA B 1 126 ? 3.73 -14.312 -10.672 1 97.75 126 ALA B O 1
ATOM 2621 N N . ASP B 1 127 ? 4.508 -16.234 -9.883 1 96.94 127 ASP B N 1
ATOM 2622 C CA . ASP B 1 127 ? 4.355 -15.836 -8.484 1 96.94 127 ASP B CA 1
ATOM 2623 C C . ASP B 1 127 ? 5.215 -14.609 -8.172 1 96.94 127 ASP B C 1
ATOM 2625 O O . ASP B 1 127 ? 4.742 -13.664 -7.535 1 96.94 127 ASP B O 1
ATOM 2629 N N . ASN B 1 128 ? 6.422 -14.633 -8.625 1 96.69 128 ASN B N 1
ATOM 2630 C CA . ASN B 1 128 ? 7.332 -13.508 -8.406 1 96.69 128 ASN B CA 1
ATOM 2631 C C . ASN B 1 128 ? 6.887 -12.273 -9.172 1 96.69 128 ASN B C 1
ATOM 2633 O O . ASN B 1 128 ? 7.066 -11.148 -8.703 1 96.69 128 ASN B O 1
ATOM 2637 N N . LEU B 1 129 ? 6.332 -12.469 -10.359 1 97.25 129 LEU B N 1
ATOM 2638 C CA . LEU B 1 129 ? 5.844 -11.352 -11.156 1 97.25 129 LEU B CA 1
ATOM 2639 C C . LEU B 1 129 ? 4.727 -10.609 -10.43 1 97.25 129 LEU B C 1
ATOM 2641 O O . LEU B 1 129 ? 4.625 -9.391 -10.523 1 97.25 129 LEU B O 1
ATOM 2645 N N . ASP B 1 130 ? 3.906 -11.391 -9.727 1 96.44 130 ASP B N 1
ATOM 2646 C CA . ASP B 1 130 ? 2.795 -10.781 -9.008 1 96.44 130 ASP B CA 1
ATOM 2647 C C . ASP B 1 130 ? 3.295 -9.93 -7.848 1 96.44 130 ASP B C 1
ATOM 2649 O O . ASP B 1 130 ? 2.549 -9.109 -7.301 1 96.44 130 ASP B O 1
ATOM 2653 N N . ALA B 1 131 ? 4.551 -10.078 -7.449 1 96.38 131 ALA B N 1
ATOM 2654 C CA . ALA B 1 131 ? 5.164 -9.289 -6.383 1 96.38 131 ALA B CA 1
ATOM 2655 C C . ALA B 1 131 ? 5.816 -8.031 -6.938 1 96.38 131 ALA B C 1
ATOM 2657 O O . ALA B 1 131 ? 6.375 -7.23 -6.188 1 96.38 131 ALA B O 1
ATOM 2658 N N . LEU B 1 132 ? 5.738 -7.816 -8.219 1 97.62 132 LEU B N 1
ATOM 2659 C CA . LEU B 1 132 ? 6.379 -6.676 -8.859 1 97.62 132 LEU B CA 1
ATOM 2660 C C . LEU B 1 132 ? 5.336 -5.73 -9.453 1 97.62 132 LEU B C 1
ATOM 2662 O O . LEU B 1 132 ? 4.148 -6.062 -9.508 1 97.62 132 LEU B O 1
ATOM 2666 N N . GLY B 1 133 ? 5.805 -4.512 -9.844 1 97.88 133 GLY B N 1
ATOM 2667 C CA . GLY B 1 133 ? 4.941 -3.545 -10.5 1 97.88 133 GLY B CA 1
ATOM 2668 C C . GLY B 1 133 ? 3.988 -2.848 -9.555 1 97.88 133 GLY B C 1
ATOM 2669 O O . GLY B 1 133 ? 4.277 -2.711 -8.359 1 97.88 133 GLY B O 1
ATOM 2670 N N . ALA B 1 134 ? 2.898 -2.334 -10.125 1 98 134 ALA B N 1
ATOM 2671 C CA . ALA B 1 134 ? 1.887 -1.64 -9.336 1 98 134 ALA B CA 1
ATOM 2672 C C . ALA B 1 134 ? 1.226 -2.586 -8.336 1 98 134 ALA B C 1
ATOM 2674 O O . ALA B 1 134 ? 0.975 -2.213 -7.191 1 98 134 ALA B O 1
ATOM 2675 N N . MET B 1 135 ? 0.985 -3.768 -8.805 1 96.62 135 MET B N 1
ATOM 2676 C CA . MET B 1 135 ? 0.408 -4.773 -7.918 1 96.62 135 MET B CA 1
ATOM 2677 C C . MET B 1 135 ? 1.349 -5.078 -6.758 1 96.62 135 MET B C 1
ATOM 2679 O O . MET B 1 135 ? 0.915 -5.164 -5.605 1 96.62 135 MET B O 1
ATOM 2683 N N . GLY B 1 136 ? 2.609 -5.238 -7.086 1 96.88 136 GLY B N 1
ATOM 2684 C CA . GLY B 1 136 ? 3.602 -5.465 -6.047 1 96.88 136 GLY B CA 1
ATOM 2685 C C . GLY B 1 136 ? 3.668 -4.336 -5.035 1 96.88 136 GLY B C 1
ATOM 2686 O O . GLY B 1 136 ? 3.803 -4.582 -3.834 1 96.88 136 GLY B O 1
ATOM 2687 N N . ILE B 1 137 ? 3.59 -3.141 -5.512 1 98.06 137 ILE B N 1
ATOM 2688 C CA . ILE B 1 137 ? 3.566 -1.973 -4.641 1 98.06 137 ILE B CA 1
ATOM 2689 C C . ILE B 1 137 ? 2.369 -2.059 -3.695 1 98.06 137 ILE B C 1
ATOM 2691 O O . ILE B 1 137 ? 2.523 -1.937 -2.477 1 98.06 137 ILE B O 1
ATOM 2695 N N . ALA B 1 138 ? 1.204 -2.281 -4.254 1 97.38 138 ALA B N 1
ATOM 2696 C CA . ALA B 1 138 ? -0.025 -2.365 -3.469 1 97.38 138 ALA B CA 1
ATOM 2697 C C . ALA B 1 138 ? 0.065 -3.475 -2.426 1 97.38 138 ALA B C 1
ATOM 2699 O O . ALA B 1 138 ? -0.239 -3.256 -1.25 1 97.38 138 ALA B O 1
ATOM 2700 N N . ARG B 1 139 ? 0.537 -4.551 -2.834 1 96.06 139 ARG B N 1
ATOM 2701 C CA . ARG B 1 139 ? 0.605 -5.707 -1.949 1 96.06 139 ARG B CA 1
ATOM 2702 C C . ARG B 1 139 ? 1.646 -5.5 -0.854 1 96.06 139 ARG B C 1
ATOM 2704 O O . ARG B 1 139 ? 1.451 -5.93 0.285 1 96.06 139 ARG B O 1
ATOM 2711 N N . CYS B 1 140 ? 2.742 -4.953 -1.194 1 96.88 140 CYS B N 1
ATOM 2712 C CA . CYS B 1 140 ? 3.803 -4.703 -0.224 1 96.88 140 CYS B CA 1
ATOM 2713 C C . CYS B 1 140 ? 3.307 -3.814 0.91 1 96.88 140 CYS B C 1
ATOM 2715 O O . CYS B 1 140 ? 3.469 -4.152 2.084 1 96.88 140 CYS B O 1
ATOM 2717 N N . PHE B 1 141 ? 2.662 -2.75 0.569 1 97.38 141 PHE B N 1
ATOM 2718 C CA . PHE B 1 141 ? 2.219 -1.833 1.613 1 97.38 141 PHE B CA 1
ATOM 2719 C C . PHE B 1 141 ? 0.995 -2.385 2.334 1 97.38 141 PHE B C 1
ATOM 2721 O O . PHE B 1 141 ? 0.799 -2.125 3.523 1 97.38 141 PHE B O 1
ATOM 2728 N N . CYS B 1 142 ? 0.19 -3.127 1.634 1 96.5 142 CYS B N 1
ATOM 2729 C CA . CYS B 1 142 ? -0.873 -3.855 2.316 1 96.5 142 CYS B CA 1
ATOM 2730 C C . CYS B 1 142 ? -0.303 -4.762 3.402 1 96.5 142 CYS B C 1
ATOM 2732 O O . CYS B 1 142 ? -0.788 -4.758 4.535 1 96.5 142 CYS B O 1
ATOM 2734 N N . ALA B 1 143 ? 0.731 -5.512 3.088 1 95.31 143 ALA B N 1
ATOM 2735 C CA . ALA B 1 143 ? 1.386 -6.395 4.051 1 95.31 143 ALA B CA 1
ATOM 2736 C C . ALA B 1 143 ? 1.962 -5.602 5.219 1 95.31 143 ALA B C 1
ATOM 2738 O O . ALA B 1 143 ? 1.937 -6.062 6.363 1 95.31 143 ALA B O 1
ATOM 2739 N N . VAL B 1 144 ? 2.51 -4.465 4.93 1 95.44 144 VAL B N 1
ATOM 2740 C CA . VAL B 1 144 ? 3.027 -3.572 5.961 1 95.44 144 VAL B CA 1
ATOM 2741 C C . VAL B 1 144 ? 1.92 -3.24 6.961 1 95.44 144 VAL B C 1
ATOM 2743 O O . VAL B 1 144 ? 2.129 -3.305 8.172 1 95.44 144 VAL B O 1
ATOM 2746 N N . GLY B 1 145 ? 0.762 -2.85 6.422 1 94.88 145 GLY B N 1
ATOM 2747 C CA . GLY B 1 145 ? -0.386 -2.564 7.266 1 94.88 145 GLY B CA 1
ATOM 2748 C C . GLY B 1 145 ? -0.828 -3.758 8.094 1 94.88 145 GLY B C 1
ATOM 2749 O O . GLY B 1 145 ? -1.136 -3.617 9.281 1 94.88 145 GLY B O 1
ATOM 2750 N N . GLU B 1 146 ? -0.817 -4.926 7.484 1 93.44 146 GLU B N 1
ATOM 2751 C CA . GLU B 1 146 ? -1.202 -6.16 8.164 1 93.44 146 GLU B CA 1
ATOM 2752 C C . GLU B 1 146 ? -0.277 -6.457 9.336 1 93.44 146 GLU B C 1
ATOM 2754 O O . GLU B 1 146 ? -0.732 -6.891 10.398 1 93.44 146 GLU B O 1
ATOM 2759 N N . ARG B 1 147 ? 0.994 -6.207 9.133 1 93.12 147 ARG B N 1
ATOM 2760 C CA . ARG B 1 147 ? 2.002 -6.543 10.133 1 93.12 147 ARG B CA 1
ATOM 2761 C C . ARG B 1 147 ? 2.148 -5.43 11.164 1 93.12 147 ARG B C 1
ATOM 2763 O O . ARG B 1 147 ? 2.734 -5.637 12.234 1 93.12 147 ARG B O 1
ATOM 2770 N N . GL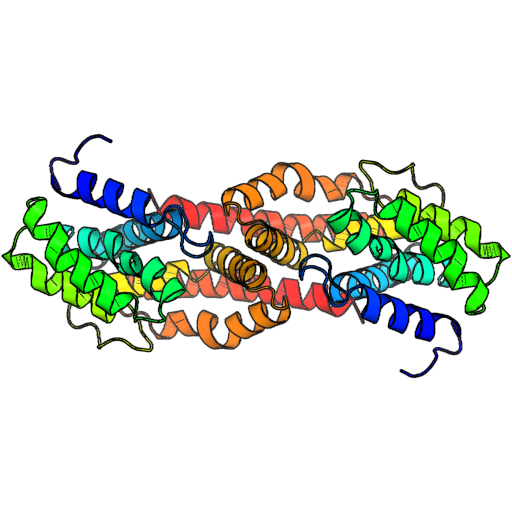Y B 1 148 ? 1.693 -4.281 10.812 1 92.44 148 GLY B N 1
ATOM 2771 C CA . GLY B 1 148 ? 1.834 -3.148 11.711 1 92.44 148 GLY B CA 1
ATOM 2772 C C . GLY B 1 148 ? 3.244 -2.592 11.75 1 92.44 148 GLY B C 1
ATOM 2773 O O . GLY B 1 148 ? 3.711 -2.146 12.805 1 92.44 148 GLY B O 1
ATOM 2774 N N . THR B 1 149 ? 3.934 -2.719 10.688 1 92.31 149 THR B N 1
ATOM 2775 C CA . THR B 1 149 ? 5.281 -2.164 10.594 1 92.31 149 THR B CA 1
ATOM 2776 C C . THR B 1 149 ? 5.258 -0.798 9.914 1 92.31 149 THR B C 1
ATOM 2778 O O . THR B 1 149 ? 4.199 -0.326 9.492 1 92.31 149 THR B O 1
ATOM 2781 N N . SER B 1 150 ? 6.383 -0.192 9.844 1 92 150 SER B N 1
ATOM 2782 C CA . SER B 1 150 ? 6.465 1.161 9.305 1 92 150 SER B CA 1
ATOM 2783 C C . SER B 1 150 ? 6.477 1.15 7.781 1 92 150 SER B C 1
ATOM 2785 O O . SER B 1 150 ? 6.848 0.149 7.164 1 92 150 SER B O 1
ATOM 2787 N N . LEU B 1 151 ? 6.09 2.252 7.16 1 93.56 151 LEU B N 1
ATOM 2788 C CA . LEU B 1 151 ? 6.168 2.4 5.711 1 93.56 151 LEU B CA 1
ATOM 2789 C C . LEU B 1 151 ? 7.605 2.221 5.227 1 93.56 151 LEU B C 1
ATOM 2791 O O . LEU B 1 151 ? 7.832 1.696 4.133 1 93.56 151 LEU B O 1
ATOM 2795 N N . GLU B 1 152 ? 8.562 2.631 6.012 1 92.56 152 GLU B N 1
ATOM 2796 C CA . GLU B 1 152 ? 9.977 2.482 5.691 1 92.56 152 GLU B CA 1
ATOM 2797 C C . GLU B 1 152 ? 10.352 1.016 5.504 1 92.56 152 GLU B C 1
ATOM 2799 O O . GLU B 1 152 ? 11.203 0.688 4.676 1 92.56 152 GLU B O 1
ATOM 2804 N N . SER B 1 153 ? 9.719 0.248 6.297 1 94 153 SER B N 1
ATOM 2805 C CA . SER B 1 153 ? 9.992 -1.179 6.16 1 94 153 SER B CA 1
ATOM 2806 C C . SER B 1 153 ? 9.562 -1.696 4.793 1 94 153 SER B C 1
ATOM 2808 O O . SER B 1 153 ? 10.195 -2.592 4.234 1 94 153 SER B O 1
ATOM 2810 N N . GLY B 1 154 ? 8.438 -1.203 4.266 1 94.38 154 GLY B N 1
ATOM 2811 C CA . GLY B 1 154 ? 8.016 -1.546 2.918 1 94.38 154 GLY B CA 1
ATOM 2812 C C . GLY B 1 154 ? 9.031 -1.142 1.86 1 94.38 154 GLY B C 1
ATOM 2813 O O . GLY B 1 154 ? 9.336 -1.924 0.959 1 94.38 154 GLY B O 1
ATOM 2814 N N . VAL B 1 155 ? 9.586 0.03 2.025 1 95 155 VAL B N 1
ATOM 2815 C CA . VAL B 1 155 ? 10.586 0.543 1.098 1 95 155 VAL B CA 1
ATOM 2816 C C . VAL B 1 155 ? 11.844 -0.32 1.167 1 95 155 VAL B C 1
ATOM 2818 O O . VAL B 1 155 ? 12.453 -0.625 0.138 1 95 155 VAL B O 1
ATOM 2821 N N . GLU B 1 156 ? 12.234 -0.645 2.346 1 95.31 156 GLU B N 1
ATOM 2822 C CA . GLU B 1 156 ? 13.383 -1.525 2.523 1 95.31 156 GLU B CA 1
ATOM 2823 C C . GLU B 1 156 ? 13.172 -2.861 1.814 1 95.31 156 GLU B C 1
ATOM 2825 O O . GLU B 1 156 ? 14.102 -3.406 1.217 1 95.31 156 GLU B O 1
ATOM 2830 N N . HIS B 1 157 ? 11.969 -3.33 1.953 1 95 157 HIS B N 1
ATOM 2831 C CA . HIS B 1 157 ? 11.641 -4.598 1.312 1 95 157 HIS B CA 1
ATOM 2832 C C . HIS B 1 157 ? 11.805 -4.512 -0.201 1 95 157 HIS B C 1
ATOM 2834 O O . HIS B 1 157 ? 12.242 -5.477 -0.838 1 95 157 HIS B O 1
ATOM 2840 N N . PHE B 1 158 ? 11.453 -3.395 -0.799 1 94.81 158 PHE B N 1
ATOM 2841 C CA . PHE B 1 158 ? 11.688 -3.184 -2.223 1 94.81 158 PHE B CA 1
ATOM 2842 C C . PHE B 1 158 ? 13.148 -3.432 -2.574 1 94.81 158 PHE B C 1
ATOM 2844 O O . PHE B 1 158 ? 13.453 -4.242 -3.451 1 94.81 158 PHE B O 1
ATOM 2851 N N . HIS B 1 159 ? 14.008 -2.768 -1.842 1 93.25 159 HIS B N 1
ATOM 2852 C CA . HIS B 1 159 ? 15.43 -2.773 -2.154 1 93.25 159 HIS B CA 1
ATOM 2853 C C . HIS B 1 159 ? 16.062 -4.125 -1.834 1 93.25 159 HIS B C 1
ATOM 2855 O O . HIS B 1 159 ? 16.938 -4.598 -2.568 1 93.25 159 HIS B O 1
ATOM 2861 N N . GLU B 1 160 ? 15.617 -4.723 -0.85 1 91.62 160 GLU B N 1
ATOM 2862 C CA . GLU B 1 160 ? 16.219 -5.961 -0.381 1 91.62 160 GLU B CA 1
ATOM 2863 C C . GLU B 1 160 ? 15.797 -7.145 -1.246 1 91.62 160 GLU B C 1
ATOM 2865 O O . GLU B 1 160 ? 16.562 -8.094 -1.43 1 91.62 160 GLU B O 1
ATOM 2870 N N . LYS B 1 161 ? 14.625 -7.074 -1.78 1 90.94 161 LYS B N 1
ATOM 2871 C CA . LYS B 1 161 ? 14.125 -8.305 -2.387 1 90.94 161 LYS B CA 1
ATOM 2872 C C . LYS B 1 161 ? 13.453 -8.023 -3.729 1 90.94 161 LYS B C 1
ATOM 2874 O O . LYS B 1 161 ? 13.844 -8.578 -4.754 1 90.94 161 LYS B O 1
ATOM 2879 N N . LEU B 1 162 ? 12.547 -7.141 -3.789 1 93.69 162 LEU B N 1
ATOM 2880 C CA . LEU B 1 162 ? 11.641 -7.047 -4.93 1 93.69 162 LEU B CA 1
ATOM 2881 C C . LEU B 1 162 ? 12.383 -6.559 -6.172 1 93.69 162 LEU B C 1
ATOM 2883 O O . LEU B 1 162 ? 12.188 -7.094 -7.266 1 93.69 162 LEU B O 1
ATOM 2887 N N . LEU B 1 163 ? 13.234 -5.648 -6.004 1 95.56 163 LEU B N 1
ATOM 2888 C CA . LEU B 1 163 ? 13.906 -5.047 -7.152 1 95.56 163 LEU B CA 1
ATOM 2889 C C . LEU B 1 163 ? 14.93 -6.008 -7.754 1 95.56 163 LEU B C 1
ATOM 2891 O O . LEU B 1 163 ? 15.414 -5.789 -8.867 1 95.56 163 LEU B O 1
ATOM 2895 N N . ARG B 1 164 ? 15.195 -7.098 -7.117 1 94.5 164 ARG B N 1
ATOM 2896 C CA . ARG B 1 164 ? 16.156 -8.086 -7.617 1 94.5 164 ARG B CA 1
ATOM 2897 C C . ARG B 1 164 ? 15.438 -9.227 -8.32 1 94.5 164 ARG B C 1
ATOM 2899 O O . ARG B 1 164 ? 16.078 -10.055 -8.977 1 94.5 164 ARG B O 1
ATOM 2906 N N . LEU B 1 165 ? 14.18 -9.266 -8.297 1 94.81 165 LEU B N 1
ATOM 2907 C CA . LEU B 1 165 ? 13.391 -10.398 -8.773 1 94.81 165 LEU B CA 1
ATOM 2908 C C . LEU B 1 165 ? 13.578 -10.602 -10.273 1 94.81 165 LEU B C 1
ATOM 2910 O O . LEU B 1 165 ? 13.625 -11.742 -10.75 1 94.81 165 LEU B O 1
ATOM 2914 N N . PRO B 1 166 ? 13.742 -9.531 -11.055 1 95.81 166 PRO B N 1
ATOM 2915 C CA . PRO B 1 166 ? 13.922 -9.75 -12.492 1 95.81 166 PRO B CA 1
ATOM 2916 C C . PRO B 1 166 ? 15.125 -10.633 -12.805 1 95.81 166 PRO B C 1
ATOM 2918 O O . PRO B 1 166 ? 15.078 -11.438 -13.742 1 95.81 166 PRO B O 1
ATOM 2921 N N . GLU B 1 167 ? 16.172 -10.547 -11.977 1 94.88 167 GLU B N 1
ATOM 2922 C CA . GLU B 1 167 ? 17.375 -11.336 -12.188 1 94.88 167 GLU B CA 1
ATOM 2923 C C . GLU B 1 167 ? 17.141 -12.812 -11.883 1 94.88 167 GLU B C 1
ATOM 2925 O O . GLU B 1 167 ? 17.922 -13.672 -12.289 1 94.88 167 GLU B O 1
ATOM 2930 N N . LEU B 1 168 ? 16.078 -13.117 -11.227 1 94.25 168 LEU B N 1
ATOM 2931 C CA . LEU B 1 168 ? 15.805 -14.477 -10.766 1 94.25 168 LEU B CA 1
ATOM 2932 C C . LEU B 1 168 ? 14.773 -15.156 -11.656 1 94.25 168 LEU B C 1
ATOM 2934 O O . LEU B 1 168 ? 14.43 -16.328 -11.438 1 94.25 168 LEU B O 1
ATOM 2938 N N . MET B 1 169 ? 14.289 -14.445 -12.688 1 97.31 169 MET B N 1
ATOM 2939 C CA . MET B 1 169 ? 13.305 -15.031 -13.594 1 97.31 169 MET B CA 1
ATOM 2940 C C . MET B 1 169 ? 13.922 -16.141 -14.43 1 97.31 169 MET B C 1
ATOM 2942 O O . MET B 1 169 ? 15.078 -16.031 -14.859 1 97.31 169 MET B O 1
ATOM 2946 N N . HIS B 1 170 ? 13.164 -17.109 -14.719 1 97.75 170 HIS B N 1
ATOM 2947 C CA . HIS B 1 170 ? 13.648 -18.234 -15.5 1 97.75 170 HIS B CA 1
ATOM 2948 C C . HIS B 1 170 ? 13.328 -18.078 -16.984 1 97.75 170 HIS B C 1
ATOM 2950 O O . HIS B 1 170 ? 14.164 -18.359 -17.828 1 97.75 170 HIS B O 1
ATOM 2956 N N . THR B 1 171 ? 12.172 -17.672 -17.328 1 98.25 171 THR B N 1
ATOM 2957 C CA . THR B 1 171 ? 11.727 -17.609 -18.719 1 98.25 171 THR B CA 1
ATOM 2958 C C . THR B 1 171 ? 11.961 -16.219 -19.297 1 98.25 171 THR B C 1
ATOM 2960 O O . THR B 1 171 ? 11.961 -15.219 -18.562 1 98.25 171 THR B O 1
ATOM 2963 N N . GLU B 1 172 ? 12.141 -16.141 -20.578 1 98.06 172 GLU B N 1
ATOM 2964 C CA . GLU B 1 172 ? 12.375 -14.859 -21.25 1 98.06 172 GLU B CA 1
ATOM 2965 C C . GLU B 1 172 ? 11.164 -13.945 -21.109 1 98.06 172 GLU B C 1
ATOM 2967 O O . GLU B 1 172 ? 11.312 -12.742 -20.859 1 98.06 172 GLU B O 1
ATOM 2972 N N . THR B 1 173 ? 9.992 -14.531 -21.25 1 98 173 THR B N 1
ATOM 2973 C CA . THR B 1 173 ? 8.758 -13.758 -21.125 1 98 173 THR B CA 1
ATOM 2974 C C . THR B 1 173 ? 8.656 -13.125 -19.75 1 98 173 THR B C 1
ATOM 2976 O O . THR B 1 173 ? 8.359 -11.938 -19.625 1 98 173 THR B O 1
ATOM 2979 N N . ALA B 1 174 ? 8.906 -13.891 -18.75 1 98.19 174 ALA B N 1
ATOM 2980 C CA . ALA B 1 174 ? 8.828 -13.391 -17.375 1 98.19 174 ALA B CA 1
ATOM 2981 C C . ALA B 1 174 ? 9.883 -12.32 -17.125 1 98.19 174 ALA B C 1
ATOM 2983 O O . ALA B 1 174 ? 9.625 -11.336 -16.422 1 98.19 174 ALA B O 1
ATOM 2984 N N . ARG B 1 175 ? 11.047 -12.539 -17.688 1 98.12 175 ARG B N 1
ATOM 2985 C CA . ARG B 1 175 ? 12.125 -11.57 -17.516 1 98.12 175 ARG B CA 1
ATOM 2986 C C . ARG B 1 175 ? 11.742 -10.219 -18.109 1 98.12 175 ARG B C 1
ATOM 2988 O O . ARG B 1 175 ? 11.961 -9.18 -17.469 1 98.12 175 ARG B O 1
ATOM 2995 N N . ARG B 1 176 ? 11.18 -10.18 -19.219 1 97.81 176 ARG B N 1
ATOM 2996 C CA . ARG B 1 176 ? 10.758 -8.945 -19.859 1 97.81 176 ARG B CA 1
ATOM 2997 C C . ARG B 1 176 ? 9.688 -8.234 -19.047 1 97.81 176 ARG B C 1
ATOM 2999 O O . ARG B 1 176 ? 9.773 -7.023 -18.812 1 97.81 176 ARG B O 1
ATOM 3006 N N . LEU B 1 177 ? 8.703 -8.992 -18.656 1 97.38 177 LEU B N 1
ATOM 3007 C CA . LEU B 1 177 ? 7.629 -8.422 -17.844 1 97.38 177 LEU B CA 1
ATOM 3008 C C . LEU B 1 177 ? 8.164 -7.895 -16.516 1 97.38 177 LEU B C 1
ATOM 3010 O O . LEU B 1 177 ? 7.758 -6.82 -16.062 1 97.38 177 LEU B O 1
ATOM 3014 N N . ALA B 1 178 ? 9.055 -8.664 -15.938 1 98.25 178 ALA B N 1
ATOM 3015 C CA . ALA B 1 178 ? 9.617 -8.297 -14.648 1 98.25 178 ALA B CA 1
ATOM 3016 C C . ALA B 1 178 ? 10.398 -6.984 -14.742 1 98.25 178 ALA B C 1
ATOM 3018 O O . ALA B 1 178 ? 10.336 -6.148 -13.836 1 98.25 178 ALA B O 1
ATOM 3019 N N . GLU B 1 179 ? 11.125 -6.832 -15.797 1 98.25 179 GLU B N 1
ATOM 3020 C CA . GLU B 1 179 ? 11.898 -5.609 -15.977 1 98.25 179 GLU B CA 1
ATOM 3021 C C . GLU B 1 179 ? 10.992 -4.398 -16.141 1 98.25 179 GLU B C 1
ATOM 3023 O O . GLU B 1 179 ? 11.273 -3.326 -15.594 1 98.25 179 GLU B O 1
ATOM 3028 N N . GLU B 1 180 ? 9.961 -4.586 -16.875 1 97.75 180 GLU B N 1
ATOM 3029 C CA . GLU B 1 180 ? 8.977 -3.52 -17.016 1 97.75 180 GLU B CA 1
ATOM 3030 C C . GLU B 1 180 ? 8.375 -3.146 -15.664 1 97.75 180 GLU B C 1
ATOM 3032 O O . GLU B 1 180 ? 8.25 -1.964 -15.336 1 97.75 180 GLU B O 1
ATOM 3037 N N . ARG B 1 181 ? 8.023 -4.125 -14.93 1 97.94 181 ARG B N 1
ATOM 3038 C CA . ARG B 1 181 ? 7.398 -3.904 -13.625 1 97.94 181 ARG B CA 1
ATOM 3039 C C . ARG B 1 181 ? 8.398 -3.32 -12.633 1 97.94 181 ARG B C 1
ATOM 3041 O O . ARG B 1 181 ? 8.031 -2.506 -11.789 1 97.94 181 ARG B O 1
ATOM 3048 N N . ARG B 1 182 ? 9.625 -3.764 -12.75 1 98.12 182 ARG B N 1
ATOM 3049 C CA . ARG B 1 182 ? 10.672 -3.174 -11.93 1 98.12 182 ARG B CA 1
ATOM 3050 C C . ARG B 1 182 ? 10.812 -1.682 -12.211 1 98.12 182 ARG B C 1
ATOM 3052 O O . ARG B 1 182 ? 10.977 -0.884 -11.281 1 98.12 182 ARG B O 1
ATOM 3059 N N . ARG B 1 183 ? 10.758 -1.26 -13.453 1 98 183 ARG B N 1
ATOM 3060 C CA . ARG B 1 183 ? 10.859 0.15 -13.812 1 98 183 ARG B CA 1
ATOM 3061 C C . ARG B 1 183 ? 9.734 0.964 -13.18 1 98 183 ARG B C 1
ATOM 3063 O O . ARG B 1 183 ? 9.961 2.092 -12.734 1 98 183 ARG B O 1
ATOM 3070 N N . ARG B 1 184 ? 8.547 0.389 -13.156 1 98.38 184 ARG B N 1
ATOM 3071 C CA . ARG B 1 184 ? 7.422 1.05 -12.5 1 98.38 184 ARG B CA 1
ATOM 3072 C C . ARG B 1 184 ? 7.699 1.258 -11.016 1 98.38 184 ARG B C 1
ATOM 3074 O O . ARG B 1 184 ? 7.434 2.332 -10.469 1 98.38 184 ARG B O 1
ATOM 3081 N N . MET B 1 185 ? 8.273 0.272 -10.422 1 98.44 185 MET B N 1
ATOM 3082 C CA . MET B 1 185 ? 8.57 0.339 -8.992 1 98.44 185 MET B CA 1
ATOM 3083 C C . MET B 1 185 ? 9.656 1.369 -8.711 1 98.44 185 MET B C 1
ATOM 3085 O O . MET B 1 185 ? 9.586 2.098 -7.715 1 98.44 185 MET B O 1
ATOM 3089 N N . VAL B 1 186 ? 10.625 1.401 -9.547 1 98.31 186 VAL B N 1
ATOM 3090 C CA . VAL B 1 186 ? 11.703 2.365 -9.383 1 98.31 186 VAL B CA 1
ATOM 3091 C C . VAL B 1 186 ? 11.156 3.785 -9.508 1 98.31 186 VAL B C 1
ATOM 3093 O O . VAL B 1 186 ? 11.508 4.664 -8.719 1 98.31 186 VAL B O 1
ATOM 3096 N N . LEU B 1 187 ? 10.344 4.004 -10.469 1 98.38 187 LEU B N 1
ATOM 3097 C CA . LEU B 1 187 ? 9.727 5.316 -10.625 1 98.38 187 LEU B CA 1
ATOM 3098 C C . LEU B 1 187 ? 8.898 5.68 -9.398 1 98.38 187 LEU B C 1
ATOM 3100 O O . LEU B 1 187 ? 8.969 6.812 -8.914 1 98.38 187 LEU B O 1
ATOM 3104 N N . PHE B 1 188 ? 8.141 4.77 -8.898 1 98.5 188 PHE B N 1
ATOM 3105 C CA . PHE B 1 188 ? 7.371 4.973 -7.672 1 98.5 188 PHE B CA 1
ATOM 3106 C C . PHE B 1 188 ? 8.281 5.379 -6.52 1 98.5 188 PHE B C 1
ATOM 3108 O O . PHE B 1 188 ? 7.977 6.312 -5.777 1 98.5 188 PHE B O 1
ATOM 3115 N N . LEU B 1 189 ? 9.352 4.688 -6.367 1 97.62 189 LEU B N 1
ATOM 3116 C CA . LEU B 1 189 ? 10.289 4.98 -5.289 1 97.62 189 LEU B CA 1
ATOM 3117 C C . LEU B 1 189 ? 10.883 6.375 -5.453 1 97.62 189 LEU B C 1
ATOM 3119 O O . LEU B 1 189 ? 11.148 7.066 -4.465 1 97.62 189 LEU B O 1
ATOM 3123 N N . GLU B 1 190 ? 11.156 6.789 -6.664 1 97.25 190 GLU B N 1
ATOM 3124 C CA . GLU B 1 190 ? 11.625 8.141 -6.922 1 97.25 190 GLU B CA 1
ATOM 3125 C C . GLU B 1 190 ? 10.609 9.18 -6.465 1 97.25 190 GLU B C 1
ATOM 3127 O O . GLU B 1 190 ? 10.969 10.18 -5.836 1 97.25 190 GLU B O 1
ATOM 3132 N N . TRP B 1 191 ? 9.344 8.906 -6.863 1 97.31 191 TRP B N 1
ATOM 3133 C CA . TRP B 1 191 ? 8.281 9.789 -6.406 1 97.31 191 TRP B CA 1
ATOM 3134 C C . TRP B 1 191 ? 8.234 9.844 -4.883 1 97.31 191 TRP B C 1
ATOM 3136 O O . TRP B 1 191 ? 8.125 10.922 -4.297 1 97.31 191 TRP B O 1
ATOM 3146 N N . LEU B 1 192 ? 8.281 8.672 -4.258 1 96.75 192 LEU B N 1
ATOM 3147 C CA . LEU B 1 192 ? 8.18 8.555 -2.809 1 96.75 192 LEU B CA 1
ATOM 3148 C C . LEU B 1 192 ? 9.312 9.305 -2.117 1 96.75 192 LEU B C 1
ATOM 3150 O O . LEU B 1 192 ? 9.086 10.008 -1.129 1 96.75 192 LEU B O 1
ATOM 3154 N N . GLU B 1 193 ? 10.492 9.164 -2.633 1 93.88 193 GLU B N 1
ATOM 3155 C CA . GLU B 1 193 ? 11.656 9.859 -2.078 1 93.88 193 GLU B CA 1
ATOM 3156 C C . GLU B 1 193 ? 11.492 11.367 -2.17 1 93.88 193 GLU B C 1
ATOM 3158 O O . GLU B 1 193 ? 11.812 12.094 -1.225 1 93.88 193 GLU B O 1
ATOM 3163 N N . LYS B 1 194 ? 11.039 11.859 -3.271 1 92.44 194 LYS B N 1
ATOM 3164 C CA . LYS B 1 194 ? 10.797 13.289 -3.455 1 92.44 194 LYS B CA 1
ATOM 3165 C C . LYS B 1 194 ? 9.766 13.805 -2.459 1 92.44 194 LYS B C 1
ATOM 3167 O O . LYS B 1 194 ? 9.914 14.898 -1.919 1 92.44 194 LYS B O 1
ATOM 3172 N N . GLU B 1 195 ? 8.758 12.992 -2.23 1 92.31 195 GLU B N 1
ATOM 3173 C CA . GLU B 1 195 ? 7.688 13.391 -1.323 1 92.31 195 GLU B CA 1
ATOM 3174 C C . GLU B 1 195 ? 8.125 13.273 0.134 1 92.31 195 GLU B C 1
ATOM 3176 O O . GLU B 1 195 ? 7.68 14.047 0.985 1 92.31 195 GLU B O 1
ATOM 3181 N N . TRP B 1 196 ? 8.984 12.273 0.421 1 84.56 196 TRP B N 1
ATOM 3182 C CA . TRP B 1 196 ? 9.508 12.062 1.767 1 84.56 196 TRP B CA 1
ATOM 3183 C C . TRP B 1 196 ? 10.422 13.219 2.182 1 84.56 196 TRP B C 1
ATOM 3185 O O . TRP B 1 196 ? 10.43 13.617 3.35 1 84.56 196 TRP B O 1
ATOM 3195 N N . ARG B 1 197 ? 11.164 13.805 1.246 1 74 197 ARG B N 1
ATOM 3196 C CA . ARG B 1 197 ? 12.117 14.875 1.493 1 74 197 ARG B CA 1
ATOM 3197 C C . ARG B 1 197 ? 11.398 16.203 1.761 1 74 197 ARG B C 1
ATOM 3199 O O . ARG B 1 197 ? 11.969 17.109 2.357 1 74 197 ARG B O 1
ATOM 3206 N N . MET B 1 198 ? 10.211 16.328 1.184 1 65.06 198 MET B N 1
ATOM 3207 C CA . MET B 1 198 ? 9.508 17.578 1.482 1 65.06 198 MET B CA 1
ATOM 3208 C C . MET B 1 198 ? 9.234 17.688 2.977 1 65.06 198 MET B C 1
ATOM 3210 O O . MET B 1 198 ? 8.742 18.734 3.438 1 65.06 198 MET B O 1
ATOM 3214 N N . ARG B 1 199 ? 9.5 16.594 3.893 1 56.69 199 ARG B N 1
ATOM 3215 C CA . ARG B 1 199 ? 9.422 16.609 5.352 1 56.69 199 ARG B CA 1
ATOM 3216 C C . ARG B 1 199 ? 10.469 17.547 5.949 1 56.69 199 ARG B C 1
ATOM 3218 O O . ARG B 1 199 ? 10.266 18.094 7.035 1 56.69 199 ARG B O 1
ATOM 3225 N N . SER B 1 200 ? 11.82 17.531 5.379 1 45.31 200 SER B N 1
ATOM 3226 C CA . SER B 1 200 ? 12.93 18.188 6.059 1 45.31 200 SER B CA 1
ATOM 3227 C C . SER B 1 200 ? 13.172 19.594 5.516 1 45.31 200 SER B C 1
ATOM 3229 O O . SER B 1 200 ? 12.977 19.844 4.324 1 45.31 200 SER B O 1
#

Secondary structure (DSSP, 8-state):
----TT-TTHHHHHHHHHHHTTTS-GGGSHHHHHHHHHHHHHHHHHH---HHHHHHHHHHTTTTHHHHHHH---HHHHHHHHHHHHHHHTT--GGGHHHHHHHHHTT-TTTSPPP-SHHHHHHHHHHHHTTSHHHHHHHHHHHHHHHT--HHHHHHHHHHTGGGGGGG--SHHHHHHHHHHHHHHHHHHHHHHHHHHTT-/----TT-TTHHHHHHHHHHHTTTS-GGGSHHHHHHHHHHHHHHHHHH---HHHHHHHHHHTTTTHHHHHHH---HHHHHHHHHHHHHHHTT--GGGHHHHHHHHHTT-TTTSPPP-SHHHHHHHHHHHHTTSHHHHHHHHHHHHHHHT--HHHHHHHHHHTGGGGGGG--SHHHHHHHHHHHHHHHHHHHHHHHHHHTT-

Nearest PDB structures (foldseek):
  2pq7-assembly1_A-2  TM=9.048E-01  e=6.203E-10  uncultured Thermotogales bacterium
  5ihy-assembly1_B  TM=8.672E-01  e=3.196E-09  Bacillus subtilis
  2pjq-assembly1_B  TM=7.922E-01  e=6.913E-09  Lactiplantibacillus plantarum WCFS1
  3gw7-assembly1_B  TM=8.910E-01  e=2.226E-07  Escherichia coli K-12
  2pjq-assembly3_D-3  TM=7.197E-01  e=4.992E-08  Lactiplantibacillus plantarum WCFS1

Sequence (400 aa):
MKVNPKFPWEREVIEFVRTEMSEVSPSHDFEHVKRVVGLCEFIRRKEGGDPEILRAAAWLHDIGRPAEERSGEDHAEVSAEIAEDLLPRVGFPSDKLGEVTHAIRAHRFSTGPEPQTLEAKILQDADNLDALGAMGIARCFCAVGERGTSLESGVEHFHEKLLRLPELMHTETARRLAEERRRRMVLFLEWLEKEWRMRSMKVNPKFPWEREVIEFVRTEMSEVSPSHDFEHVKRVVGLCEFIRRKEGGDPEILRAAAWLHDIGRPAEERSGEDHAEVSAEIAEDLLPRVGFPSDKLGEVTHAIRAHRFSTGPEPQTLEAKILQDADNLDALGAMGIARCFCAVGERGTSLESGVEHFHEKLLRLPELMHTETARRLAEERRRRMVLFLEWLEKEWRMRS